Protein AF-0000000081810640 (afdb_homodimer)

pLDDT: mean 72.34, std 24.78, range [26.59, 98.81]

Nearest PDB structures (foldseek):
  4qtu-assembly1_B  TM=5.847E-01  e=2.118E-03  Saccharomyces cerevisiae S288C
  4gek-assembly1_A  TM=4.687E-01  e=3.696E-02  Escherichia coli str. K-12 substr. MG1655
  4hfn-assembly1_A  TM=5.613E-01  e=2.874E-01  Nicotiana tabacum
  3qwb-assembly2_C  TM=5.331E-01  e=1.860E-01  Saccharomyces cerevisiae S288C
  2h6e-assembly1_A  TM=6.119E-01  e=8.268E-01  Saccharolobus solfataricus P2

Radius of gyration: 36.36 Å; Cα contacts (8 Å, |Δi|>4): 1101; chains: 2; bounding box: 82×95×132 Å

InterPro domains:
  IPR006342 Methyltransferase FkbM [PF05050] (129-299)
  IPR029063 S-adenosyl-L-methionine-dependent methyltransferase superfamily [G3DSA:3.40.50.150] (110-306)
  IPR029063 S-adenosyl-L-methionine-dependent methyltransferase superfamily [SSF53335] (109-302)
  IPR053202 EGF Receptor Signaling Regulator [PTHR34009] (65-302)

Sequence (702 aa):
MVLRKLRVRKIRESCREAWRCHDGKGLILRLVAGVCFTALFFFTLLEDSWHPSYSNYLIRSLQGPIPYDDPELVAYIRHKLLIPPSAAPYNLLGKSNTALIKPEASERFYKNITKHLFGDMKGGIFIEAGALDGESMSNTLRLETHQGWSGLLVEADSVSFEKLLAKNRKSWSLNACLSPYPYPSQEMLSSHSHYTGPNVLTAGLKVRAMHSLLAYMKRSAVTGSWYKKVQCLPLTSVLTALNITHVDLWVLDVEGAEMDILRSFDFKKFIVDVIYMEWKARPEHRTVAKEVEDFGYRLIAREFEDLVLVRKGTVYDPGVSYIIPEVNVSLTAEQQETVKIFAEKGMAVQFMVLRKLRVRKIRESCREAWRCHDGKGLILRLVAGVCFTALFFFTLLEDSWHPSYSNYLIRSLQGPIPYDDPELVAYIRHKLLIPPSAAPYNLLGKSNTALIKPEASERFYKNITKHLFGDMKGGIFIEAGALDGESMSNTLRLETHQGWSGLLVEADSVSFEKLLAKNRKSWSLNACLSPYPYPSQEMLSSHSHYTGPNVLTAGLKVRAMHSLLAYMKRSAVTGSWYKKVQCLPLTSVLTALNITHVDLWVLDVEGAEMDILRSFDFKKFIVDVIYMEWKARPEHRTVAKEVEDFGYRLIAREFEDLVLVRKGTVYDPGVSYIIPEVNVSLTAEQQETVKIFAEKGMAVQF

Structure (mmCIF, N/CA/C/O backbone):
data_AF-0000000081810640-model_v1
#
loop_
_entity.id
_entity.type
_entity.pdbx_description
1 polymer 'Uncharacterized protein LOC108668155'
#
loop_
_atom_site.group_PDB
_atom_site.id
_atom_site.type_symbol
_atom_site.label_atom_id
_atom_site.label_alt_id
_atom_site.label_comp_id
_atom_site.label_asym_id
_atom_site.label_entity_id
_atom_site.label_seq_id
_atom_site.pdbx_PDB_ins_code
_atom_site.Cartn_x
_atom_site.Cartn_y
_atom_site.Cartn_z
_atom_site.occupancy
_atom_site.B_iso_or_equiv
_atom_site.auth_seq_id
_atom_site.auth_comp_id
_atom_site.auth_asym_id
_atom_site.auth_atom_id
_atom_site.pdbx_PDB_model_num
ATOM 1 N N . MET A 1 1 ? 16.156 9.055 -83.938 1 32.12 1 MET A N 1
ATOM 2 C CA . MET A 1 1 ? 15.805 10.164 -83.062 1 32.12 1 MET A CA 1
ATOM 3 C C . MET A 1 1 ? 14.352 10.578 -83.312 1 32.12 1 MET A C 1
ATOM 5 O O . MET A 1 1 ? 13.664 10.953 -82.312 1 32.12 1 MET A O 1
ATOM 9 N N . VAL A 1 2 ? 13.898 10.484 -84.562 1 41.94 2 VAL A N 1
ATOM 10 C CA . VAL A 1 2 ? 12.594 10.969 -85 1 41.94 2 VAL A CA 1
ATOM 11 C C . VAL A 1 2 ? 11.508 9.992 -84.562 1 41.94 2 VAL A C 1
ATOM 13 O O . VAL A 1 2 ? 10.406 10.398 -84.188 1 41.94 2 VAL A O 1
ATOM 16 N N . LEU A 1 3 ? 11.82 8.656 -84.625 1 38.62 3 LEU A N 1
ATOM 17 C CA . LEU A 1 3 ? 10.812 7.625 -84.375 1 38.62 3 LEU A CA 1
ATOM 18 C C . LEU A 1 3 ? 10.43 7.566 -82.875 1 38.62 3 LEU A C 1
ATOM 20 O O . LEU A 1 3 ? 9.359 7.059 -82.562 1 38.62 3 LEU A O 1
ATOM 24 N N . ARG A 1 4 ? 11.422 7.859 -82 1 40.94 4 ARG A N 1
ATOM 25 C CA . ARG A 1 4 ? 11.117 7.793 -80.562 1 40.94 4 ARG A CA 1
ATOM 26 C C . ARG A 1 4 ? 10.148 8.898 -80.188 1 40.94 4 ARG A C 1
ATOM 28 O O . ARG A 1 4 ? 9.453 8.773 -79.188 1 40.94 4 ARG A O 1
ATOM 35 N N . LYS A 1 5 ? 10.188 10.016 -80.938 1 42 5 LYS A N 1
ATOM 36 C CA . LYS A 1 5 ? 9.352 11.164 -80.625 1 42 5 LYS A CA 1
ATOM 37 C C . LYS A 1 5 ? 7.891 10.898 -81 1 42 5 LYS A C 1
ATOM 39 O O . LYS A 1 5 ? 6.984 11.406 -80.312 1 42 5 LYS A O 1
ATOM 44 N N . LEU A 1 6 ? 7.754 1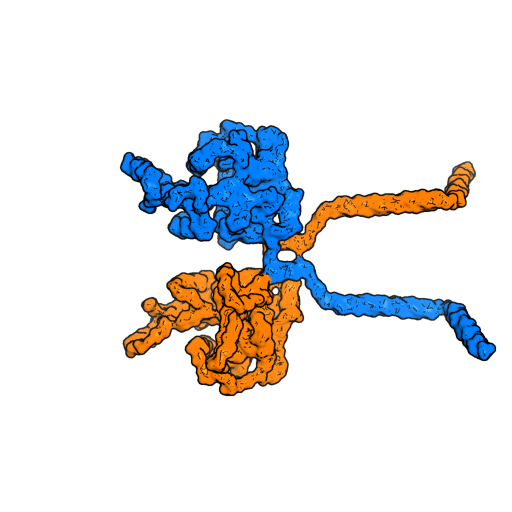0.078 -82 1 43.56 6 LEU A N 1
ATOM 45 C CA . LEU A 1 6 ? 6.379 9.891 -82.438 1 43.56 6 LEU A CA 1
ATOM 46 C C . LEU A 1 6 ? 5.621 8.969 -81.5 1 43.56 6 LEU A C 1
ATOM 48 O O . LEU A 1 6 ? 4.422 9.156 -81.25 1 43.56 6 LEU A O 1
ATOM 52 N N . ARG A 1 7 ? 6.434 7.98 -80.938 1 41.97 7 ARG A N 1
ATOM 53 C CA . ARG A 1 7 ? 5.746 7.039 -80.062 1 41.97 7 ARG A CA 1
ATOM 54 C C . ARG A 1 7 ? 5.355 7.707 -78.75 1 41.97 7 ARG A C 1
ATOM 56 O O . ARG A 1 7 ? 4.328 7.375 -78.125 1 41.97 7 ARG A O 1
ATOM 63 N N . VAL A 1 8 ? 6.238 8.734 -78.312 1 43.38 8 VAL A N 1
ATOM 64 C CA . VAL A 1 8 ? 5.934 9.406 -77.062 1 43.38 8 VAL A CA 1
ATOM 65 C C . VAL A 1 8 ? 4.723 10.32 -77.25 1 43.38 8 VAL A C 1
ATOM 67 O O . VAL A 1 8 ? 3.924 10.492 -76.312 1 43.38 8 VAL A O 1
ATOM 70 N N . ARG A 1 9 ? 4.523 10.797 -78.562 1 45.5 9 ARG A N 1
ATOM 71 C CA . ARG A 1 9 ? 3.379 11.664 -78.812 1 45.5 9 ARG A CA 1
ATOM 72 C C . ARG A 1 9 ? 2.074 10.875 -78.75 1 45.5 9 ARG A C 1
ATOM 74 O O . ARG A 1 9 ? 1.063 11.352 -78.25 1 45.5 9 ARG A O 1
ATOM 81 N N . LYS A 1 10 ? 2.158 9.695 -79.375 1 44.69 10 LYS A N 1
ATOM 82 C CA . LYS A 1 10 ? 0.919 8.922 -79.375 1 44.69 10 LYS A CA 1
ATOM 83 C C . LYS A 1 10 ? 0.524 8.461 -78 1 44.69 10 LYS A C 1
ATOM 85 O O . LYS A 1 10 ? -0.661 8.43 -77.625 1 44.69 10 LYS A O 1
ATOM 90 N N . ILE A 1 11 ? 1.579 8.047 -77.188 1 43.25 11 ILE A N 1
ATOM 91 C CA . ILE A 1 11 ? 1.258 7.641 -75.812 1 43.25 11 ILE A CA 1
ATOM 92 C C . ILE A 1 11 ? 0.733 8.836 -75 1 43.25 11 ILE A C 1
ATOM 94 O O . ILE A 1 11 ? -0.238 8.719 -74.25 1 43.25 11 ILE A O 1
ATOM 98 N N . ARG A 1 12 ? 1.327 10.094 -75.312 1 41.38 12 ARG A N 1
ATOM 99 C CA . ARG A 1 12 ? 0.825 11.289 -74.688 1 41.38 12 ARG A CA 1
ATOM 100 C C . ARG A 1 12 ? -0.59 11.625 -75.125 1 41.38 12 ARG A C 1
ATOM 102 O O . ARG A 1 12 ? -1.417 12.07 -74.312 1 41.38 12 ARG A O 1
ATOM 109 N N . GLU A 1 13 ? -0.813 11.352 -76.438 1 45.94 13 GLU A N 1
ATOM 110 C CA . GLU A 1 13 ? -2.16 11.625 -76.938 1 45.94 13 GLU A CA 1
ATOM 111 C C . GLU A 1 13 ? -3.158 10.594 -76.438 1 45.94 13 GLU A C 1
ATOM 113 O O . GLU A 1 13 ? -4.293 10.938 -76.125 1 45.94 13 GLU A O 1
ATOM 118 N N . SER A 1 14 ? -2.656 9.266 -76.438 1 40.53 14 SER A N 1
ATOM 119 C CA . SER A 1 14 ? -3.578 8.258 -75.938 1 40.53 14 SER A CA 1
ATOM 120 C C . SER A 1 14 ? -3.836 8.461 -74.438 1 40.53 14 SER A C 1
ATOM 122 O O . SER A 1 14 ? -4.945 8.227 -73.938 1 40.53 14 SER A O 1
ATOM 124 N N . CYS A 1 15 ? -2.73 8.852 -73.688 1 37 15 CYS A N 1
ATOM 125 C CA . CYS A 1 15 ? -2.98 9.172 -72.312 1 37 15 CYS A CA 1
ATOM 126 C C . CYS A 1 15 ? -3.883 10.391 -72.188 1 37 15 CYS A C 1
ATOM 128 O O . CYS A 1 15 ? -4.641 10.508 -71.188 1 37 15 CYS A O 1
ATOM 130 N N . ARG A 1 16 ? -3.791 11.359 -73.188 1 37.16 16 ARG A N 1
ATOM 131 C CA . ARG A 1 16 ? -4.695 12.5 -73.188 1 37.16 16 ARG A CA 1
ATOM 132 C C . ARG A 1 16 ? -6.125 12.07 -73.5 1 37.16 16 ARG A C 1
ATOM 134 O O . ARG A 1 16 ? -7.078 12.617 -72.938 1 37.16 16 ARG A O 1
ATOM 141 N N . GLU A 1 17 ? -6.316 11.148 -74.562 1 38.78 17 GLU A N 1
ATOM 142 C CA . GLU A 1 17 ? -7.676 10.727 -74.938 1 38.78 17 GLU A CA 1
ATOM 143 C C . GLU A 1 17 ? -8.258 9.828 -73.812 1 38.78 17 GLU A C 1
ATOM 145 O O . GLU A 1 17 ? -9.461 9.844 -73.562 1 38.78 17 GLU A O 1
ATOM 150 N N . ALA A 1 18 ? -7.406 8.875 -73.312 1 36.56 18 ALA A N 1
ATOM 151 C CA . ALA A 1 18 ? -7.949 8.062 -72.25 1 36.56 18 ALA A CA 1
ATOM 152 C C . ALA A 1 18 ? -8.422 8.938 -71.125 1 36.56 18 ALA A C 1
ATOM 154 O O . ALA A 1 18 ? -9.352 8.562 -70.375 1 36.56 18 ALA A O 1
ATOM 155 N N . TRP A 1 19 ? -7.801 10.094 -70.938 1 34.28 19 TRP A N 1
ATOM 156 C CA . TRP A 1 19 ? -8.32 11.047 -69.938 1 34.28 19 TRP A CA 1
ATOM 157 C C . TRP A 1 19 ? -9.664 11.617 -70.375 1 34.28 19 TRP A C 1
ATOM 159 O O . TRP A 1 19 ? -10.469 12.047 -69.562 1 34.28 19 TRP A O 1
ATOM 169 N N . ARG A 1 20 ? -9.961 11.695 -71.75 1 35.56 20 ARG A N 1
ATOM 170 C CA . ARG A 1 20 ? -11.227 12.266 -72.188 1 35.56 20 ARG A CA 1
ATOM 171 C C . ARG A 1 20 ? -12.391 11.336 -71.875 1 35.56 20 ARG A C 1
ATOM 173 O O . ARG A 1 20 ? -13.539 11.781 -71.812 1 35.56 20 ARG A O 1
ATOM 180 N N . CYS A 1 21 ? -12.273 10.023 -72.312 1 35.28 21 CYS A N 1
ATOM 181 C CA . CYS A 1 21 ? -13.453 9.195 -72.062 1 35.28 21 CYS A CA 1
ATOM 182 C C . CYS A 1 21 ? -13.75 9.055 -70.562 1 35.28 21 CYS A C 1
ATOM 184 O O . CYS A 1 21 ? -13.164 8.203 -69.875 1 35.28 21 CYS A O 1
ATOM 186 N N . HIS A 1 22 ? -13.867 10.055 -69.875 1 39.19 22 HIS A N 1
ATOM 187 C CA . HIS A 1 22 ? -14.281 10.281 -68.438 1 39.19 22 HIS A CA 1
ATOM 188 C C . HIS A 1 22 ? -15.656 9.688 -68.188 1 39.19 22 HIS A C 1
ATOM 190 O O . HIS A 1 22 ? -16.656 10.406 -68.125 1 39.19 22 HIS A O 1
ATOM 196 N N . ASP A 1 23 ? -16.031 8.484 -69 1 43.06 23 ASP A N 1
ATOM 197 C CA . ASP A 1 23 ? -17.391 8.047 -68.625 1 43.06 23 ASP A CA 1
ATOM 198 C C . ASP A 1 23 ? -17.547 7.871 -67.125 1 43.06 23 ASP A C 1
ATOM 200 O O . ASP A 1 23 ? -16.578 7.629 -66.438 1 43.06 23 ASP A O 1
ATOM 204 N N . GLY A 1 24 ? -18.844 8.375 -66.688 1 48.91 24 GLY A N 1
ATOM 205 C CA . GLY A 1 24 ? -19.406 8.359 -65.375 1 48.91 24 GLY A CA 1
ATOM 206 C C . GLY A 1 24 ? -19.109 7.082 -64.625 1 48.91 24 GLY A C 1
ATOM 207 O O . GLY A 1 24 ? -18.891 7.113 -63.406 1 48.91 24 GLY A O 1
ATOM 208 N N . LYS A 1 25 ? -19.078 6.016 -65.438 1 55.91 25 LYS A N 1
ATOM 209 C CA . LYS A 1 25 ? -18.859 4.73 -64.812 1 55.91 25 LYS A CA 1
ATOM 210 C C . LYS A 1 25 ? -17.406 4.582 -64.312 1 55.91 25 LYS A C 1
ATOM 212 O O . LYS A 1 25 ? -17.141 4.039 -63.25 1 55.91 25 LYS A O 1
ATOM 217 N N . GLY A 1 26 ? -16.531 5.113 -65.188 1 53.84 26 GLY A N 1
ATOM 218 C CA . GLY A 1 26 ? -15.125 5.027 -64.812 1 53.84 26 GLY A CA 1
ATOM 219 C C . GLY A 1 26 ? -14.781 5.887 -63.625 1 53.84 26 GLY A C 1
ATOM 220 O O . GLY A 1 26 ? -13.969 5.488 -62.781 1 53.84 26 GLY A O 1
ATOM 221 N N . LEU A 1 27 ? -15.391 7.164 -63.594 1 57.59 27 LEU A N 1
ATOM 222 C CA . LEU A 1 27 ? -15.227 8.023 -62.438 1 57.59 27 LEU A CA 1
ATOM 223 C C . LEU A 1 27 ? -15.828 7.375 -61.188 1 57.59 27 LEU A C 1
ATOM 225 O O . LEU A 1 27 ? -15.227 7.422 -60.094 1 57.59 27 LEU A O 1
ATOM 229 N N . ILE A 1 28 ? -16.953 6.641 -61.406 1 60.53 28 ILE A N 1
ATOM 230 C CA . ILE A 1 28 ? -17.594 5.949 -60.281 1 60.53 28 ILE A CA 1
ATOM 231 C C . ILE A 1 28 ? -16.703 4.785 -59.844 1 60.53 28 ILE A C 1
ATOM 233 O O . ILE A 1 28 ? -16.5 4.578 -58.625 1 60.53 28 ILE A O 1
ATOM 237 N N . LEU A 1 29 ? -16.125 4.133 -60.781 1 61.31 29 LEU A N 1
ATOM 238 C CA . LEU A 1 29 ? -15.281 2.996 -60.438 1 61.31 29 LEU A CA 1
ATOM 239 C C . LEU A 1 29 ? -13.992 3.461 -59.781 1 61.31 29 LEU A C 1
ATOM 241 O O . LEU A 1 29 ? -13.523 2.848 -58.812 1 61.31 29 LEU A O 1
ATOM 245 N N . ARG A 1 30 ? -13.414 4.574 -60.281 1 63.5 30 ARG A N 1
ATOM 246 C CA . ARG A 1 30 ? -12.227 5.129 -59.625 1 63.5 30 ARG A CA 1
ATOM 247 C C . ARG A 1 30 ? -12.555 5.691 -58.25 1 63.5 30 ARG A C 1
ATOM 249 O O . ARG A 1 30 ? -11.766 5.547 -57.312 1 63.5 30 ARG A O 1
ATOM 256 N N . LEU A 1 31 ? -13.773 6.23 -58.125 1 63.41 31 LEU A N 1
ATOM 257 C CA . LEU A 1 31 ? -14.211 6.723 -56.844 1 63.41 31 LEU A CA 1
ATOM 258 C C . LEU A 1 31 ? -14.469 5.57 -55.875 1 63.41 31 LEU A C 1
ATOM 260 O O . LEU A 1 31 ? -14.086 5.641 -54.688 1 63.41 31 LEU A O 1
ATOM 264 N N . VAL A 1 32 ? -15 4.473 -56.438 1 65.81 32 VAL A N 1
ATOM 265 C CA . VAL A 1 32 ? -15.258 3.309 -55.594 1 65.81 32 VAL A CA 1
ATOM 266 C C . VAL A 1 32 ? -13.938 2.629 -55.219 1 65.81 32 VAL A C 1
ATOM 268 O O . VAL A 1 32 ? -13.727 2.244 -54.062 1 65.81 32 VAL A O 1
ATOM 271 N N . ALA A 1 33 ? -13.062 2.541 -56.156 1 65.12 33 ALA A N 1
ATOM 272 C CA . ALA A 1 33 ? -11.75 1.959 -55.875 1 65.12 33 ALA A CA 1
ATOM 273 C C . ALA A 1 33 ? -10.961 2.84 -54.906 1 65.12 33 ALA A C 1
ATOM 275 O O . ALA A 1 33 ? -10.281 2.336 -54 1 65.12 33 ALA A O 1
ATOM 276 N N . GLY A 1 34 ? -11.062 4.156 -55.031 1 62.53 34 GLY A N 1
ATOM 277 C CA . GLY A 1 34 ? -10.445 5.066 -54.094 1 62.53 34 GLY A CA 1
ATOM 278 C C . GLY A 1 34 ? -11.023 4.953 -52.688 1 62.53 34 GLY A C 1
ATOM 279 O O . GLY A 1 34 ? -10.281 4.926 -51.719 1 62.53 34 GLY A O 1
ATOM 280 N N . VAL A 1 35 ? -12.367 4.762 -52.625 1 64.94 35 VAL A N 1
ATOM 281 C CA . VAL A 1 35 ? -13.031 4.582 -51.344 1 64.94 35 VAL A CA 1
ATOM 282 C C . VAL A 1 35 ? -12.633 3.238 -50.75 1 64.94 35 VAL A C 1
ATOM 284 O O . VAL A 1 35 ? -12.352 3.148 -49.531 1 64.94 35 VAL A O 1
ATOM 287 N N . CYS A 1 36 ? -12.523 2.236 -51.594 1 63.41 36 CYS A N 1
ATOM 288 C CA . CYS A 1 36 ? -12.125 0.92 -51.094 1 63.41 36 CYS A CA 1
ATOM 289 C C . CYS A 1 36 ? -10.664 0.916 -50.656 1 63.41 36 CYS A C 1
ATOM 291 O O . CYS A 1 36 ? -10.312 0.335 -49.625 1 63.41 36 CYS A O 1
ATOM 293 N N . PHE A 1 37 ? -9.828 1.534 -51.375 1 61.5 37 PHE A N 1
ATOM 294 C CA . PHE A 1 37 ? -8.422 1.624 -51 1 61.5 37 PHE A CA 1
ATOM 295 C C . PHE A 1 37 ? -8.25 2.465 -49.719 1 61.5 37 PHE A C 1
ATOM 297 O O . PHE A 1 37 ? -7.457 2.121 -48.844 1 61.5 37 PHE A O 1
ATOM 304 N N . THR A 1 38 ? -8.984 3.541 -49.594 1 62.06 38 THR A N 1
ATOM 305 C CA . THR A 1 38 ? -8.938 4.34 -48.375 1 62.06 38 THR A CA 1
ATOM 306 C C . THR A 1 38 ? -9.531 3.566 -47.188 1 62.06 38 THR A C 1
ATOM 308 O O . THR A 1 38 ? -9.016 3.625 -46.094 1 62.06 38 THR A O 1
ATOM 311 N N . ALA A 1 39 ? -10.508 2.766 -47.469 1 61.19 39 ALA A N 1
ATOM 312 C CA . ALA A 1 39 ? -11.078 1.919 -46.438 1 61.19 39 ALA A CA 1
ATOM 313 C C . ALA A 1 39 ? -10.102 0.814 -46.031 1 61.19 39 ALA A C 1
ATOM 315 O O . ALA A 1 39 ? -9.922 0.54 -44.844 1 61.19 39 ALA A O 1
ATOM 316 N N . LEU A 1 40 ? -9.508 0.137 -47 1 58.44 40 LEU A N 1
ATOM 317 C CA . LEU A 1 40 ? -8.5 -0.879 -46.688 1 58.44 40 LEU A CA 1
ATOM 318 C C . LEU A 1 40 ? -7.281 -0.26 -46.031 1 58.44 40 LEU A C 1
ATOM 320 O O . LEU A 1 40 ? -6.711 -0.85 -45.094 1 58.44 40 LEU A O 1
ATOM 324 N N . PHE A 1 41 ? -6.844 0.856 -46.469 1 54.91 41 PHE A N 1
ATOM 325 C CA . PHE A 1 41 ? -5.762 1.589 -45.812 1 54.91 41 PHE A CA 1
ATOM 326 C C . PHE A 1 41 ? -6.156 1.985 -44.406 1 54.91 41 PHE A C 1
ATOM 328 O O . PHE A 1 41 ? -5.363 1.833 -43.469 1 54.91 41 PHE A O 1
ATOM 335 N N . PHE A 1 42 ? -7.375 2.412 -44.156 1 56.28 42 PHE A N 1
ATOM 336 C CA . PHE A 1 42 ? -7.859 2.715 -42.812 1 56.28 42 PHE A CA 1
ATOM 337 C C . PHE A 1 42 ? -8.031 1.438 -42 1 56.28 42 PHE A C 1
ATOM 339 O O . PHE A 1 42 ? -7.77 1.425 -40.781 1 56.28 42 PHE A O 1
ATOM 346 N N . PHE A 1 43 ? -8.391 0.353 -42.656 1 52.81 43 PHE A N 1
ATOM 347 C CA . PHE A 1 43 ? -8.5 -0.93 -41.969 1 52.81 43 PHE A CA 1
ATOM 348 C C . PHE A 1 43 ? -7.125 -1.452 -41.562 1 52.81 43 PHE A C 1
ATOM 350 O O . PHE A 1 43 ? -6.949 -1.979 -40.469 1 52.81 43 PHE A O 1
ATOM 357 N N . THR A 1 44 ? -6.172 -1.498 -42.469 1 52.03 44 THR A N 1
ATOM 358 C CA . THR A 1 44 ? -4.812 -1.896 -42.125 1 52.03 44 THR A CA 1
ATOM 359 C C . THR A 1 44 ? -4.223 -0.959 -41.062 1 52.03 44 THR A C 1
ATOM 361 O O . THR A 1 44 ? -3.494 -1.399 -40.188 1 52.03 44 THR A O 1
ATOM 364 N N . LEU A 1 45 ? -4.422 0.301 -41.25 1 50.97 45 LEU A N 1
ATOM 365 C CA . LEU A 1 45 ? -4.039 1.229 -40.188 1 50.97 45 LEU A CA 1
ATOM 366 C C . LEU A 1 45 ? -4.809 0.938 -38.906 1 50.97 45 LEU A C 1
ATOM 368 O O . LEU A 1 45 ? -4.262 1.061 -37.812 1 50.97 45 LEU A O 1
ATOM 372 N N . LEU A 1 46 ? -6.059 0.488 -39.094 1 47.59 46 LEU A N 1
ATOM 373 C CA . LEU A 1 46 ? -6.828 0.063 -37.938 1 47.59 46 LEU A CA 1
ATOM 374 C C . LEU A 1 46 ? -6.34 -1.287 -37.406 1 47.59 46 LEU A C 1
ATOM 376 O O . LEU A 1 46 ? -6.328 -1.528 -36.188 1 47.59 46 LEU A O 1
ATOM 380 N N . GLU A 1 47 ? -6.105 -2.316 -38.312 1 47.28 47 GLU A N 1
ATOM 381 C CA . GLU A 1 47 ? -5.594 -3.607 -37.875 1 47.28 47 GLU A CA 1
ATOM 382 C C . GLU A 1 47 ? -4.227 -3.463 -37.219 1 47.28 47 GLU A C 1
ATOM 384 O O . GLU A 1 47 ? -3.945 -4.105 -36.219 1 47.28 47 GLU A O 1
ATOM 389 N N . ASP A 1 48 ? -3.27 -2.994 -38 1 45.28 48 ASP A N 1
ATOM 390 C CA . ASP A 1 48 ? -1.976 -2.766 -37.344 1 45.28 48 ASP A CA 1
ATOM 391 C C . ASP A 1 48 ? -2.133 -1.946 -36.062 1 45.28 48 ASP A C 1
ATOM 393 O O . ASP A 1 48 ? -1.312 -2.051 -35.156 1 45.28 48 ASP A O 1
ATOM 397 N N . SER A 1 49 ? -3.127 -1.162 -36.094 1 41.62 49 SER A N 1
ATOM 398 C CA . SER A 1 49 ? -3.484 -0.365 -34.938 1 41.62 49 SER A CA 1
ATOM 399 C C . SER A 1 49 ? -4.184 -1.215 -33.875 1 41.62 49 SER A C 1
ATOM 401 O O . SER A 1 49 ? -4.527 -0.72 -32.812 1 41.62 49 SER A O 1
ATOM 403 N N . TRP A 1 50 ? -4.543 -2.447 -34.312 1 40.97 50 TRP A N 1
ATOM 404 C CA . TRP A 1 50 ? -5.219 -3.248 -33.281 1 40.97 50 TRP A CA 1
ATOM 405 C C . TRP A 1 50 ? -4.242 -3.689 -32.219 1 40.97 50 TRP A C 1
ATOM 407 O O . TRP A 1 50 ? -4.527 -4.617 -31.453 1 40.97 50 TRP A O 1
ATOM 417 N N . HIS A 1 51 ? -3.045 -3.562 -32.375 1 46.72 51 HIS A N 1
ATOM 418 C CA . HIS A 1 51 ? -2.398 -3.762 -31.094 1 46.72 51 HIS A CA 1
ATOM 419 C C . HIS A 1 51 ? -3.062 -2.922 -30.016 1 46.72 51 HIS A C 1
ATOM 421 O O . HIS A 1 51 ? -3.199 -1.705 -30.156 1 46.72 51 HIS A O 1
ATOM 427 N N . PRO A 1 52 ? -4.012 -3.541 -29.312 1 52.34 52 PRO A N 1
ATOM 428 C CA . PRO A 1 52 ? -4.699 -2.736 -28.297 1 52.34 52 PRO A CA 1
ATOM 429 C C . PRO A 1 52 ? -3.793 -1.681 -27.656 1 52.34 52 PRO A C 1
ATOM 431 O O . PRO A 1 52 ? -2.707 -2.006 -27.172 1 52.34 52 PRO A O 1
ATOM 434 N N . SER A 1 53 ? -3.631 -0.629 -28.297 1 72.75 53 SER A N 1
ATOM 435 C CA . SER A 1 53 ? -2.953 0.49 -27.641 1 72.75 53 SER A CA 1
ATOM 436 C C . SER A 1 53 ? -3.43 0.67 -26.203 1 72.75 53 SER A C 1
ATOM 438 O O . SER A 1 53 ? -4.629 0.804 -25.953 1 72.75 53 SER A O 1
ATOM 440 N N . TYR A 1 54 ? -2.615 0.005 -25.375 1 83.12 54 TYR A N 1
ATOM 441 C CA . TYR A 1 54 ? -2.967 0.17 -23.969 1 83.12 54 TYR A CA 1
ATOM 442 C C . TYR A 1 54 ? -2.887 1.635 -23.562 1 83.12 54 TYR A C 1
ATOM 444 O O . TYR A 1 54 ? -2.076 2.395 -24.094 1 83.12 54 TYR A O 1
ATOM 452 N N . SER A 1 55 ? -3.846 2.084 -22.75 1 86.44 55 SER A N 1
ATOM 453 C CA . SER A 1 55 ? -3.959 3.467 -22.297 1 86.44 55 SER A CA 1
ATOM 454 C C . SER A 1 55 ? -2.729 3.889 -21.5 1 86.44 55 SER A C 1
ATOM 456 O O . SER A 1 55 ? -1.995 3.043 -20.984 1 86.44 55 SER A O 1
ATOM 458 N N . ASN A 1 56 ? -2.527 5.156 -21.547 1 88.75 56 ASN A N 1
ATOM 459 C CA . ASN A 1 56 ? -1.484 5.711 -20.688 1 88.75 56 ASN A CA 1
ATOM 460 C C . ASN A 1 56 ? -1.728 5.375 -19.219 1 88.75 56 ASN A C 1
ATOM 462 O O . ASN A 1 56 ? -0.778 5.176 -18.469 1 88.75 56 ASN A O 1
ATOM 466 N N . TYR A 1 57 ? -2.924 5.367 -18.906 1 91.06 57 TYR A N 1
ATOM 467 C CA . TYR A 1 57 ? -3.285 5.004 -17.531 1 91.06 57 TYR A CA 1
ATOM 468 C C . TYR A 1 57 ? -2.758 3.619 -17.188 1 91.06 57 TYR A C 1
ATOM 470 O O . TYR A 1 57 ? -2.135 3.434 -16.141 1 91.06 57 TYR A O 1
ATOM 478 N N . LEU A 1 58 ? -2.965 2.643 -18.016 1 92.44 58 LEU A N 1
ATOM 479 C CA . LEU A 1 58 ? -2.506 1.285 -17.75 1 92.44 58 LEU A CA 1
ATOM 480 C C . LEU A 1 58 ? -0.983 1.226 -17.703 1 92.44 58 LEU A C 1
ATOM 482 O O . LEU A 1 58 ? -0.409 0.699 -16.734 1 92.44 58 LEU A O 1
ATOM 486 N N . ILE A 1 59 ? -0.349 1.76 -18.672 1 92.19 59 ILE A N 1
ATOM 487 C CA . ILE A 1 59 ? 1.102 1.676 -18.812 1 92.19 59 ILE A CA 1
ATOM 488 C C . ILE A 1 59 ? 1.769 2.26 -17.562 1 92.19 59 ILE A C 1
ATOM 490 O O . ILE A 1 59 ? 2.689 1.66 -17.016 1 92.19 59 ILE A O 1
ATOM 494 N N . ARG A 1 60 ? 1.278 3.396 -17.094 1 93 60 ARG A N 1
ATOM 495 C CA . ARG A 1 60 ? 1.86 4.031 -15.914 1 93 60 ARG A CA 1
ATOM 496 C C . ARG A 1 60 ? 1.501 3.266 -14.641 1 93 60 ARG A C 1
ATOM 498 O O . ARG A 1 60 ? 2.307 3.178 -13.719 1 93 60 ARG A O 1
ATOM 505 N N . SER A 1 61 ? 0.328 2.701 -14.633 1 94.94 61 SER A N 1
ATOM 506 C CA . SER A 1 61 ? -0.141 1.994 -13.445 1 94.94 61 SER A CA 1
ATOM 507 C C . SER A 1 61 ? 0.634 0.698 -13.234 1 94.94 61 SER A C 1
ATOM 509 O O . SER A 1 61 ? 0.653 0.155 -12.125 1 94.94 61 SER A O 1
ATOM 511 N N . LEU A 1 62 ? 1.264 0.151 -14.297 1 94.31 62 LEU A N 1
ATOM 512 C CA . LEU A 1 62 ? 2.049 -1.073 -14.18 1 94.31 62 LEU A CA 1
ATOM 513 C C . LEU A 1 62 ? 3.279 -0.849 -13.305 1 94.31 62 LEU A C 1
ATOM 515 O O . LEU A 1 62 ? 3.857 -1.805 -12.781 1 94.31 62 LEU A O 1
ATOM 519 N N . GLN A 1 63 ? 3.59 0.409 -13.141 1 91.44 63 GLN A N 1
ATOM 520 C CA . GLN A 1 63 ? 4.762 0.736 -12.336 1 91.44 63 GLN A CA 1
ATOM 521 C C . GLN A 1 63 ? 4.379 0.927 -10.867 1 91.44 63 GLN A C 1
ATOM 523 O O . GLN A 1 63 ? 5.254 1.029 -10.008 1 91.44 63 GLN A O 1
ATOM 528 N N . GLY A 1 64 ? 3.158 0.941 -10.633 1 93.94 64 GLY A N 1
ATOM 529 C CA . GLY A 1 64 ? 2.678 1.227 -9.289 1 93.94 64 GLY A CA 1
ATOM 530 C C . GLY A 1 64 ? 1.788 2.455 -9.219 1 93.94 64 GLY A C 1
ATOM 531 O O . GLY A 1 64 ? 1.407 3.008 -10.258 1 93.94 64 GLY A O 1
ATOM 532 N N . PRO A 1 65 ? 1.41 2.842 -8.008 1 95.38 65 PRO A N 1
ATOM 533 C CA . PRO A 1 65 ? 0.584 4.039 -7.848 1 95.38 65 PRO A CA 1
ATOM 534 C C . PRO A 1 65 ? 1.307 5.316 -8.266 1 95.38 65 PRO A C 1
ATOM 536 O O . PRO A 1 65 ? 2.533 5.316 -8.406 1 95.38 65 PRO A O 1
ATOM 539 N N . ILE A 1 66 ? 0.513 6.355 -8.516 1 95.44 66 ILE A N 1
ATOM 540 C CA . ILE A 1 66 ? 1.086 7.637 -8.906 1 95.44 66 ILE A CA 1
ATOM 541 C C . ILE A 1 66 ? 2.09 8.102 -7.855 1 95.44 66 ILE A C 1
ATOM 543 O O . ILE A 1 66 ? 1.797 8.078 -6.656 1 95.44 66 ILE A O 1
ATOM 547 N N . PRO A 1 67 ? 3.27 8.438 -8.305 1 94.75 67 PRO A N 1
ATOM 548 C CA . PRO A 1 67 ? 4.262 8.93 -7.344 1 94.75 67 PRO A CA 1
ATOM 549 C C . PRO A 1 67 ? 3.848 10.242 -6.691 1 94.75 67 PRO A C 1
ATOM 551 O O . PRO A 1 67 ? 3.141 11.047 -7.305 1 94.75 67 PRO A O 1
ATOM 554 N N . TYR A 1 68 ? 4.328 10.453 -5.461 1 94.69 68 TYR A N 1
ATOM 555 C CA . TYR A 1 68 ? 3.906 11.617 -4.691 1 94.69 68 TYR A CA 1
ATOM 556 C C . TYR A 1 68 ? 4.363 12.906 -5.363 1 94.69 68 TYR A C 1
ATOM 558 O O . TYR A 1 68 ? 3.77 13.969 -5.156 1 94.69 68 TYR A O 1
ATOM 566 N N . ASP A 1 69 ? 5.438 12.836 -6.156 1 95.19 69 ASP A N 1
ATOM 567 C CA . ASP A 1 69 ? 6.008 14.031 -6.766 1 95.19 69 ASP A CA 1
ATOM 568 C C . ASP A 1 69 ? 5.676 14.094 -8.258 1 95.19 69 ASP A C 1
ATOM 570 O O . ASP A 1 69 ? 6.348 14.797 -9.016 1 95.19 69 ASP A O 1
ATOM 574 N N . ASP A 1 70 ? 4.672 13.258 -8.656 1 96.25 70 ASP A N 1
ATOM 575 C CA . ASP A 1 70 ? 4.215 13.383 -10.039 1 96.25 70 ASP A CA 1
ATOM 576 C C . ASP A 1 70 ? 3.844 14.828 -10.367 1 96.25 70 ASP A C 1
ATOM 578 O O . ASP A 1 70 ? 3.07 15.453 -9.641 1 96.25 70 ASP A O 1
ATOM 582 N N . PRO A 1 71 ? 4.344 15.359 -11.453 1 96 71 PRO A N 1
ATOM 583 C CA . PRO A 1 71 ? 4.156 16.781 -11.742 1 96 71 PRO A CA 1
ATOM 584 C C . PRO A 1 71 ? 2.686 17.156 -11.906 1 96 71 PRO A C 1
ATOM 586 O O . PRO A 1 71 ? 2.275 18.25 -11.477 1 96 71 PRO A O 1
ATOM 589 N N . GLU A 1 72 ? 1.929 16.328 -12.539 1 95.06 72 GLU A N 1
ATOM 590 C CA . GLU A 1 72 ? 0.517 16.641 -12.719 1 95.06 72 GLU A CA 1
ATOM 591 C C . GLU A 1 72 ? -0.234 16.625 -11.391 1 95.06 72 GLU A C 1
ATOM 593 O O . GLU A 1 72 ? -1.112 17.453 -11.156 1 95.06 72 GLU A O 1
ATOM 598 N N . LEU A 1 73 ? 0.083 15.688 -10.539 1 96.81 73 LEU A N 1
ATOM 599 C CA . LEU A 1 73 ? -0.522 15.617 -9.211 1 96.81 73 LEU A CA 1
ATOM 600 C C . LEU A 1 73 ? -0.18 16.859 -8.391 1 96.81 73 LEU A C 1
ATOM 602 O O . LEU A 1 73 ? -1.065 17.469 -7.797 1 96.81 73 LEU A O 1
ATOM 606 N N . VAL A 1 74 ? 1.075 17.203 -8.406 1 97.5 74 VAL A N 1
ATOM 607 C CA . VAL A 1 74 ? 1.555 18.344 -7.641 1 97.5 74 VAL A CA 1
ATOM 608 C C . VAL A 1 74 ? 0.868 19.625 -8.133 1 97.5 74 VAL A C 1
ATOM 610 O O . VAL A 1 74 ? 0.415 20.438 -7.324 1 97.5 74 VAL A O 1
ATOM 613 N N . ALA A 1 75 ? 0.729 19.781 -9.422 1 95.56 75 ALA A N 1
ATOM 614 C CA . ALA A 1 75 ? 0.064 20.953 -10 1 95.56 75 ALA A CA 1
ATOM 615 C C . ALA A 1 75 ? -1.413 20.984 -9.617 1 95.56 75 ALA A C 1
ATOM 617 O O . ALA A 1 75 ? -1.956 22.047 -9.305 1 95.56 75 ALA A O 1
ATOM 618 N N . TYR A 1 76 ? -2.018 19.875 -9.703 1 95.81 76 TYR A N 1
ATOM 619 C CA . TYR A 1 76 ? -3.422 19.75 -9.328 1 95.81 76 TYR A CA 1
ATOM 620 C C . TYR A 1 76 ? -3.643 20.203 -7.887 1 95.81 76 TYR A C 1
ATOM 622 O O . TYR A 1 76 ? -4.555 20.969 -7.605 1 95.81 76 TYR A O 1
ATOM 630 N N . ILE A 1 77 ? -2.793 19.75 -6.961 1 97.56 77 ILE A N 1
ATOM 631 C CA . ILE A 1 77 ? -2.898 20.094 -5.551 1 97.56 77 ILE A CA 1
ATOM 632 C C . ILE A 1 77 ? -2.664 21.594 -5.367 1 97.56 77 ILE A C 1
ATOM 634 O O . ILE A 1 77 ? -3.449 22.281 -4.703 1 97.56 77 ILE A O 1
ATOM 638 N N . ARG A 1 78 ? -1.652 22.078 -5.965 1 97 78 ARG A N 1
ATOM 639 C CA . ARG A 1 78 ? -1.231 23.469 -5.793 1 97 78 ARG A CA 1
ATOM 640 C C . ARG A 1 78 ? -2.299 24.438 -6.305 1 97 78 ARG A C 1
ATOM 642 O O . ARG A 1 78 ? -2.619 25.422 -5.641 1 97 78 ARG A O 1
ATOM 649 N N . HIS A 1 79 ? -2.902 24.125 -7.434 1 94.06 79 HIS A N 1
ATOM 650 C CA . HIS A 1 79 ? -3.703 25.141 -8.125 1 94.06 79 HIS A CA 1
ATOM 651 C C . HIS A 1 79 ? -5.195 24.891 -7.914 1 94.06 79 HIS A C 1
ATOM 653 O O . HIS A 1 79 ? -5.996 25.828 -7.973 1 94.06 79 HIS A O 1
ATOM 659 N N . LYS A 1 80 ? -5.559 23.672 -7.645 1 94.06 80 LYS A N 1
ATOM 660 C CA . LYS A 1 80 ? -6.984 23.375 -7.57 1 94.06 80 LYS A CA 1
ATOM 661 C C . LYS A 1 80 ? -7.426 23.156 -6.125 1 94.06 80 LYS A C 1
ATOM 663 O O . LYS A 1 80 ? -8.539 23.531 -5.75 1 94.06 80 LYS A O 1
ATOM 668 N N . LEU A 1 81 ? -6.566 22.578 -5.305 1 97.19 81 LEU A N 1
ATOM 669 C CA . LEU A 1 81 ? -7.047 22.125 -4.008 1 97.19 81 LEU A CA 1
ATOM 670 C C . LEU A 1 81 ? -6.621 23.078 -2.896 1 97.19 81 LEU A C 1
ATOM 672 O O . LEU A 1 81 ? -7.391 23.344 -1.972 1 97.19 81 LEU A O 1
ATOM 676 N N . LEU A 1 82 ? -5.418 23.578 -2.979 1 98.25 82 LEU A N 1
ATOM 677 C CA . LEU A 1 82 ? -4.895 24.422 -1.913 1 98.25 82 LEU A CA 1
ATOM 678 C C . LEU A 1 82 ? -5.5 25.828 -1.98 1 98.25 82 LEU A C 1
ATOM 680 O O . LEU A 1 82 ? -5.59 26.406 -3.059 1 98.25 82 LEU A O 1
ATOM 684 N N . ILE A 1 83 ? -5.922 26.312 -0.827 1 98.06 83 ILE A N 1
ATOM 685 C CA . ILE A 1 83 ? -6.414 27.672 -0.688 1 98.06 83 ILE A CA 1
ATOM 686 C C . ILE A 1 83 ? -5.359 28.531 0.007 1 98.06 83 ILE A C 1
ATOM 688 O O . ILE A 1 83 ? -4.898 28.203 1.102 1 98.06 83 ILE A O 1
ATOM 692 N N . PRO A 1 84 ? -4.988 29.594 -0.593 1 97.94 84 PRO A N 1
ATOM 693 C CA . PRO A 1 84 ? -3.924 30.422 -0.024 1 97.94 84 PRO A CA 1
ATOM 694 C C . PRO A 1 84 ? -4.348 31.125 1.265 1 97.94 84 PRO A C 1
ATOM 696 O O . PRO A 1 84 ? -5.543 31.234 1.548 1 97.94 84 PRO A O 1
ATOM 699 N N . PRO A 1 85 ? -3.338 31.516 2.064 1 98.38 85 PRO A N 1
ATOM 700 C CA . PRO A 1 85 ? -3.639 32.312 3.26 1 98.38 85 PRO A CA 1
ATOM 701 C C . PRO A 1 85 ? -4.52 33.531 2.959 1 98.38 85 PRO A C 1
ATOM 703 O O . PRO A 1 85 ? -4.359 34.156 1.918 1 98.38 85 PRO A O 1
ATOM 706 N N . SER A 1 86 ? -5.41 33.812 3.922 1 97.69 86 SER A N 1
ATOM 707 C CA . SER A 1 86 ? -6.328 34.938 3.73 1 97.69 86 SER A CA 1
ATOM 708 C C . SER A 1 86 ? -5.617 36.281 3.922 1 97.69 86 SER A C 1
ATOM 710 O O . SER A 1 86 ? -4.785 36.406 4.82 1 97.69 86 SER A O 1
ATOM 712 N N . ALA A 1 87 ? -6 37.219 3.092 1 96.75 87 ALA A N 1
ATOM 713 C CA . ALA A 1 87 ? -5.496 38.562 3.248 1 96.75 87 ALA A CA 1
ATOM 714 C C . ALA A 1 87 ? -6.398 39.406 4.164 1 96.75 87 ALA A C 1
ATOM 716 O O . ALA A 1 87 ? -6.016 40.469 4.625 1 96.75 87 ALA A O 1
ATOM 717 N N . ALA A 1 88 ? -7.559 38.906 4.453 1 97.19 88 ALA A N 1
ATOM 718 C CA . ALA A 1 88 ? -8.516 39.594 5.312 1 97.19 88 ALA A CA 1
ATOM 719 C C . ALA A 1 88 ? -8.117 39.469 6.781 1 97.19 88 ALA A C 1
ATOM 721 O O . ALA A 1 88 ? -7.328 38.594 7.152 1 97.19 88 ALA A O 1
ATOM 722 N N . PRO A 1 89 ? -8.641 40.438 7.609 1 96.62 89 PRO A N 1
ATOM 723 C CA . PRO A 1 89 ? -8.359 40.312 9.039 1 96.62 89 PRO A CA 1
ATOM 724 C C . PRO A 1 89 ? -8.938 39.031 9.641 1 96.62 89 PRO A C 1
ATOM 726 O O . PRO A 1 89 ? -9.961 38.531 9.164 1 96.62 89 PRO A O 1
ATOM 729 N N . TYR A 1 90 ? -8.234 38.562 10.617 1 96.38 90 TYR A N 1
ATOM 730 C CA . TYR A 1 90 ? -8.734 37.406 11.328 1 96.38 90 TYR A CA 1
ATOM 731 C C . TYR A 1 90 ? -10.195 37.594 11.719 1 96.38 90 TYR A C 1
ATOM 733 O O . TYR A 1 90 ? -10.602 38.656 12.125 1 96.38 90 TYR A O 1
ATOM 741 N N . ASN A 1 91 ? -10.977 36.531 11.555 1 95.5 91 ASN A N 1
ATOM 742 C CA . ASN A 1 91 ? -12.359 36.5 12.016 1 95.5 91 ASN A CA 1
ATOM 743 C C . ASN A 1 91 ? -12.539 35.469 13.125 1 95.5 91 ASN A C 1
ATOM 745 O O . ASN A 1 91 ? -13.258 34.469 12.945 1 95.5 91 ASN A O 1
ATOM 749 N N . LEU A 1 92 ? -11.914 35.781 14.258 1 93.81 92 LEU A N 1
ATOM 750 C CA . LEU A 1 92 ? -11.898 34.844 15.375 1 93.81 92 LEU A CA 1
ATOM 751 C C . LEU A 1 92 ? -12.922 35.219 16.438 1 93.81 92 LEU A C 1
ATOM 753 O O . LEU A 1 92 ? -13.18 36.406 16.641 1 93.81 92 LEU A O 1
ATOM 757 N N . LEU A 1 93 ? -13.508 34.312 17.062 1 84 93 LEU A N 1
ATOM 758 C CA . LEU A 1 93 ? -14.445 34.562 18.156 1 84 93 LEU A CA 1
ATOM 759 C C . LEU A 1 93 ? -13.711 34.969 19.422 1 84 93 LEU A C 1
ATOM 761 O O . LEU A 1 93 ? -14.242 35.75 20.234 1 84 93 LEU A O 1
ATOM 765 N N . GLY A 1 94 ? -12.531 34.531 19.547 1 74.56 94 GLY A N 1
ATOM 766 C CA . GLY A 1 94 ? -11.75 34.875 20.734 1 74.56 94 GLY A CA 1
ATOM 767 C C . GLY A 1 94 ? -12.359 34.344 22.016 1 74.56 94 GLY A C 1
ATOM 768 O O . GLY A 1 94 ? -12.703 33.156 22.109 1 74.56 94 GLY A O 1
ATOM 769 N N . LYS A 1 95 ? -12.484 35.219 23 1 68.38 95 LYS A N 1
ATOM 770 C CA . LYS A 1 95 ? -12.992 34.875 24.328 1 68.38 95 LYS A CA 1
ATOM 771 C C . LYS A 1 95 ? -14.461 34.438 24.25 1 68.38 95 LYS A C 1
ATOM 773 O O . LYS A 1 95 ? -14.969 33.812 25.172 1 68.38 95 LYS A O 1
ATOM 778 N N . SER A 1 96 ? -15.062 34.781 23.188 1 63.81 96 SER A N 1
ATOM 779 C CA . SER A 1 96 ? -16.469 34.406 23.031 1 63.81 96 SER A CA 1
ATOM 780 C C . SER A 1 96 ? -16.625 32.969 22.547 1 63.81 96 SER A C 1
ATOM 782 O O . SER A 1 96 ? -17.734 32.438 22.516 1 63.81 96 SER A O 1
ATOM 784 N N . ASN A 1 97 ? -15.484 32.438 22.25 1 64.94 97 ASN A N 1
ATOM 785 C CA . ASN A 1 97 ? -15.531 31.031 21.828 1 64.94 97 ASN A CA 1
ATOM 786 C C . ASN A 1 97 ? -15.727 30.094 23 1 64.94 97 ASN A C 1
ATOM 788 O O . ASN A 1 97 ? -14.828 29.938 23.844 1 64.94 97 ASN A O 1
ATOM 792 N N . THR A 1 98 ? -16.875 29.641 23.156 1 54.34 98 THR A N 1
ATOM 793 C CA . THR A 1 98 ? -17.234 28.812 24.297 1 54.34 98 THR A CA 1
ATOM 794 C C . THR A 1 98 ? -16.281 27.625 24.453 1 54.34 98 THR A C 1
ATOM 796 O O . THR A 1 98 ? -16.047 27.156 25.562 1 54.34 98 THR A O 1
ATOM 799 N N . ALA A 1 99 ? -15.766 27.141 23.328 1 53.69 99 ALA A N 1
ATOM 800 C CA . ALA A 1 99 ? -14.812 26.031 23.391 1 53.69 99 ALA A CA 1
ATOM 801 C C . ALA A 1 99 ? -13.531 26.453 24.094 1 53.69 99 ALA A C 1
ATOM 803 O O . ALA A 1 99 ? -12.805 25.609 24.625 1 53.69 99 ALA A O 1
ATOM 804 N N . LEU A 1 100 ? -13.266 27.688 24.094 1 56.12 100 LEU A N 1
ATOM 805 C CA . LEU A 1 100 ? -12.039 28.219 24.688 1 56.12 100 LEU A CA 1
ATOM 806 C C . LEU A 1 100 ? -12.242 28.531 26.172 1 56.12 100 LEU A C 1
ATOM 808 O O . LEU A 1 100 ? -11.273 28.766 26.906 1 56.12 100 LEU A O 1
ATOM 812 N N . ILE A 1 101 ? -13.5 28.578 26.625 1 52.59 101 ILE A N 1
ATOM 813 C CA . ILE A 1 101 ? -13.789 28.922 28 1 52.59 101 ILE A CA 1
ATOM 814 C C . ILE A 1 101 ? -13.32 27.812 28.938 1 52.59 101 ILE A C 1
ATOM 816 O O . ILE A 1 101 ? -12.781 28.078 30.016 1 52.59 101 ILE A O 1
ATOM 820 N N . LYS A 1 102 ? -13.477 26.531 28.562 1 57.41 102 LYS A N 1
ATOM 821 C CA . LYS A 1 102 ? -12.969 25.391 29.312 1 57.41 102 LYS A CA 1
ATOM 822 C C . LYS A 1 102 ? -12.086 24.5 28.438 1 57.41 102 LYS A C 1
ATOM 824 O O . LYS A 1 102 ? -12.586 23.578 27.797 1 57.41 102 LYS A O 1
ATOM 829 N N . PRO A 1 103 ? -10.781 24.953 28.547 1 65.81 103 PRO A N 1
ATOM 830 C CA . PRO A 1 103 ? -9.914 24.125 27.703 1 65.81 103 PRO A CA 1
ATOM 831 C C . PRO A 1 103 ? -9.852 22.672 28.141 1 65.81 103 PRO A C 1
ATOM 833 O O . PRO A 1 103 ? -9.898 22.391 29.344 1 65.81 103 PRO A O 1
ATOM 836 N N . GLU A 1 104 ? -9.859 21.875 27.141 1 69.75 104 GLU A N 1
ATOM 837 C CA . GLU A 1 104 ? -9.719 20.453 27.406 1 69.75 104 GLU A CA 1
ATOM 838 C C . GLU A 1 104 ? -8.305 20.109 27.875 1 69.75 104 GLU A C 1
ATOM 840 O O . GLU A 1 104 ? -7.371 20.891 27.656 1 69.75 104 GLU A O 1
ATOM 845 N N . ALA A 1 105 ? -8.234 19.094 28.609 1 69.75 105 ALA A N 1
ATOM 846 C CA . ALA A 1 105 ? -6.953 18.641 29.141 1 69.75 105 ALA A CA 1
ATOM 847 C C . ALA A 1 105 ? -5.91 18.5 28.047 1 69.75 105 ALA A C 1
ATOM 849 O O . ALA A 1 105 ? -4.746 18.859 28.234 1 69.75 105 ALA A O 1
ATOM 850 N N . SER A 1 106 ? -6.316 18.031 26.906 1 77.94 106 SER A N 1
ATOM 851 C CA . SER A 1 106 ? -5.41 17.844 25.781 1 77.94 106 SER A CA 1
ATOM 852 C C . SER A 1 106 ? -4.859 19.188 25.297 1 77.94 106 SER A C 1
ATOM 854 O O . SER A 1 106 ? -3.67 19.297 24.984 1 77.94 106 SER A O 1
ATOM 856 N N . GLU A 1 107 ? -5.703 20.172 25.266 1 80.06 107 GLU A N 1
ATOM 857 C CA . GLU A 1 107 ? -5.289 21.5 24.797 1 80.06 107 GLU A CA 1
ATOM 858 C C . GLU A 1 107 ? -4.262 22.109 25.75 1 80.06 107 GLU A C 1
ATOM 860 O O . GLU A 1 107 ? -3.277 22.703 25.297 1 80.06 107 GLU A O 1
ATOM 865 N N . ARG A 1 108 ? -4.582 21.969 27 1 79.12 108 ARG A N 1
ATOM 866 C CA . ARG A 1 108 ? -3.656 22.5 28 1 79.12 108 ARG A CA 1
ATOM 867 C C . ARG A 1 108 ? -2.301 21.797 27.922 1 79.12 108 ARG A C 1
ATOM 869 O O . ARG A 1 108 ? -1.257 22.453 28 1 79.12 108 ARG A O 1
ATOM 876 N N . PHE A 1 109 ? -2.346 20.562 27.719 1 82.31 109 PHE A N 1
ATOM 877 C CA . PHE A 1 109 ? -1.136 19.75 27.609 1 82.31 109 PHE A CA 1
ATOM 878 C C . PHE A 1 109 ? -0.271 20.234 26.453 1 82.31 109 PHE A C 1
ATOM 880 O O . PHE A 1 109 ? 0.896 20.578 26.641 1 82.31 109 PHE A O 1
ATOM 887 N N . TYR A 1 110 ? -0.817 20.344 25.312 1 88.62 110 TYR A N 1
ATOM 888 C CA . TYR A 1 110 ? -0.046 20.719 24.125 1 88.62 110 TYR A CA 1
ATOM 889 C C . TYR A 1 110 ? 0.399 22.172 24.203 1 88.62 110 TYR A C 1
ATOM 891 O O . TYR A 1 110 ? 1.479 22.516 23.719 1 88.62 110 TYR A O 1
ATOM 899 N N . LYS A 1 111 ? -0.461 23 24.797 1 85.31 111 LYS A N 1
ATOM 900 C CA . LYS A 1 111 ? -0.074 24.391 24.969 1 85.31 111 LYS A CA 1
ATOM 901 C C . LYS A 1 111 ? 1.195 24.5 25.812 1 85.31 111 LYS A C 1
ATOM 903 O O . LYS A 1 111 ? 2.119 25.234 25.453 1 85.31 111 LYS A O 1
ATOM 908 N N . ASN A 1 112 ? 1.223 23.781 26.844 1 81.19 112 ASN A N 1
ATOM 909 C CA . ASN A 1 112 ? 2.377 23.812 27.734 1 81.19 112 ASN A CA 1
ATOM 910 C C . ASN A 1 112 ? 3.623 23.25 27.047 1 81.19 112 ASN A C 1
ATOM 912 O O . ASN A 1 112 ? 4.711 23.812 27.172 1 81.19 112 ASN A O 1
ATOM 916 N N . ILE A 1 113 ? 3.463 22.203 26.375 1 86.44 113 ILE A N 1
ATOM 917 C CA . ILE A 1 113 ? 4.582 21.562 25.703 1 86.44 113 ILE A CA 1
ATOM 918 C C . ILE A 1 113 ? 5.121 22.484 24.609 1 86.44 113 ILE A C 1
ATOM 920 O O . ILE A 1 113 ? 6.336 22.625 24.438 1 86.44 113 ILE A O 1
ATOM 924 N N . THR A 1 114 ? 4.191 23.109 23.922 1 91.12 114 THR A N 1
ATOM 925 C CA . THR A 1 114 ? 4.582 24.016 22.859 1 91.12 114 THR A CA 1
ATOM 926 C C . THR A 1 114 ? 5.422 25.172 23.406 1 91.12 114 THR A C 1
ATOM 928 O O . THR A 1 114 ? 6.449 25.516 22.828 1 91.12 114 THR A O 1
ATOM 931 N N . LYS A 1 115 ? 4.965 25.688 24.516 1 85.69 115 LYS A N 1
ATOM 932 C CA . LYS A 1 115 ? 5.711 26.766 25.172 1 85.69 115 LYS A CA 1
ATOM 933 C C . LYS A 1 115 ? 7.105 26.297 25.578 1 85.69 115 LYS A C 1
ATOM 935 O O . LYS A 1 115 ? 8.086 27.016 25.406 1 85.69 115 LYS A O 1
ATOM 940 N N . HIS A 1 116 ? 7.152 25.172 26.062 1 81.69 116 HIS A N 1
ATOM 941 C CA . HIS A 1 116 ? 8.414 24.625 26.531 1 81.69 116 HIS A CA 1
ATOM 942 C C . HIS A 1 116 ? 9.375 24.359 25.375 1 81.69 116 HIS A C 1
ATOM 944 O O . HIS A 1 116 ? 10.562 24.688 25.469 1 81.69 116 HIS A O 1
ATOM 950 N N . LEU A 1 117 ? 8.875 23.844 24.312 1 87.56 117 LEU A N 1
ATOM 951 C CA . LEU A 1 117 ? 9.727 23.391 23.219 1 87.56 117 LEU A CA 1
ATOM 952 C C . LEU A 1 117 ? 10.148 24.562 22.344 1 87.56 117 LEU A C 1
ATOM 954 O O . LEU A 1 117 ? 11.312 24.672 21.938 1 87.56 117 LEU A O 1
ATOM 958 N N . PHE A 1 118 ? 9.156 25.484 22.109 1 91.5 118 PHE A N 1
ATOM 959 C CA . PHE A 1 118 ? 9.43 26.484 21.078 1 91.5 118 PHE A CA 1
ATOM 960 C C . PHE A 1 118 ? 9.641 27.859 21.719 1 91.5 118 PHE A C 1
ATOM 962 O O . PHE A 1 118 ? 10.203 28.75 21.094 1 91.5 118 PHE A O 1
ATOM 969 N N . GLY A 1 119 ? 9.188 28.047 22.906 1 89.19 119 GLY A N 1
ATOM 970 C CA . GLY A 1 119 ? 9.312 29.359 23.531 1 89.19 119 GLY A CA 1
ATOM 971 C C . GLY A 1 119 ? 8.742 30.484 22.703 1 89.19 119 GLY A C 1
ATOM 972 O O . GLY A 1 119 ? 7.594 30.422 22.25 1 89.19 119 GLY A O 1
ATOM 973 N N . ASP A 1 120 ? 9.664 31.406 22.359 1 91.25 120 ASP A N 1
ATOM 974 C CA . ASP A 1 120 ? 9.219 32.594 21.625 1 91.25 120 ASP A CA 1
ATOM 975 C C . ASP A 1 120 ? 9.68 32.562 20.172 1 91.25 120 ASP A C 1
ATOM 977 O O . ASP A 1 120 ? 9.734 33.594 19.5 1 91.25 120 ASP A O 1
ATOM 981 N N . MET A 1 121 ? 10.008 31.344 19.75 1 94.31 121 MET A N 1
ATOM 982 C CA . MET A 1 121 ? 10.438 31.203 18.375 1 94.31 121 MET A CA 1
ATOM 983 C C . MET A 1 121 ? 9.398 31.797 17.422 1 94.31 121 MET A C 1
ATOM 985 O O . MET A 1 121 ? 8.203 31.562 17.578 1 94.31 121 MET A O 1
ATOM 989 N N . LYS A 1 122 ? 9.867 32.625 16.438 1 96.62 122 LYS A N 1
ATOM 990 C CA . LYS A 1 122 ? 8.984 33.25 15.469 1 96.62 122 LYS A CA 1
ATOM 991 C C . LYS A 1 122 ? 9.164 32.656 14.078 1 96.62 122 LYS A C 1
ATOM 993 O O . LYS A 1 122 ? 10.211 32.094 13.773 1 96.62 122 LYS A O 1
ATOM 998 N N . GLY A 1 123 ? 8.141 32.719 13.297 1 97.19 123 GLY A N 1
ATOM 999 C CA . GLY A 1 123 ? 8.227 32.406 11.883 1 97.19 123 GLY A CA 1
ATOM 1000 C C . GLY A 1 123 ? 8.383 30.922 11.602 1 97.19 123 GLY A C 1
ATOM 1001 O O . GLY A 1 123 ? 9.078 30.531 10.664 1 97.19 123 GLY A O 1
ATOM 1002 N N . GLY A 1 124 ? 7.922 30.078 12.469 1 97.94 124 GLY A N 1
ATOM 1003 C CA . GLY A 1 124 ? 7.98 28.656 12.242 1 97.94 124 GLY A CA 1
ATOM 1004 C C . GLY A 1 124 ? 6.93 28.156 11.266 1 97.94 124 GLY A C 1
ATOM 1005 O O . GLY A 1 124 ? 6.039 28.906 10.867 1 97.94 124 GLY A O 1
ATOM 1006 N N . ILE A 1 125 ? 7.102 26.922 10.797 1 98.62 125 ILE A N 1
ATOM 1007 C CA . ILE A 1 125 ? 6.168 26.281 9.875 1 98.62 125 ILE A CA 1
ATOM 1008 C C . ILE A 1 125 ? 5.445 25.141 10.594 1 98.62 125 ILE A C 1
ATOM 1010 O O . ILE A 1 125 ? 6.078 24.297 11.211 1 98.62 125 ILE A O 1
ATOM 1014 N N . PHE A 1 126 ? 4.082 25.188 10.547 1 98.75 126 PHE A N 1
ATOM 1015 C CA . PHE A 1 126 ? 3.326 24.109 11.172 1 98.75 126 PHE A CA 1
ATOM 1016 C C . PHE A 1 126 ? 2.416 23.438 10.156 1 98.75 126 PHE A C 1
ATOM 1018 O O . PHE A 1 126 ? 2.154 23.984 9.078 1 98.75 126 PHE A O 1
ATOM 1025 N N . ILE A 1 127 ? 2.035 22.188 10.438 1 98.75 127 ILE A N 1
ATOM 1026 C CA . ILE A 1 127 ? 0.926 21.469 9.82 1 98.75 127 ILE A CA 1
ATOM 1027 C C . ILE A 1 127 ? -0.091 21.078 10.891 1 98.75 127 ILE A C 1
ATOM 1029 O O . ILE A 1 127 ? 0.27 20.484 11.906 1 98.75 127 ILE A O 1
ATOM 1033 N N . GLU A 1 128 ? -1.264 21.469 10.703 1 98.12 128 GLU A N 1
ATOM 1034 C CA . GLU A 1 128 ? -2.342 21 11.562 1 98.12 128 GLU A CA 1
ATOM 1035 C C . GLU A 1 128 ? -3.354 20.172 10.781 1 98.12 128 GLU A C 1
ATOM 1037 O O . GLU A 1 128 ? -4.176 20.719 10.039 1 98.12 128 GLU A O 1
ATOM 1042 N N . ALA A 1 129 ? -3.219 18.844 10.891 1 97 129 ALA A N 1
ATOM 1043 C CA . ALA A 1 129 ? -4.191 17.922 10.305 1 97 129 ALA A CA 1
ATOM 1044 C C . ALA A 1 129 ? -5.301 17.594 11.305 1 97 129 ALA A C 1
ATOM 1046 O O . ALA A 1 129 ? -5.047 17 12.352 1 97 129 ALA A O 1
ATOM 1047 N N . GLY A 1 130 ? -6.457 17.844 10.961 1 93.38 130 GLY A N 1
ATOM 1048 C CA . GLY A 1 130 ? -7.574 17.922 11.891 1 93.38 130 GLY A CA 1
ATOM 1049 C C . GLY A 1 130 ? -7.789 19.328 12.445 1 93.38 130 GLY A C 1
ATOM 1050 O O . GLY A 1 130 ? -7.863 19.516 13.664 1 93.38 130 GLY A O 1
ATOM 1051 N N . ALA A 1 131 ? -7.98 20.25 11.547 1 95.25 131 ALA A N 1
ATOM 1052 C CA . ALA A 1 131 ? -8.016 21.656 11.906 1 95.25 131 ALA A CA 1
ATOM 1053 C C . ALA A 1 131 ? -9.422 22.094 12.305 1 95.25 131 ALA A C 1
ATOM 1055 O O . ALA A 1 131 ? -9.633 23.219 12.75 1 95.25 131 ALA A O 1
ATOM 1056 N N . LEU A 1 132 ? -10.367 21.281 12.117 1 90.88 132 LEU A N 1
ATOM 1057 C CA . LEU A 1 132 ? -11.758 21.562 12.461 1 90.88 132 LEU A CA 1
ATOM 1058 C C . LEU A 1 132 ? -12.195 22.906 11.898 1 90.88 132 LEU A C 1
ATOM 1060 O O . LEU A 1 132 ? -12.141 23.125 10.688 1 90.88 132 LEU A O 1
ATOM 1064 N N . ASP A 1 133 ? -12.68 23.812 12.805 1 91.12 133 ASP A N 1
ATOM 1065 C CA . ASP A 1 133 ? -13.18 25.094 12.336 1 91.12 133 ASP A CA 1
ATOM 1066 C C . ASP A 1 133 ? -12.062 26.141 12.289 1 91.12 133 ASP A C 1
ATOM 1068 O O . ASP A 1 133 ? -12.312 27.312 12.047 1 91.12 133 ASP A O 1
ATOM 1072 N N . GLY A 1 134 ? -10.836 25.734 12.547 1 94.62 134 GLY A N 1
ATOM 1073 C CA . GLY A 1 134 ? -9.688 26.625 12.445 1 94.62 134 GLY A CA 1
ATOM 1074 C C . GLY A 1 134 ? -9.43 27.406 13.719 1 94.62 134 GLY A C 1
ATOM 1075 O O . GLY A 1 134 ? -8.422 28.109 13.82 1 94.62 134 GLY A O 1
ATOM 1076 N N . GLU A 1 135 ? -10.281 27.281 14.727 1 92.19 135 GLU A N 1
ATOM 1077 C CA . GLU A 1 135 ? -10.141 28.047 15.953 1 92.19 135 GLU A CA 1
ATOM 1078 C C . GLU A 1 135 ? -10.312 27.172 17.188 1 92.19 135 GLU A C 1
ATOM 1080 O O . GLU A 1 135 ? -9.453 27.156 18.062 1 92.19 135 GLU A O 1
ATOM 1085 N N . SER A 1 136 ? -11.391 26.453 17.203 1 85.25 136 SER A N 1
ATOM 1086 C CA . SER A 1 136 ? -11.672 25.609 18.375 1 85.25 136 SER A CA 1
ATOM 1087 C C . SER A 1 136 ? -10.625 24.516 18.531 1 85.25 136 SER A C 1
ATOM 1089 O O . SER A 1 136 ? -10.336 23.781 17.578 1 85.25 136 SER A O 1
ATOM 1091 N N . MET A 1 137 ? -9.953 24.5 19.656 1 86 137 MET A N 1
ATOM 1092 C CA . MET A 1 137 ? -9.016 23.438 20.031 1 86 137 MET A CA 1
ATOM 1093 C C . MET A 1 137 ? -7.805 23.422 19.109 1 86 137 MET A C 1
ATOM 1095 O O . MET A 1 137 ? -7.109 22.422 18.984 1 86 137 MET A O 1
ATOM 1099 N N . SER A 1 138 ? -7.602 24.469 18.453 1 92.75 138 SER A N 1
ATOM 1100 C CA . SER A 1 138 ? -6.441 24.547 17.562 1 92.75 138 SER A CA 1
ATOM 1101 C C . SER A 1 138 ? -5.141 24.594 18.359 1 92.75 138 SER A C 1
ATOM 1103 O O . SER A 1 138 ? -5.016 25.391 19.297 1 92.75 138 SER A O 1
ATOM 1105 N N . ASN A 1 139 ? -4.195 23.844 17.906 1 93.12 139 ASN A N 1
ATOM 1106 C CA . ASN A 1 139 ? -2.893 23.828 18.562 1 93.12 139 ASN A CA 1
ATOM 1107 C C . ASN A 1 139 ? -1.905 24.75 17.875 1 93.12 139 ASN A C 1
ATOM 1109 O O . ASN A 1 139 ? -0.782 24.938 18.344 1 93.12 139 ASN A O 1
ATOM 1113 N N . THR A 1 140 ? -2.334 25.422 16.828 1 96.81 140 THR A N 1
ATOM 1114 C CA . THR A 1 140 ? -1.376 26.203 16.062 1 96.81 140 THR A CA 1
ATOM 1115 C C . THR A 1 140 ? -1.828 27.656 15.953 1 96.81 140 THR A C 1
ATOM 1117 O O . THR A 1 140 ? -1.054 28.531 15.547 1 96.81 140 THR A O 1
ATOM 1120 N N . LEU A 1 141 ? -3.094 27.953 16.359 1 96.12 141 LEU A N 1
ATOM 1121 C CA . LEU A 1 141 ? -3.637 29.297 16.188 1 96.12 141 LEU A CA 1
ATOM 1122 C C . LEU A 1 141 ? -2.785 30.328 16.938 1 96.12 141 LEU A C 1
ATOM 1124 O O . LEU A 1 141 ? -2.459 31.375 16.375 1 96.12 141 LEU A O 1
ATOM 1128 N N . ARG A 1 142 ? -2.434 30.062 18.141 1 93.69 142 ARG A N 1
ATOM 1129 C CA . ARG A 1 142 ? -1.64 31 18.938 1 93.69 142 ARG A CA 1
ATOM 1130 C C . ARG A 1 142 ? -0.282 31.25 18.297 1 93.69 142 ARG A C 1
ATOM 1132 O O . ARG A 1 142 ? 0.214 32.375 18.297 1 93.69 142 ARG A O 1
ATOM 1139 N N . LEU A 1 143 ? 0.342 30.203 17.781 1 97.25 143 LEU A N 1
ATOM 1140 C CA . LEU A 1 143 ? 1.621 30.328 17.094 1 97.25 143 LEU A CA 1
ATOM 1141 C C . LEU A 1 143 ? 1.496 31.25 15.891 1 97.25 143 LEU A C 1
ATOM 1143 O O . LEU A 1 143 ? 2.383 32.062 15.625 1 97.25 143 LEU A O 1
ATOM 1147 N N . GLU A 1 144 ? 0.398 31.094 15.227 1 97.88 144 GLU A N 1
ATOM 1148 C CA . GLU A 1 144 ? 0.137 31.906 14.039 1 97.88 144 GLU A CA 1
ATOM 1149 C C . GLU A 1 144 ? -0.101 33.375 14.414 1 97.88 144 GLU A C 1
ATOM 1151 O O . GLU A 1 144 ? 0.537 34.25 13.859 1 97.88 144 GLU A O 1
ATOM 1156 N N . THR A 1 145 ? -0.935 33.625 15.414 1 96.19 145 THR A N 1
ATOM 1157 C CA . THR A 1 145 ? -1.397 34.969 15.727 1 96.19 145 THR A CA 1
ATOM 1158 C C . THR A 1 145 ? -0.345 35.75 16.531 1 96.19 145 THR A C 1
ATOM 1160 O O . THR A 1 145 ? -0.19 36.938 16.375 1 96.19 145 THR A O 1
ATOM 1163 N N . HIS A 1 146 ? 0.421 35.062 17.375 1 95.25 146 HIS A N 1
ATOM 1164 C CA . HIS A 1 146 ? 1.292 35.781 18.312 1 95.25 146 HIS A CA 1
ATOM 1165 C C . HIS A 1 146 ? 2.756 35.656 17.906 1 95.25 146 HIS A C 1
ATOM 1167 O O . HIS A 1 146 ? 3.58 36.469 18.266 1 95.25 146 HIS A O 1
ATOM 1173 N N . GLN A 1 147 ? 3.053 34.656 17.188 1 97.12 147 GLN A N 1
ATOM 1174 C CA . GLN A 1 147 ? 4.469 34.406 16.922 1 97.12 147 GLN A CA 1
ATOM 1175 C C . GLN A 1 147 ? 4.762 34.438 15.43 1 97.12 147 GLN A C 1
ATOM 1177 O O . GLN A 1 147 ? 5.887 34.156 15.008 1 97.12 147 GLN A O 1
ATOM 1182 N N . GLY A 1 148 ? 3.721 34.656 14.562 1 97.62 148 GLY A N 1
ATOM 1183 C CA . GLY A 1 148 ? 3.914 34.812 13.133 1 97.62 148 GLY A CA 1
ATOM 1184 C C . GLY A 1 148 ? 4.211 33.531 12.398 1 97.62 148 GLY A C 1
ATOM 1185 O O . GLY A 1 148 ? 4.859 33.531 11.352 1 97.62 148 GLY A O 1
ATOM 1186 N N . TRP A 1 149 ? 3.904 32.375 12.992 1 98.25 149 TRP A N 1
ATOM 1187 C CA . TRP A 1 149 ? 4.039 31.109 12.289 1 98.25 149 TRP A CA 1
ATOM 1188 C C . TRP A 1 149 ? 3.055 31.031 11.125 1 98.25 149 TRP A C 1
ATOM 1190 O O . TRP A 1 149 ? 2.1 31.812 11.055 1 98.25 149 TRP A O 1
ATOM 1200 N N . SER A 1 150 ? 3.344 30.25 10.18 1 97.5 150 SER A N 1
ATOM 1201 C CA . SER A 1 150 ? 2.443 29.922 9.078 1 97.5 150 SER A CA 1
ATOM 1202 C C . SER A 1 150 ? 2.572 28.453 8.688 1 97.5 150 SER A C 1
ATOM 1204 O O . SER A 1 150 ? 3.42 27.734 9.227 1 97.5 150 SER A O 1
ATOM 1206 N N . GLY A 1 151 ? 1.684 28.031 7.801 1 97.81 151 GLY A N 1
ATOM 1207 C CA . GLY A 1 151 ? 1.794 26.641 7.398 1 97.81 151 GLY A CA 1
ATOM 1208 C C . GLY A 1 151 ? 0.561 26.125 6.676 1 97.81 151 GLY A C 1
ATOM 1209 O O . GLY A 1 151 ? 0.099 26.75 5.715 1 97.81 151 GLY A O 1
ATOM 1210 N N . LEU A 1 152 ? 0.132 24.938 7.133 1 98.81 152 LEU A N 1
ATOM 1211 C CA . LEU A 1 152 ? -0.927 24.234 6.422 1 98.81 152 LEU A CA 1
ATOM 1212 C C . LEU A 1 152 ? -1.988 23.719 7.395 1 98.81 152 LEU A C 1
ATOM 1214 O O . LEU A 1 152 ? -1.663 23.094 8.406 1 98.81 152 LEU A O 1
ATOM 1218 N N . LEU A 1 153 ? -3.219 24.094 7.125 1 98.75 153 LEU A N 1
ATOM 1219 C CA . LEU A 1 153 ? -4.387 23.578 7.832 1 98.75 153 LEU A CA 1
ATOM 1220 C C . LEU A 1 153 ? -5.137 22.562 6.973 1 98.75 153 LEU A C 1
ATOM 1222 O O . LEU A 1 153 ? -5.586 22.891 5.871 1 98.75 153 LEU A O 1
ATOM 1226 N N . VAL A 1 154 ? -5.258 21.328 7.473 1 98.06 154 VAL A N 1
ATOM 1227 C CA . VAL A 1 154 ? -5.926 20.25 6.738 1 98.06 154 VAL A CA 1
ATOM 1228 C C . VAL A 1 154 ? -7.188 19.828 7.48 1 98.06 154 VAL A C 1
ATOM 1230 O O . VAL A 1 154 ? -7.133 19.5 8.672 1 98.06 154 VAL A O 1
ATOM 1233 N N . GLU A 1 155 ? -8.258 19.828 6.809 1 95.25 155 GLU A N 1
ATOM 1234 C CA . GLU A 1 155 ? -9.531 19.406 7.387 1 95.25 155 GLU A CA 1
ATOM 1235 C C . GLU A 1 155 ? -10.375 18.641 6.371 1 95.25 155 GLU A C 1
ATOM 1237 O O . GLU A 1 155 ? -10.641 19.141 5.277 1 95.25 155 GLU A O 1
ATOM 1242 N N . ALA A 1 156 ? -10.781 17.438 6.754 1 91.94 156 ALA A N 1
ATOM 1243 C CA . ALA A 1 156 ? -11.461 16.531 5.836 1 91.94 156 ALA A CA 1
ATOM 1244 C C . ALA A 1 156 ? -12.938 16.891 5.703 1 91.94 156 ALA A C 1
ATOM 1246 O O . ALA A 1 156 ? -13.508 16.797 4.617 1 91.94 156 ALA A O 1
ATOM 1247 N N . ASP A 1 157 ? -13.578 17.281 6.777 1 86.44 157 ASP A N 1
ATOM 1248 C CA . ASP A 1 157 ? -15.016 17.562 6.773 1 86.44 157 ASP A CA 1
ATOM 1249 C C . ASP A 1 157 ? -15.305 18.891 6.105 1 86.44 157 ASP A C 1
ATOM 1251 O O . ASP A 1 157 ? -14.82 19.938 6.547 1 86.44 157 ASP A O 1
ATOM 1255 N N . SER A 1 158 ? -16.156 18.891 5.129 1 88.19 158 SER A N 1
ATOM 1256 C CA . SER A 1 158 ? -16.406 20.078 4.324 1 88.19 158 SER A CA 1
ATOM 1257 C C . SER A 1 158 ? -17.109 21.156 5.145 1 88.19 158 SER A C 1
ATOM 1259 O O . SER A 1 158 ? -16.875 22.344 4.934 1 88.19 158 SER A O 1
ATOM 1261 N N . VAL A 1 159 ? -17.922 20.75 6.043 1 83.69 159 VAL A N 1
ATOM 1262 C CA . VAL A 1 159 ? -18.656 21.703 6.867 1 83.69 159 VAL A CA 1
ATOM 1263 C C . VAL A 1 159 ? -17.688 22.422 7.801 1 83.69 159 VAL A C 1
ATOM 1265 O O . VAL A 1 159 ? -17.688 23.656 7.879 1 83.69 159 VAL A O 1
ATOM 1268 N N . SER A 1 160 ? -16.906 21.656 8.453 1 89.62 160 SER A N 1
ATOM 1269 C CA . SER A 1 160 ? -15.883 22.234 9.312 1 89.62 160 SER A CA 1
ATOM 1270 C C . SER A 1 160 ? -14.914 23.094 8.508 1 89.62 160 SER A C 1
ATOM 1272 O O . SER A 1 160 ? -14.5 24.172 8.961 1 89.62 160 SER A O 1
ATOM 1274 N N . PHE A 1 161 ? -14.633 22.656 7.398 1 93.75 161 PHE A N 1
ATOM 1275 C CA . PHE A 1 161 ? -13.672 23.359 6.551 1 93.75 161 PHE A CA 1
ATOM 1276 C C . PHE A 1 161 ? -14.211 24.734 6.152 1 93.75 161 PHE A C 1
ATOM 1278 O O . PHE A 1 161 ? -13.461 25.719 6.117 1 93.75 161 PHE A O 1
ATOM 1285 N N . GLU A 1 162 ? -15.453 24.797 5.82 1 93.38 162 GLU A N 1
ATOM 1286 C CA . GLU A 1 162 ? -16.062 26.078 5.488 1 93.38 162 GLU A CA 1
ATOM 1287 C C . GLU A 1 162 ? -15.953 27.062 6.656 1 93.38 162 GLU A C 1
ATOM 1289 O O . GLU A 1 162 ? -15.688 28.25 6.457 1 93.38 162 GLU A O 1
ATOM 1294 N N . LYS A 1 163 ? -16.203 26.547 7.828 1 93.81 163 LYS A N 1
ATOM 1295 C CA . LYS A 1 163 ? -16.047 27.359 9.023 1 93.81 163 LYS A CA 1
ATOM 1296 C C . LYS A 1 163 ? -14.594 27.812 9.195 1 93.81 163 LYS A C 1
ATOM 1298 O O . LYS A 1 163 ? -14.336 28.938 9.609 1 93.81 163 LYS A O 1
ATOM 1303 N N . LEU A 1 164 ? -13.695 26.953 8.891 1 96.94 164 LEU A N 1
ATOM 1304 C CA . LEU A 1 164 ? -12.273 27.25 8.953 1 96.94 164 LEU A CA 1
ATOM 1305 C C . LEU A 1 164 ? -11.914 28.406 8.031 1 96.94 164 LEU A C 1
ATOM 1307 O O . LEU A 1 164 ? -11.219 29.344 8.438 1 96.94 164 LEU A O 1
ATOM 1311 N N . LEU A 1 165 ? -12.398 28.359 6.844 1 97.75 165 LEU A N 1
ATOM 1312 C CA . LEU A 1 165 ? -12.109 29.422 5.875 1 97.75 165 LEU A CA 1
ATOM 1313 C C . LEU A 1 165 ? -12.633 30.766 6.363 1 97.75 165 LEU A C 1
ATOM 1315 O O . LEU A 1 165 ? -12 31.797 6.137 1 97.75 165 LEU A O 1
ATOM 1319 N N . ALA A 1 166 ? -13.719 30.688 7.043 1 96.75 166 ALA A N 1
ATOM 1320 C CA . ALA A 1 166 ? -14.367 31.906 7.52 1 96.75 166 ALA A CA 1
ATOM 1321 C C . ALA A 1 166 ? -13.523 32.594 8.602 1 96.75 166 ALA A C 1
ATOM 1323 O O . ALA A 1 166 ? -13.75 33.75 8.93 1 96.75 166 ALA A O 1
ATOM 1324 N N . LYS A 1 167 ? -12.594 31.906 9.148 1 97.38 167 LYS A N 1
ATOM 1325 C CA . LYS A 1 167 ? -11.766 32.469 10.219 1 97.38 167 LYS A CA 1
ATOM 1326 C C . LYS A 1 167 ? -10.641 33.344 9.656 1 97.38 167 LYS A C 1
ATOM 1328 O O . LYS A 1 167 ? -9.992 34.062 10.398 1 97.38 167 LYS A O 1
ATOM 1333 N N . ASN A 1 168 ? -10.359 33.281 8.352 1 97.88 168 ASN A N 1
ATOM 1334 C CA . ASN A 1 168 ? -9.359 34.062 7.652 1 97.88 168 ASN A CA 1
ATOM 1335 C C . ASN A 1 168 ? -7.965 33.844 8.227 1 97.88 168 ASN A C 1
ATOM 1337 O O . ASN A 1 168 ? -7.242 34.812 8.523 1 97.88 168 ASN A O 1
ATOM 1341 N N . ARG A 1 169 ? -7.668 32.562 8.422 1 98.25 169 ARG A N 1
ATOM 1342 C CA . ARG A 1 169 ? -6.332 32.188 8.891 1 98.25 169 ARG A CA 1
ATOM 1343 C C . ARG A 1 169 ? -5.27 32.594 7.875 1 98.25 169 ARG A C 1
ATOM 1345 O O . ARG A 1 169 ? -5.57 32.812 6.695 1 98.25 169 ARG A O 1
ATOM 1352 N N . LYS A 1 170 ? -4.023 32.812 8.328 1 98.38 170 LYS A N 1
ATOM 1353 C CA . LYS A 1 170 ? -2.924 33.25 7.48 1 98.38 170 LYS A CA 1
ATOM 1354 C C . LYS A 1 170 ? -2.053 32.094 7.031 1 98.38 170 LYS A C 1
ATOM 1356 O O . LYS A 1 170 ? -0.849 32.25 6.824 1 98.38 170 LYS A O 1
ATOM 1361 N N . SER A 1 171 ? -2.635 30.969 6.945 1 98.56 171 SER A N 1
ATOM 1362 C CA . SER A 1 171 ? -1.993 29.719 6.531 1 98.56 171 SER A CA 1
ATOM 1363 C C . SER A 1 171 ? -2.736 29.078 5.367 1 98.56 171 SER A C 1
ATOM 1365 O O . SER A 1 171 ? -3.895 29.406 5.105 1 98.56 171 SER A O 1
ATOM 1367 N N . TRP A 1 172 ? -2.057 28.234 4.629 1 98.75 172 TRP A N 1
ATOM 1368 C CA . TRP A 1 172 ? -2.711 27.469 3.576 1 98.75 172 TRP A CA 1
ATOM 1369 C C . TRP A 1 172 ? -3.773 26.531 4.16 1 98.75 172 TRP A C 1
ATOM 1371 O O . TRP A 1 172 ? -3.635 26.047 5.285 1 98.75 172 TRP A O 1
ATOM 1381 N N . SER A 1 173 ? -4.816 26.344 3.396 1 98.75 173 SER A N 1
ATOM 1382 C CA . SER A 1 173 ? -5.895 25.453 3.818 1 98.75 173 SER A CA 1
ATOM 1383 C C . SER A 1 173 ? -6.188 24.391 2.756 1 98.75 173 SER A C 1
ATOM 1385 O O . SER A 1 173 ? -6.125 24.688 1.558 1 98.75 173 SER A O 1
ATOM 1387 N N . LEU A 1 174 ? -6.477 23.203 3.195 1 98.5 174 LEU A N 1
ATOM 1388 C CA . LEU A 1 174 ? -6.758 22.078 2.314 1 98.5 174 LEU A CA 1
ATOM 1389 C C . LEU A 1 174 ? -7.949 21.281 2.822 1 98.5 174 LEU A C 1
ATOM 1391 O O . LEU A 1 174 ? -7.938 20.781 3.955 1 98.5 174 LEU A O 1
ATOM 1395 N N . ASN A 1 175 ? -9 21.141 2.01 1 96.75 175 ASN A N 1
ATOM 1396 C CA . ASN A 1 175 ? -10.133 20.297 2.33 1 96.75 175 ASN A CA 1
ATOM 1397 C C . ASN A 1 175 ? -9.914 18.859 1.841 1 96.75 175 ASN A C 1
ATOM 1399 O O . ASN A 1 175 ? -10.43 18.469 0.791 1 96.75 175 ASN A O 1
ATOM 1403 N N . ALA A 1 176 ? -9.242 18.078 2.635 1 95.75 176 ALA A N 1
ATOM 1404 C CA . ALA A 1 176 ? -8.891 16.688 2.332 1 95.75 176 ALA A CA 1
ATOM 1405 C C . ALA A 1 176 ? -8.492 15.938 3.598 1 95.75 176 ALA A C 1
ATOM 1407 O O . ALA A 1 176 ? -8.352 16.547 4.664 1 95.75 176 ALA A O 1
ATOM 1408 N N . CYS A 1 177 ? -8.461 14.68 3.51 1 93.75 177 CYS A N 1
ATOM 1409 C CA . CYS A 1 177 ? -7.773 13.906 4.531 1 93.75 177 CYS A CA 1
ATOM 1410 C C . CYS A 1 177 ? -6.348 13.586 4.098 1 93.75 177 CYS A C 1
ATOM 1412 O O . CYS A 1 177 ? -6.02 13.664 2.914 1 93.75 177 CYS A O 1
ATOM 1414 N N . LEU A 1 178 ? -5.531 13.367 5.059 1 96.19 178 LEU A N 1
ATOM 1415 C CA . LEU A 1 178 ? -4.215 12.828 4.734 1 96.19 178 LEU A CA 1
ATOM 1416 C C . LEU A 1 178 ? -4.297 11.336 4.426 1 96.19 178 LEU A C 1
ATOM 1418 O O . LEU A 1 178 ? -4.902 10.578 5.184 1 96.19 178 LEU A O 1
ATOM 1422 N N . SER A 1 179 ? -3.713 11 3.297 1 94.75 179 SER A N 1
ATOM 1423 C CA . SER A 1 179 ? -3.746 9.602 2.877 1 94.75 179 SER A CA 1
ATOM 1424 C C . SER A 1 179 ? -2.91 8.727 3.803 1 94.75 179 SER A C 1
ATOM 1426 O O . SER A 1 179 ? -1.787 9.086 4.16 1 94.75 179 SER A O 1
ATOM 1428 N N . PRO A 1 180 ? -3.471 7.617 4.25 1 91.69 180 PRO A N 1
ATOM 1429 C CA . PRO A 1 180 ? -2.664 6.668 5.02 1 91.69 180 PRO A CA 1
ATOM 1430 C C . PRO A 1 180 ? -1.695 5.875 4.145 1 91.69 180 PRO A C 1
ATOM 1432 O O . PRO A 1 180 ? -0.971 5.012 4.648 1 91.69 180 PRO A O 1
ATOM 1435 N N . TYR A 1 181 ? -1.634 6.148 2.893 1 91.38 181 TYR A N 1
ATOM 1436 C CA . TYR A 1 181 ? -0.759 5.527 1.904 1 91.38 181 TYR A CA 1
ATOM 1437 C C . TYR A 1 181 ? 0.164 6.559 1.268 1 91.38 181 TYR A C 1
ATOM 1439 O O . TYR A 1 181 ? -0.067 7.762 1.387 1 91.38 181 TYR A O 1
ATOM 1447 N N . PRO A 1 182 ? 1.227 6.086 0.649 1 93.81 182 PRO A N 1
ATOM 1448 C CA . PRO A 1 182 ? 2.123 7.035 -0.018 1 93.81 182 PRO A CA 1
ATOM 1449 C C . PRO A 1 182 ? 1.572 7.527 -1.354 1 93.81 182 PRO A C 1
ATOM 1451 O O . PRO A 1 182 ? 2.318 8.07 -2.17 1 93.81 182 PRO A O 1
ATOM 1454 N N . TYR A 1 183 ? 0.271 7.305 -1.563 1 95.38 183 TYR A N 1
ATOM 1455 C CA . TYR A 1 183 ? -0.438 7.727 -2.768 1 95.38 183 TYR A CA 1
ATOM 1456 C C . TYR A 1 183 ? -1.849 8.195 -2.434 1 95.38 183 TYR A C 1
ATOM 1458 O O . TYR A 1 183 ? -2.354 7.938 -1.339 1 95.38 183 TYR A O 1
ATOM 1466 N N . PRO A 1 184 ? -2.506 8.969 -3.377 1 96.19 184 PRO A N 1
ATOM 1467 C CA . PRO A 1 184 ? -3.871 9.43 -3.119 1 96.19 184 PRO A CA 1
ATOM 1468 C C . PRO A 1 184 ? -4.871 8.281 -3 1 96.19 184 PRO A C 1
ATOM 1470 O O . PRO A 1 184 ? -4.656 7.211 -3.57 1 96.19 184 PRO A O 1
ATOM 1473 N N . SER A 1 185 ? -5.844 8.539 -2.24 1 92.31 185 SER A N 1
ATOM 1474 C CA . SER A 1 185 ? -6.922 7.57 -2.053 1 92.31 185 SER A CA 1
ATOM 1475 C C . SER A 1 185 ? -8.242 8.273 -1.748 1 92.31 185 SER A C 1
ATOM 1477 O O . SER A 1 185 ? -8.273 9.484 -1.539 1 92.31 185 SER A O 1
ATOM 1479 N N . GLN A 1 186 ? -9.32 7.555 -1.865 1 87 186 GLN A N 1
ATOM 1480 C CA . GLN A 1 186 ? -10.633 7.98 -1.378 1 87 186 GLN A CA 1
ATOM 1481 C C . GLN A 1 186 ? -11.07 7.137 -0.185 1 87 186 GLN A C 1
ATOM 1483 O O . GLN A 1 186 ? -11.07 5.906 -0.254 1 87 186 GLN A O 1
ATOM 1488 N N . GLU A 1 187 ? -11.305 7.852 0.855 1 81.62 187 GLU A N 1
ATOM 1489 C CA . GLU A 1 187 ? -11.68 7.16 2.086 1 81.62 187 GLU A CA 1
ATOM 1490 C C . GLU A 1 187 ? -13.078 7.559 2.539 1 81.62 187 GLU A C 1
ATOM 1492 O O . GLU A 1 187 ? -13.578 8.625 2.18 1 81.62 187 GLU A O 1
ATOM 1497 N N . MET A 1 188 ? -13.688 6.598 3.27 1 76.31 188 MET A N 1
ATOM 1498 C CA . MET A 1 188 ? -15.008 6.875 3.832 1 76.31 188 MET A CA 1
ATOM 1499 C C . MET A 1 188 ? -14.883 7.5 5.219 1 76.31 188 MET A C 1
ATOM 1501 O O . MET A 1 188 ? -14.211 6.953 6.094 1 76.31 188 MET A O 1
ATOM 1505 N N . LEU A 1 189 ? -15.438 8.602 5.395 1 72.94 189 LEU A N 1
ATOM 1506 C CA . LEU A 1 189 ? -15.484 9.305 6.672 1 72.94 189 LEU A CA 1
ATOM 1507 C C . LEU A 1 189 ? -16.859 9.164 7.316 1 72.94 189 LEU A C 1
ATOM 1509 O O . LEU A 1 189 ? -17.875 9.367 6.66 1 72.94 189 LEU A O 1
ATOM 1513 N N . SER A 1 190 ? -16.922 8.461 8.516 1 63.03 190 SER A N 1
ATOM 1514 C CA . SER A 1 190 ? -18.188 8.344 9.234 1 63.03 190 SER A CA 1
ATOM 1515 C C . SER A 1 190 ? -18.578 9.672 9.875 1 63.03 190 SER A C 1
ATOM 1517 O O . SER A 1 190 ? -17.734 10.367 10.438 1 63.03 190 SER A O 1
ATOM 1519 N N . SER A 1 191 ? -19.734 10.164 9.445 1 51.12 191 SER A N 1
ATOM 1520 C CA . SER A 1 191 ? -20.281 11.352 10.094 1 51.12 191 SER A CA 1
ATOM 1521 C C . SER A 1 191 ? -21.312 10.977 11.156 1 51.12 191 SER A C 1
ATOM 1523 O O . SER A 1 191 ? -22.203 10.164 10.898 1 51.12 191 SER A O 1
ATOM 1525 N N . HIS A 1 192 ? -21.078 10.625 12.344 1 42.59 192 HIS A N 1
ATOM 1526 C CA . HIS A 1 192 ? -22.141 10.398 13.32 1 42.59 192 HIS A CA 1
ATOM 1527 C C . HIS A 1 192 ? -23.094 11.578 13.367 1 42.59 192 HIS A C 1
ATOM 1529 O O . HIS A 1 192 ? -22.672 12.734 13.336 1 42.59 192 HIS A O 1
ATOM 1535 N N . SER A 1 193 ? -24.406 11.266 12.984 1 37.22 193 SER A N 1
ATOM 1536 C CA . SER A 1 193 ? -25.484 12.219 13.258 1 37.22 193 SER A CA 1
ATOM 1537 C C . SER A 1 193 ? -25.406 12.75 14.68 1 37.22 193 SER A C 1
ATOM 1539 O O . SER A 1 193 ? -25.094 12 15.617 1 37.22 193 SER A O 1
ATOM 1541 N N . HIS A 1 194 ? -25.234 14 14.906 1 34.94 194 HIS A N 1
ATOM 1542 C CA . HIS A 1 194 ? -25.562 14.633 16.172 1 34.94 194 HIS A CA 1
ATOM 1543 C C . HIS A 1 194 ? -26.906 14.141 16.703 1 34.94 194 HIS A C 1
ATOM 1545 O O . HIS A 1 194 ? -27.891 14.102 15.953 1 34.94 194 HIS A O 1
ATOM 1551 N N . TYR A 1 195 ? -27.062 13.297 17.547 1 32.31 195 TYR A N 1
ATOM 1552 C CA . TYR A 1 195 ? -28.312 13.164 18.297 1 32.31 195 TYR A CA 1
ATOM 1553 C C . TYR A 1 195 ? -28.875 14.539 18.656 1 32.31 195 TYR A C 1
ATOM 1555 O O . TYR A 1 195 ? -28.141 15.391 19.172 1 32.31 195 TYR A O 1
ATOM 1563 N N . THR A 1 196 ? -30 15.07 18.016 1 33 196 THR A N 1
ATOM 1564 C CA . THR A 1 196 ? -30.891 16.172 18.344 1 33 196 THR A CA 1
ATOM 1565 C C . THR A 1 196 ? -31.484 15.984 19.75 1 33 196 THR A C 1
ATOM 1567 O O . THR A 1 196 ? -32.5 16.578 20.078 1 33 196 THR A O 1
ATOM 1570 N N . GLY A 1 197 ? -31.219 15.078 20.672 1 34.06 197 GLY A N 1
ATOM 1571 C CA . GLY A 1 197 ? -32.062 15.336 21.828 1 34.06 197 GLY A CA 1
ATOM 1572 C C . GLY A 1 197 ? -31.812 16.703 22.453 1 34.06 197 GLY A C 1
ATOM 1573 O O . GLY A 1 197 ? -30.812 17.359 22.141 1 34.06 197 GLY A O 1
ATOM 1574 N N . PRO A 1 198 ? -32.938 17.312 23.234 1 32.28 198 PRO A N 1
ATOM 1575 C CA . PRO A 1 198 ? -32.938 18.641 23.844 1 32.28 198 PRO A CA 1
ATOM 1576 C C . PRO A 1 198 ? -31.562 19.047 24.375 1 32.28 198 PRO A C 1
ATOM 1578 O O . PRO A 1 198 ? -31.188 20.219 24.328 1 32.28 198 PRO A O 1
ATOM 1581 N N . ASN A 1 199 ? -31.25 18.406 25.516 1 28.7 199 ASN A N 1
ATOM 1582 C CA . ASN A 1 199 ? -30.078 18.812 26.281 1 28.7 199 ASN A CA 1
ATOM 1583 C C . ASN A 1 199 ? -28.797 18.641 25.484 1 28.7 199 ASN A C 1
ATOM 1585 O O . ASN A 1 199 ? -27.703 18.531 26.062 1 28.7 199 ASN A O 1
ATOM 1589 N N . VAL A 1 200 ? -28.891 18.125 24.406 1 31.62 200 VAL A N 1
ATOM 1590 C CA . VAL A 1 200 ? -27.625 18.125 23.672 1 31.62 200 VAL A CA 1
ATOM 1591 C C . VAL A 1 200 ? -27.141 19.562 23.484 1 31.62 200 VAL A C 1
ATOM 1593 O O . VAL A 1 200 ? -27.703 20.328 22.703 1 31.62 200 VAL A O 1
ATOM 1596 N N . LEU A 1 201 ? -27.156 20.453 24.672 1 27.28 201 LEU A N 1
ATOM 1597 C CA . LEU A 1 201 ? -26.438 21.719 24.703 1 27.28 201 LEU A CA 1
ATOM 1598 C C . LEU A 1 201 ? -25.359 21.766 23.625 1 27.28 201 LEU A C 1
ATOM 1600 O O . LEU A 1 201 ? -24.891 20.719 23.156 1 27.28 201 LEU A O 1
ATOM 1604 N N . THR A 1 202 ? -25 23.203 23.281 1 27.73 202 THR A N 1
ATOM 1605 C CA . THR A 1 202 ? -23.906 23.875 22.578 1 27.73 202 THR A CA 1
ATOM 1606 C C . THR A 1 202 ? -22.594 23.141 22.797 1 27.73 202 THR A C 1
ATOM 1608 O O . THR A 1 202 ? -21.516 23.703 22.562 1 27.73 202 THR A O 1
ATOM 1611 N N . ALA A 1 203 ? -22.625 22.406 23.828 1 29 203 ALA A N 1
ATOM 1612 C CA . ALA A 1 203 ? -21.297 21.891 24.156 1 29 203 ALA A CA 1
ATOM 1613 C C . ALA A 1 203 ? -20.516 21.547 22.891 1 29 203 ALA A C 1
ATOM 1615 O O . ALA A 1 203 ? -21.094 21.156 21.891 1 29 203 ALA A O 1
ATOM 1616 N N . GLY A 1 204 ? -19.312 22.125 22.828 1 28.64 204 GLY A N 1
ATOM 1617 C CA . GLY A 1 204 ? -18.359 22.062 21.734 1 28.64 204 GLY A CA 1
ATOM 1618 C C . GLY A 1 204 ? -18.438 20.766 20.938 1 28.64 204 GLY A C 1
ATOM 1619 O O . GLY A 1 204 ? -18.656 19.703 21.516 1 28.64 204 GLY A O 1
ATOM 1620 N N . LEU A 1 205 ? -19.266 20.766 19.953 1 29.55 205 LEU A N 1
ATOM 1621 C CA . LEU A 1 205 ? -19.266 19.969 18.719 1 29.55 205 LEU A CA 1
ATOM 1622 C C . LEU A 1 205 ? -17.938 19.219 18.562 1 29.55 205 LEU A C 1
ATOM 1624 O O . LEU A 1 205 ? -17 19.75 17.969 1 29.55 205 LEU A O 1
ATOM 1628 N N . LYS A 1 206 ? -17.359 19.016 19.656 1 32 206 LYS A N 1
ATOM 1629 C CA . LYS A 1 206 ? -16.266 18.094 19.406 1 32 206 LYS A CA 1
ATOM 1630 C C . LYS A 1 206 ? -16.719 16.906 18.562 1 32 206 LYS A C 1
ATOM 1632 O O . LYS A 1 206 ? -17.172 15.891 19.094 1 32 206 LYS A O 1
ATOM 1637 N N . VAL A 1 207 ? -17.797 17 17.938 1 31.16 207 VAL A N 1
ATOM 1638 C CA . VAL A 1 207 ? -18 15.984 16.906 1 31.16 207 VAL A CA 1
ATOM 1639 C C . VAL A 1 207 ? -16.656 15.578 16.312 1 31.16 207 VAL A C 1
ATOM 1641 O O . VAL A 1 207 ? -16.141 16.25 15.406 1 31.16 207 VAL A O 1
ATOM 1644 N N . ARG A 1 208 ? -15.727 15.617 17.281 1 34.41 208 ARG A N 1
ATOM 1645 C CA . ARG A 1 208 ? -14.664 14.914 16.578 1 34.41 208 ARG A CA 1
ATOM 1646 C C . ARG A 1 208 ? -15.242 13.812 15.68 1 34.41 208 ARG A C 1
ATOM 1648 O O . ARG A 1 208 ? -15.969 12.945 16.156 1 34.41 208 ARG A O 1
ATOM 1655 N N . ALA A 1 209 ? -15.922 14.125 14.68 1 33.47 209 ALA A N 1
ATOM 1656 C CA . ALA A 1 209 ? -16.203 13.188 13.602 1 33.47 209 ALA A CA 1
ATOM 1657 C C . ALA A 1 209 ? -15.383 11.914 13.75 1 33.47 209 ALA A C 1
ATOM 1659 O O . ALA A 1 209 ? -14.148 11.953 13.703 1 33.47 209 ALA A O 1
ATOM 1660 N N . MET A 1 210 ? -15.711 11.164 14.797 1 34.25 210 MET A N 1
ATOM 1661 C CA . MET A 1 210 ? -15.141 9.836 14.617 1 34.25 210 MET A CA 1
ATOM 1662 C C . MET A 1 210 ? -14.969 9.516 13.141 1 34.25 210 MET A C 1
ATOM 1664 O O . MET A 1 210 ? -15.859 8.945 12.508 1 34.25 210 MET A O 1
ATOM 1668 N N . HIS A 1 211 ? -14.602 10.508 12.453 1 37.91 211 HIS A N 1
ATOM 1669 C CA . HIS A 1 211 ? -14.094 10.305 11.102 1 37.91 211 HIS A CA 1
ATOM 1670 C C . HIS A 1 211 ? -12.984 9.258 11.078 1 37.91 211 HIS A C 1
ATOM 1672 O O . HIS A 1 211 ? -11.805 9.594 11.094 1 37.91 211 HIS A O 1
ATOM 1678 N N . SER A 1 212 ? -13.312 8.391 11.961 1 40.16 212 SER A N 1
ATOM 1679 C CA . SER A 1 212 ? -12.273 7.359 11.938 1 40.16 212 SER A CA 1
ATOM 1680 C C . SER A 1 212 ? -12.094 6.785 10.531 1 40.16 212 SER A C 1
ATOM 1682 O O . SER A 1 212 ? -13.062 6.375 9.898 1 40.16 212 SER A O 1
ATOM 1684 N N . LEU A 1 213 ? -11.227 7.242 9.953 1 42.16 213 LEU A N 1
ATOM 1685 C CA . LEU A 1 213 ? -10.82 6.527 8.75 1 42.16 213 LEU A CA 1
ATOM 1686 C C . LEU A 1 213 ? -10.75 5.027 9.008 1 42.16 213 LEU A C 1
ATOM 1688 O O . LEU A 1 213 ? -11.086 4.227 8.125 1 42.16 213 LEU A O 1
ATOM 1692 N N . LEU A 1 214 ? -10.414 4.66 10.25 1 40.84 214 LEU A N 1
ATOM 1693 C CA . LEU A 1 214 ? -10.203 3.25 10.555 1 40.84 214 LEU A CA 1
ATOM 1694 C C . LEU A 1 214 ? -11.539 2.518 10.664 1 40.84 214 LEU A C 1
ATOM 1696 O O . LEU A 1 214 ? -11.641 1.346 10.297 1 40.84 214 LEU A O 1
ATOM 1700 N N . ALA A 1 215 ? -12.453 3.207 11.352 1 40.62 215 ALA A N 1
ATOM 1701 C CA . ALA A 1 215 ? -13.695 2.447 11.461 1 40.62 215 ALA A CA 1
ATOM 1702 C C . ALA A 1 215 ? -14.164 1.969 10.094 1 40.62 215 ALA A C 1
ATOM 1704 O O . ALA A 1 215 ? -14.969 1.036 10 1 40.62 215 ALA A O 1
ATOM 1705 N N . TYR A 1 216 ? -13.812 2.658 9.078 1 37.28 216 TYR A N 1
ATOM 1706 C CA . TYR A 1 216 ? -14.164 2.252 7.727 1 37.28 216 TYR A CA 1
ATOM 1707 C C . TYR A 1 216 ? -13.664 0.841 7.43 1 37.28 216 TYR A C 1
ATOM 1709 O O . TYR A 1 216 ? -14.359 0.056 6.777 1 37.28 216 TYR A O 1
ATOM 1717 N N . MET A 1 217 ? -12.375 0.614 7.863 1 36.84 217 MET A N 1
ATOM 1718 C CA . MET A 1 217 ? -11.891 -0.704 7.469 1 36.84 217 MET A CA 1
ATOM 1719 C C . MET A 1 217 ? -12.695 -1.809 8.141 1 36.84 217 MET A C 1
ATOM 1721 O O . MET A 1 217 ? -12.812 -2.912 7.609 1 36.84 217 MET A O 1
ATOM 1725 N N . LYS A 1 218 ? -12.945 -1.631 9.422 1 35.88 218 LYS A N 1
ATOM 1726 C CA . LYS A 1 218 ? -13.828 -2.637 10.008 1 35.88 218 LYS A CA 1
ATOM 1727 C C . LYS A 1 218 ? -15.289 -2.256 9.82 1 35.88 218 LYS A C 1
ATOM 1729 O O . LYS A 1 218 ? -15.797 -1.355 10.492 1 35.88 218 LYS A O 1
ATOM 1734 N N . ARG A 1 219 ? -15.836 -2.324 8.664 1 35.5 219 ARG A N 1
ATOM 1735 C CA . ARG A 1 219 ? -17.234 -2.188 8.289 1 35.5 219 ARG A CA 1
ATOM 1736 C C . ARG A 1 219 ? -18.156 -2.693 9.398 1 35.5 219 ARG A C 1
ATOM 1738 O O . ARG A 1 219 ? -18.531 -3.867 9.414 1 35.5 219 ARG A O 1
ATOM 1745 N N . SER A 1 220 ? -18 -2.656 10.672 1 33.81 220 SER A N 1
ATOM 1746 C CA . SER A 1 220 ? -19.219 -3.057 11.352 1 33.81 220 SER A CA 1
ATOM 1747 C C . SER A 1 220 ? -20.375 -2.119 11.016 1 33.81 220 SER A C 1
ATOM 1749 O O . SER A 1 220 ? -20.156 -0.938 10.734 1 33.81 220 SER A O 1
ATOM 1751 N N . ALA A 1 221 ? -21.688 -2.607 10.773 1 34.75 221 ALA A N 1
ATOM 1752 C CA . ALA A 1 221 ? -23.094 -2.322 10.562 1 34.75 221 ALA A CA 1
ATOM 1753 C C . ALA A 1 221 ? -23.594 -1.245 11.523 1 34.75 221 ALA A C 1
ATOM 1755 O O . ALA A 1 221 ? -24.109 -1.556 12.594 1 34.75 221 ALA A O 1
ATOM 1756 N N . VAL A 1 222 ? -22.922 -0.293 12.031 1 33.44 222 VAL A N 1
ATOM 1757 C CA . VAL A 1 222 ? -23.797 0.506 12.867 1 33.44 222 VAL A CA 1
ATOM 1758 C C . VAL A 1 222 ? -24.875 1.177 12.008 1 33.44 222 VAL A C 1
ATOM 1760 O O . VAL A 1 222 ? -24.547 1.83 11.008 1 33.44 222 VAL A O 1
ATOM 1763 N N . THR A 1 223 ? -26.031 1.024 12.102 1 36.09 223 THR A N 1
ATOM 1764 C CA . THR A 1 223 ? -27.359 1.518 11.734 1 36.09 223 THR A CA 1
ATOM 1765 C C . THR A 1 223 ? -27.453 3.025 11.953 1 36.09 223 THR A C 1
ATOM 1767 O O . THR A 1 223 ? -27.266 3.51 13.07 1 36.09 223 THR A O 1
ATOM 1770 N N . GLY A 1 224 ? -27.047 3.912 11.016 1 40.22 224 GLY A N 1
ATOM 1771 C CA . GLY A 1 224 ? -27.406 5.312 10.859 1 40.22 224 GLY A CA 1
ATOM 1772 C C . GLY A 1 224 ? -26.219 6.199 10.523 1 40.22 224 GLY A C 1
ATOM 1773 O O . GLY A 1 224 ? -26.312 7.426 10.625 1 40.22 224 GLY A O 1
ATOM 1774 N N . SER A 1 225 ? -25.062 5.68 10.578 1 47.22 225 SER A N 1
ATOM 1775 C CA . SER A 1 225 ? -23.922 6.535 10.242 1 47.22 225 SER A CA 1
ATOM 1776 C C . SER A 1 225 ? -23.828 6.742 8.734 1 47.22 225 SER A C 1
ATOM 1778 O O . SER A 1 225 ? -24.141 5.836 7.953 1 47.22 225 SER A O 1
ATOM 1780 N N . TRP A 1 226 ? -24.078 8.086 8.398 1 57.38 226 TRP A N 1
ATOM 1781 C CA . TRP A 1 226 ? -23.828 8.445 7.004 1 57.38 226 TRP A CA 1
ATOM 1782 C C . TRP A 1 226 ? -22.344 8.547 6.719 1 57.38 226 TRP A C 1
ATOM 1784 O O . TRP A 1 226 ? -21.562 8.977 7.578 1 57.38 226 TRP A O 1
ATOM 1794 N N . TYR A 1 227 ? -21.891 7.848 5.715 1 64.88 227 TYR A N 1
ATOM 1795 C CA . TYR A 1 227 ? -20.5 7.879 5.281 1 64.88 227 TYR A CA 1
ATOM 1796 C C . TYR A 1 227 ? -20.328 8.766 4.059 1 64.88 227 TYR A C 1
ATOM 1798 O O . TYR A 1 227 ? -21.219 8.836 3.203 1 64.88 227 TYR A O 1
ATOM 1806 N N . LYS A 1 228 ? -19.344 9.703 4.258 1 74.88 228 LYS A N 1
ATOM 1807 C CA . LYS A 1 228 ? -18.984 10.531 3.115 1 74.88 228 LYS A CA 1
ATOM 1808 C C . LYS A 1 228 ? -17.594 10.164 2.582 1 74.88 228 LYS A C 1
ATOM 1810 O O . LYS A 1 228 ? -16.672 9.93 3.357 1 74.88 228 LYS A O 1
ATOM 1815 N N . LYS A 1 229 ? -17.578 10.055 1.237 1 81.12 229 LYS A N 1
ATOM 1816 C CA . LYS A 1 229 ? -16.297 9.82 0.595 1 81.12 229 LYS A CA 1
ATOM 1817 C C . LYS A 1 229 ? -15.453 11.094 0.555 1 81.12 229 LYS A C 1
ATOM 1819 O O . LYS A 1 229 ? -15.953 12.156 0.183 1 81.12 229 LYS A O 1
ATOM 1824 N N . VAL A 1 230 ? -14.227 11 1.024 1 87.19 230 VAL A N 1
ATOM 1825 C CA . VAL A 1 230 ? -13.344 12.164 1.073 1 87.19 230 VAL A CA 1
ATOM 1826 C C . VAL A 1 230 ? -12.047 11.859 0.331 1 87.19 230 VAL A C 1
ATOM 1828 O O . VAL A 1 230 ? -11.523 10.742 0.416 1 87.19 230 VAL A O 1
ATOM 1831 N N . GLN A 1 231 ? -11.625 12.859 -0.431 1 92.88 231 GLN A N 1
ATOM 1832 C CA . GLN A 1 231 ? -10.336 12.75 -1.102 1 92.88 231 GLN A CA 1
ATOM 1833 C C . GLN A 1 231 ? -9.188 12.836 -0.101 1 92.88 231 GLN A C 1
ATOM 1835 O O . GLN A 1 231 ? -9.141 13.766 0.715 1 92.88 231 GLN A O 1
ATOM 1840 N N . CYS A 1 232 ? -8.328 11.867 -0.157 1 95.19 232 CYS A N 1
ATOM 1841 C CA . CYS A 1 232 ? -7.152 11.867 0.707 1 95.19 232 CYS A CA 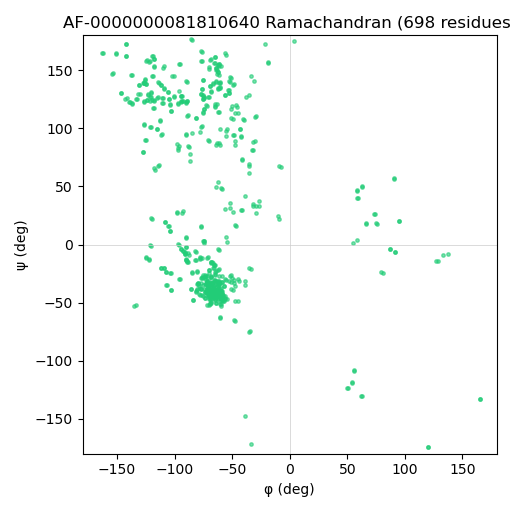1
ATOM 1842 C C . CYS A 1 232 ? -5.871 12.008 -0.11 1 95.19 232 CYS A C 1
ATOM 1844 O O . CYS A 1 232 ? -5.75 11.43 -1.188 1 95.19 232 CYS A O 1
ATOM 1846 N N . LEU A 1 233 ? -4.957 12.781 0.396 1 97.62 233 LEU A N 1
ATOM 1847 C CA . LEU A 1 233 ? -3.701 13.062 -0.29 1 97.62 233 LEU A CA 1
ATOM 1848 C C . LEU A 1 233 ? -2.51 12.758 0.614 1 97.62 233 LEU A C 1
ATOM 1850 O O . LEU A 1 233 ? -2.553 13.039 1.815 1 97.62 233 LEU A O 1
ATOM 1854 N N . PRO A 1 234 ? -1.436 12.148 0.001 1 97.44 234 PRO A N 1
ATOM 1855 C CA . PRO A 1 234 ? -0.217 12.047 0.807 1 97.44 234 PRO A CA 1
ATOM 1856 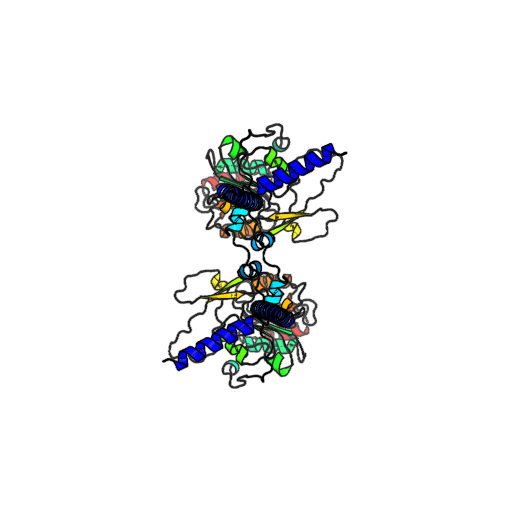C C . PRO A 1 234 ? 0.332 13.406 1.224 1 97.44 234 PRO A C 1
ATOM 1858 O O . PRO A 1 234 ? 0.406 14.32 0.403 1 97.44 234 PRO A O 1
ATOM 1861 N N . LEU A 1 235 ? 0.694 13.508 2.451 1 98.31 235 LEU A N 1
ATOM 1862 C CA . LEU A 1 235 ? 1.255 14.773 2.916 1 98.31 235 LEU A CA 1
ATOM 1863 C C . LEU A 1 235 ? 2.5 15.141 2.117 1 98.31 235 LEU A C 1
ATOM 1865 O O . LEU A 1 235 ? 2.748 16.312 1.856 1 98.31 235 LEU A O 1
ATOM 1869 N N . THR A 1 236 ? 3.248 14.172 1.67 1 98.19 236 THR A N 1
ATOM 1870 C CA . THR A 1 236 ? 4.449 14.406 0.875 1 98.19 236 THR A CA 1
ATOM 1871 C C . THR A 1 236 ? 4.109 15.148 -0.413 1 98.19 236 THR A C 1
ATOM 1873 O O . THR A 1 236 ? 4.844 16.047 -0.83 1 98.19 236 THR A O 1
ATOM 1876 N N . SER A 1 237 ? 3.021 14.789 -1.012 1 98.44 237 SER A N 1
ATOM 1877 C CA . SER A 1 237 ? 2.596 15.484 -2.225 1 98.44 237 SER A CA 1
ATOM 1878 C C . SER A 1 237 ? 2.215 16.938 -1.934 1 98.44 237 SER A C 1
ATOM 1880 O O . SER A 1 237 ? 2.549 17.828 -2.703 1 98.44 237 SER A O 1
ATOM 1882 N N . VAL A 1 238 ? 1.519 17.156 -0.852 1 98.69 238 VAL A N 1
ATOM 1883 C CA . VAL A 1 238 ? 1.05 18.484 -0.479 1 98.69 238 VAL A CA 1
ATOM 1884 C C . VAL A 1 238 ? 2.242 19.375 -0.163 1 98.69 238 VAL A C 1
ATOM 1886 O O . VAL A 1 238 ? 2.303 20.531 -0.619 1 98.69 238 VAL A O 1
ATOM 1889 N N . LEU A 1 239 ? 3.188 18.828 0.594 1 98.75 239 LEU A N 1
ATOM 1890 C CA . LEU A 1 239 ? 4.379 19.594 0.933 1 98.75 239 LEU A CA 1
ATOM 1891 C C . LEU A 1 239 ? 5.184 19.938 -0.319 1 98.75 239 LEU A C 1
ATOM 1893 O O . LEU A 1 239 ? 5.734 21.031 -0.433 1 98.75 239 LEU A O 1
ATOM 1897 N N . THR A 1 240 ? 5.242 18.969 -1.212 1 98.5 240 THR A N 1
ATOM 1898 C CA . THR A 1 240 ? 5.906 19.234 -2.486 1 98.5 240 THR A CA 1
ATOM 1899 C C . THR A 1 240 ? 5.215 20.359 -3.236 1 98.5 240 THR A C 1
ATOM 1901 O O . THR A 1 240 ? 5.875 21.25 -3.773 1 98.5 240 THR A O 1
ATOM 1904 N N . ALA A 1 241 ? 3.938 20.375 -3.27 1 98.19 241 ALA A N 1
ATOM 1905 C CA . ALA A 1 241 ? 3.158 21.406 -3.943 1 98.19 241 ALA A CA 1
ATOM 1906 C C . ALA A 1 241 ? 3.41 22.781 -3.318 1 98.19 241 ALA A C 1
ATOM 1908 O O . ALA A 1 241 ? 3.367 23.797 -4.008 1 98.19 241 ALA A O 1
ATOM 1909 N N . LEU A 1 242 ? 3.682 22.781 -2.049 1 98.5 242 LEU A N 1
ATOM 1910 C CA . LEU A 1 242 ? 3.895 24.016 -1.312 1 98.5 242 LEU A CA 1
ATOM 1911 C C . LEU A 1 242 ? 5.375 24.375 -1.277 1 98.5 242 LEU A C 1
ATOM 1913 O O . LEU A 1 242 ? 5.746 25.422 -0.745 1 98.5 242 LEU A O 1
ATOM 1917 N N . ASN A 1 243 ? 6.242 23.516 -1.787 1 97.62 243 ASN A N 1
ATOM 1918 C CA . ASN A 1 243 ? 7.691 23.688 -1.744 1 97.62 243 ASN A CA 1
ATOM 1919 C C . ASN A 1 243 ? 8.203 23.797 -0.311 1 97.62 243 ASN A C 1
ATOM 1921 O O . ASN A 1 243 ? 9 24.688 -0.005 1 97.62 243 ASN A O 1
ATOM 1925 N N . ILE A 1 244 ? 7.637 23 0.562 1 97.88 244 ILE A N 1
ATOM 1926 C CA . ILE A 1 244 ? 8.062 22.938 1.955 1 97.88 244 ILE A CA 1
ATOM 1927 C C . ILE A 1 244 ? 8.852 21.641 2.191 1 97.88 244 ILE A C 1
ATOM 1929 O O . ILE A 1 244 ? 8.391 20.562 1.829 1 97.88 244 ILE A O 1
ATOM 1933 N N . THR A 1 245 ? 10.016 21.734 2.816 1 97.56 245 THR A N 1
ATOM 1934 C CA . THR A 1 245 ? 10.82 20.547 3.082 1 97.56 245 THR A CA 1
ATOM 1935 C C . THR A 1 245 ? 11.086 20.406 4.578 1 97.56 245 THR A C 1
ATOM 1937 O O . THR A 1 245 ? 11.547 19.344 5.027 1 97.56 245 THR A O 1
ATOM 1940 N N . HIS A 1 246 ? 10.812 21.453 5.332 1 97.75 246 HIS A N 1
ATOM 1941 C CA . HIS A 1 246 ? 11.023 21.438 6.777 1 97.75 246 HIS A CA 1
ATOM 1942 C C . HIS A 1 246 ? 9.789 21.922 7.52 1 97.75 246 HIS A C 1
ATOM 1944 O O . HIS A 1 246 ? 9.25 22.984 7.199 1 97.75 246 HIS A O 1
ATOM 1950 N N . VAL A 1 247 ? 9.367 21.219 8.43 1 98.44 247 VAL A N 1
ATOM 1951 C CA . VAL A 1 247 ? 8.219 21.531 9.281 1 98.44 247 VAL A CA 1
ATOM 1952 C C . VAL A 1 247 ? 8.648 21.531 10.742 1 98.44 247 VAL A C 1
ATOM 1954 O O . VAL A 1 247 ? 9.266 20.578 11.219 1 98.44 247 VAL A O 1
ATOM 1957 N N . ASP A 1 248 ? 8.32 22.594 11.414 1 97.69 248 ASP A N 1
ATOM 1958 C CA . ASP A 1 248 ? 8.68 22.688 12.828 1 97.69 248 ASP A CA 1
ATOM 1959 C C . ASP A 1 248 ? 7.727 21.859 13.688 1 97.69 248 ASP A C 1
ATOM 1961 O O . ASP A 1 248 ? 8.156 21.156 14.602 1 97.69 248 ASP A O 1
ATOM 1965 N N . LEU A 1 249 ? 6.461 21.938 13.406 1 98.12 249 LEU A N 1
ATOM 1966 C CA . LEU A 1 249 ? 5.445 21.266 14.219 1 98.12 249 LEU A CA 1
ATOM 1967 C C . LEU A 1 249 ? 4.367 20.641 13.336 1 98.12 249 LEU A C 1
ATOM 1969 O O . LEU A 1 249 ? 3.762 21.328 12.508 1 98.12 249 LEU A O 1
ATOM 1973 N N . TRP A 1 250 ? 4.195 19.359 13.477 1 98.44 250 TRP A N 1
ATOM 1974 C CA . TRP A 1 250 ? 3.109 18.625 12.828 1 98.44 250 TRP A CA 1
ATOM 1975 C C . TRP A 1 250 ? 2.113 18.109 13.859 1 98.44 250 TRP A C 1
ATOM 1977 O O . TRP A 1 250 ? 2.42 17.172 14.617 1 98.44 250 TRP A O 1
ATOM 1987 N N . VAL A 1 251 ? 0.946 18.75 13.883 1 97.12 251 VAL A N 1
ATOM 1988 C CA . VAL A 1 251 ? -0.154 18.266 14.703 1 97.12 251 VAL A CA 1
ATOM 1989 C C . VAL A 1 251 ? -0.995 17.281 13.914 1 97.12 251 VAL A C 1
ATOM 1991 O O . VAL A 1 251 ? -1.642 17.641 12.93 1 97.12 251 VAL A O 1
ATOM 1994 N N . LEU A 1 252 ? -0.934 16.031 14.305 1 94.75 252 LEU A N 1
ATOM 1995 C CA . LEU A 1 252 ? -1.633 14.945 13.625 1 94.75 252 LEU A CA 1
ATOM 1996 C C . LEU A 1 252 ? -2.76 14.391 14.492 1 94.75 252 LEU A C 1
ATOM 1998 O O . LEU A 1 252 ? -2.529 13.523 15.336 1 94.75 252 LEU A O 1
ATOM 2002 N N . ASP A 1 253 ? -3.938 14.891 14.273 1 89.06 253 ASP A N 1
ATOM 2003 C CA . ASP A 1 253 ? -5.145 14.477 14.977 1 89.06 253 ASP A CA 1
ATOM 2004 C C . ASP A 1 253 ? -6.254 14.109 13.992 1 89.06 253 ASP A C 1
ATOM 2006 O O . ASP A 1 253 ? -7.156 14.914 13.742 1 89.06 253 ASP A O 1
ATOM 2010 N N . VAL A 1 254 ? -6.199 12.844 13.391 1 86 254 VAL A N 1
ATOM 2011 C CA . VAL A 1 254 ? -7.102 12.469 12.312 1 86 254 VAL A CA 1
ATOM 2012 C C . VAL A 1 254 ? -7.926 11.25 12.727 1 86 254 VAL A C 1
ATOM 2014 O O . VAL A 1 254 ? -8.508 10.562 11.875 1 86 254 VAL A O 1
ATOM 2017 N N . GLU A 1 255 ? -8.133 10.922 13.898 1 76.56 255 GLU A N 1
ATOM 2018 C CA . GLU A 1 255 ? -9.062 9.953 14.484 1 76.56 255 GLU A CA 1
ATOM 2019 C C . GLU A 1 255 ? -8.758 8.539 14.008 1 76.56 255 GLU A C 1
ATOM 2021 O O . GLU A 1 255 ? -9.648 7.836 13.523 1 76.56 255 GLU A O 1
ATOM 2026 N N . GLY A 1 256 ? -7.551 8.055 14.047 1 75.31 256 GLY A N 1
ATOM 2027 C CA . GLY A 1 256 ? -7.305 6.625 13.914 1 75.31 256 GLY A CA 1
ATOM 2028 C C . GLY A 1 256 ? -6.27 6.297 12.852 1 75.31 256 GLY A C 1
ATOM 2029 O O . GLY A 1 256 ? -5.719 5.195 12.836 1 75.31 256 GLY A O 1
ATOM 2030 N N . ALA A 1 257 ? -5.898 7.199 11.969 1 83.56 257 ALA A N 1
ATOM 2031 C CA . ALA A 1 257 ? -5 6.879 10.859 1 83.56 257 ALA A CA 1
ATOM 2032 C C . ALA A 1 257 ? -3.594 7.406 11.125 1 83.56 257 ALA A C 1
ATOM 2034 O O . ALA A 1 257 ? -2.742 7.398 10.234 1 83.56 257 ALA A O 1
ATOM 2035 N N . GLU A 1 258 ? -3.35 7.809 12.305 1 88.5 258 GLU A N 1
ATOM 2036 C CA . GLU A 1 258 ? -2.113 8.523 12.609 1 88.5 258 GLU A CA 1
ATOM 2037 C C . GLU A 1 258 ? -0.888 7.684 12.273 1 88.5 258 GLU A C 1
ATOM 2039 O O . GLU A 1 258 ? -0.005 8.125 11.531 1 88.5 258 GLU A O 1
ATOM 2044 N N . MET A 1 259 ? -0.924 6.406 12.719 1 85.94 259 MET A N 1
ATOM 2045 C CA . MET A 1 259 ? 0.261 5.574 12.539 1 85.94 259 MET A CA 1
ATOM 2046 C C . MET A 1 259 ? 0.454 5.203 11.078 1 85.94 259 MET A C 1
ATOM 2048 O O . MET A 1 259 ? 1.583 5.168 10.586 1 85.94 259 MET A O 1
ATOM 2052 N N . ASP A 1 260 ? -0.609 4.961 10.398 1 86.94 260 ASP A N 1
ATOM 2053 C CA . ASP A 1 260 ? -0.516 4.645 8.977 1 86.94 260 ASP A CA 1
ATOM 2054 C C . ASP A 1 260 ? 0.022 5.836 8.188 1 86.94 260 ASP A C 1
ATOM 2056 O O . ASP A 1 260 ? 0.812 5.664 7.254 1 86.94 260 ASP A O 1
ATOM 2060 N N . ILE A 1 261 ? -0.423 6.996 8.594 1 92.88 261 ILE A N 1
ATOM 2061 C CA . ILE A 1 261 ? 0.036 8.211 7.934 1 92.88 261 ILE A CA 1
ATOM 2062 C C . ILE A 1 261 ? 1.527 8.414 8.195 1 92.88 261 ILE A C 1
ATOM 2064 O O . ILE A 1 261 ? 2.291 8.719 7.277 1 92.88 261 ILE A O 1
ATOM 2068 N N . LEU A 1 262 ? 1.974 8.188 9.367 1 93.06 262 LEU A N 1
ATOM 2069 C CA . LEU A 1 262 ? 3.385 8.328 9.711 1 93.06 262 LEU A CA 1
ATOM 2070 C C . LEU A 1 262 ? 4.23 7.305 8.969 1 93.06 262 LEU A C 1
ATOM 2072 O O . LEU A 1 262 ? 5.312 7.625 8.477 1 93.06 262 LEU A O 1
ATOM 2076 N N . ARG A 1 263 ? 3.695 6.113 8.891 1 89.25 263 ARG A N 1
ATOM 2077 C CA . ARG A 1 263 ? 4.418 5.039 8.211 1 89.25 263 ARG A CA 1
ATOM 2078 C C . ARG A 1 263 ? 4.586 5.344 6.727 1 89.25 263 ARG A C 1
ATOM 2080 O O . ARG A 1 263 ? 5.574 4.93 6.113 1 89.25 263 ARG A O 1
ATOM 2087 N N . SER A 1 264 ? 3.646 6.031 6.203 1 90.56 264 SER A N 1
ATOM 2088 C CA . SER A 1 264 ? 3.646 6.285 4.766 1 90.56 264 SER A CA 1
ATOM 2089 C C . SER A 1 264 ? 4.398 7.566 4.43 1 90.56 264 SER A C 1
ATOM 2091 O O . SER A 1 264 ? 4.613 7.879 3.258 1 90.56 264 SER A O 1
ATOM 2093 N N . PHE A 1 265 ? 4.883 8.258 5.422 1 95.5 265 PHE A N 1
ATOM 2094 C CA . PHE A 1 265 ? 5.551 9.539 5.234 1 95.5 265 PHE A CA 1
ATOM 2095 C C . PHE A 1 265 ? 7.043 9.352 5.012 1 95.5 265 PHE A C 1
ATOM 2097 O O . PHE A 1 265 ? 7.664 8.477 5.621 1 95.5 265 PHE A O 1
ATOM 2104 N N . ASP A 1 266 ? 7.633 10.148 4.082 1 93.88 266 ASP A N 1
ATOM 2105 C CA . ASP A 1 266 ? 9.062 10.086 3.801 1 93.88 266 ASP A CA 1
ATOM 2106 C C . ASP A 1 266 ? 9.836 11.055 4.699 1 93.88 266 ASP A C 1
ATOM 2108 O O . ASP A 1 266 ? 10.094 12.195 4.32 1 93.88 266 ASP A O 1
ATOM 2112 N N . PHE A 1 267 ? 10.344 10.586 5.805 1 94.69 267 PHE A N 1
ATOM 2113 C CA . PHE A 1 267 ? 11.031 11.406 6.793 1 94.69 267 PHE A CA 1
ATOM 2114 C C . PHE A 1 267 ? 12.453 11.727 6.344 1 94.69 267 PHE A C 1
ATOM 2116 O O . PHE A 1 267 ? 13.125 12.57 6.938 1 94.69 267 PHE A O 1
ATOM 2123 N N . LYS A 1 268 ? 12.93 11.062 5.324 1 90.69 268 LYS A N 1
ATOM 2124 C CA . LYS A 1 268 ? 14.266 11.344 4.812 1 90.69 268 LYS A CA 1
ATOM 2125 C C . LYS A 1 268 ? 14.273 12.586 3.93 1 90.69 268 LYS A C 1
ATOM 2127 O O . LYS A 1 268 ? 15.211 13.383 3.973 1 90.69 268 LYS A O 1
ATOM 2132 N N . LYS A 1 269 ? 13.211 12.773 3.26 1 93.81 269 LYS A N 1
ATOM 2133 C CA . LYS A 1 269 ? 13.148 13.883 2.316 1 93.81 269 LYS A CA 1
ATOM 2134 C C . LYS A 1 269 ? 12.484 15.109 2.951 1 93.81 269 LYS A C 1
ATOM 2136 O O . LYS A 1 269 ? 12.789 16.234 2.58 1 93.81 269 LYS A O 1
ATOM 2141 N N . PHE A 1 270 ? 11.609 14.836 3.848 1 97 270 PHE A N 1
ATOM 2142 C CA . PHE A 1 270 ? 10.906 15.906 4.547 1 97 270 PHE A CA 1
ATOM 2143 C C . PHE A 1 270 ? 11.203 15.867 6.039 1 97 270 PHE A C 1
ATOM 2145 O O . PHE A 1 270 ? 10.906 14.875 6.711 1 97 270 PHE A O 1
ATOM 2152 N N . ILE A 1 271 ? 11.68 16.953 6.496 1 96.62 271 ILE A N 1
ATOM 2153 C CA . ILE A 1 271 ? 12.102 17.016 7.891 1 96.62 271 ILE A CA 1
ATOM 2154 C C . ILE A 1 271 ? 10.969 17.562 8.75 1 96.62 271 ILE A C 1
ATOM 2156 O O . ILE A 1 271 ? 10.383 18.594 8.43 1 96.62 271 ILE A O 1
ATOM 2160 N N . VAL A 1 272 ? 10.617 16.875 9.781 1 97.69 272 VAL A N 1
ATOM 2161 C CA . VAL A 1 272 ? 9.656 17.312 10.789 1 97.69 272 VAL A CA 1
ATOM 2162 C C . VAL A 1 272 ? 10.297 17.266 12.172 1 97.69 272 VAL A C 1
ATOM 2164 O O . VAL A 1 272 ? 10.75 16.203 12.617 1 97.69 272 VAL A O 1
ATOM 2167 N N . ASP A 1 273 ? 10.289 18.344 12.844 1 96.5 273 ASP A N 1
ATOM 2168 C CA . ASP A 1 273 ? 11.016 18.391 14.109 1 96.5 273 ASP A CA 1
ATOM 2169 C C . ASP A 1 273 ? 10.18 17.828 15.25 1 96.5 273 ASP A C 1
ATOM 2171 O O . ASP A 1 273 ? 10.68 17.062 16.078 1 96.5 273 ASP A O 1
ATOM 2175 N N . VAL A 1 274 ? 8.93 18.25 15.367 1 95.38 274 VAL A N 1
ATOM 2176 C CA . VAL A 1 274 ? 8.055 17.859 16.469 1 95.38 274 VAL A CA 1
ATOM 2177 C C . VAL A 1 274 ? 6.715 17.391 15.914 1 95.38 274 VAL A C 1
ATOM 2179 O O . VAL A 1 274 ? 6.16 18 15 1 95.38 274 VAL A O 1
ATOM 2182 N N . ILE A 1 275 ? 6.191 16.297 16.469 1 96.5 275 ILE A N 1
ATOM 2183 C CA . ILE A 1 275 ? 4.895 15.75 16.078 1 96.5 275 ILE A CA 1
ATOM 2184 C C . ILE A 1 275 ? 4.012 15.586 17.312 1 96.5 275 ILE A C 1
ATOM 2186 O O . ILE A 1 275 ? 4.43 14.977 18.297 1 96.5 275 ILE A O 1
ATOM 2190 N N . TYR A 1 276 ? 2.816 16.234 17.281 1 94.19 276 TYR A N 1
ATOM 2191 C CA . TYR A 1 276 ? 1.739 15.922 18.219 1 94.19 276 TYR A CA 1
ATOM 2192 C C . TYR A 1 276 ? 0.771 14.906 17.625 1 94.19 276 TYR A C 1
ATOM 2194 O O . TYR A 1 276 ? 0.271 15.094 16.516 1 94.19 276 TYR A O 1
ATOM 2202 N N . MET A 1 277 ? 0.556 13.797 18.266 1 90.62 277 MET A N 1
ATOM 2203 C CA . MET A 1 277 ? -0.386 12.82 17.719 1 90.62 277 MET A CA 1
ATOM 2204 C C . MET A 1 277 ? -1.271 12.242 18.828 1 90.62 277 MET A C 1
ATOM 2206 O O . MET A 1 277 ? -0.833 12.102 19.969 1 90.62 277 MET A O 1
ATOM 2210 N N . GLU A 1 278 ? -2.506 11.953 18.469 1 81.25 278 GLU A N 1
ATOM 2211 C CA . GLU A 1 278 ? -3.432 11.25 19.344 1 81.25 278 GLU A CA 1
ATOM 2212 C C . GLU A 1 278 ? -3.465 9.758 19.031 1 81.25 278 GLU A C 1
ATOM 2214 O O . GLU A 1 278 ? -3.693 9.359 17.891 1 81.25 278 GLU A O 1
ATOM 2219 N N . TRP A 1 279 ? -3.158 8.938 20 1 75.88 279 TRP A N 1
ATOM 2220 C CA . TRP A 1 279 ? -3.102 7.492 19.797 1 75.88 279 TRP A CA 1
ATOM 2221 C C . TRP A 1 279 ? -4.066 6.777 20.734 1 75.88 279 TRP A C 1
ATOM 2223 O O . TRP A 1 279 ? -3.801 6.652 21.938 1 75.88 279 TRP A O 1
ATOM 2233 N N . LYS A 1 280 ? -5.207 6.391 20.188 1 61.34 280 LYS A N 1
ATOM 2234 C CA . LYS A 1 280 ? -6.273 5.809 21 1 61.34 280 LYS A CA 1
ATOM 2235 C C . LYS A 1 280 ? -6.004 4.336 21.281 1 61.34 280 LYS A C 1
ATOM 2237 O O . LYS A 1 280 ? -6.625 3.748 22.172 1 61.34 280 LYS A O 1
ATOM 2242 N N . ALA A 1 281 ? -5.254 3.588 20.547 1 56.06 281 ALA A N 1
ATOM 2243 C CA . ALA A 1 281 ? -5.09 2.16 20.797 1 56.06 281 ALA A CA 1
ATOM 2244 C C . ALA A 1 281 ? -4.281 1.925 22.078 1 56.06 281 ALA A C 1
ATOM 2246 O O . ALA A 1 281 ? -3.205 2.498 22.25 1 56.06 281 ALA A O 1
ATOM 2247 N N . ARG A 1 282 ? -5.008 1.843 23.281 1 48.09 282 ARG A N 1
ATOM 2248 C CA . ARG A 1 282 ? -4.535 1.763 24.656 1 48.09 282 ARG A CA 1
ATOM 2249 C C . ARG A 1 282 ? -3.439 0.709 24.797 1 48.09 282 ARG A C 1
ATOM 2251 O O . ARG A 1 282 ? -2.436 0.938 25.469 1 48.09 282 ARG A O 1
ATOM 2258 N N . PRO A 1 283 ? -3.83 -0.541 24.594 1 47.56 283 PRO A N 1
ATOM 2259 C CA . PRO A 1 283 ? -3.031 -1.533 25.312 1 47.56 283 PRO A CA 1
ATOM 2260 C C . PRO A 1 283 ? -1.553 -1.491 24.938 1 47.56 283 PRO A C 1
ATOM 2262 O O . PRO A 1 283 ? -0.694 -1.865 25.75 1 47.56 283 PRO A O 1
ATOM 2265 N N . GLU A 1 284 ? -1.052 -1.091 23.828 1 50.72 284 GLU A N 1
ATOM 2266 C CA . GLU A 1 284 ? 0.319 -1.497 23.547 1 50.72 284 GLU A CA 1
ATOM 2267 C C . GLU A 1 284 ? 1.244 -0.287 23.438 1 50.72 284 GLU A C 1
ATOM 2269 O O . GLU A 1 284 ? 1.703 0.062 22.344 1 50.72 284 GLU A O 1
ATOM 2274 N N . HIS A 1 285 ? 1.403 0.448 24.578 1 52.22 285 HIS A N 1
ATOM 2275 C CA . HIS A 1 285 ? 2.322 1.575 24.672 1 52.22 285 HIS A CA 1
ATOM 2276 C C . HIS A 1 285 ? 3.691 1.226 24.109 1 52.22 285 HIS A C 1
ATOM 2278 O O . HIS A 1 285 ? 4.27 2.01 23.344 1 52.22 285 HIS A O 1
ATOM 2284 N N . ARG A 1 286 ? 4.141 0.101 24.562 1 55.34 286 ARG A N 1
ATOM 2285 C CA . ARG A 1 286 ? 5.488 -0.302 24.172 1 55.34 286 ARG A CA 1
ATOM 2286 C C . ARG A 1 286 ? 5.598 -0.465 22.656 1 55.34 286 ARG A C 1
ATOM 2288 O O . ARG A 1 286 ? 6.621 -0.129 22.062 1 55.34 286 ARG A O 1
ATOM 2295 N N . THR A 1 287 ? 4.445 -0.645 22.156 1 64.12 287 THR A N 1
ATOM 2296 C CA . THR A 1 287 ? 4.48 -0.954 20.734 1 64.12 287 THR A CA 1
ATOM 2297 C C . THR A 1 287 ? 4.539 0.325 19.906 1 64.12 287 THR A C 1
ATOM 2299 O O . THR A 1 287 ? 5.289 0.407 18.938 1 64.12 287 THR A O 1
ATOM 2302 N N . VAL A 1 288 ? 4.02 1.459 20.562 1 73.19 288 VAL A N 1
ATOM 2303 C CA . VAL A 1 288 ? 4.004 2.682 19.766 1 73.19 288 VAL A CA 1
ATOM 2304 C C . VAL A 1 288 ? 5.355 3.383 19.875 1 73.19 288 VAL A C 1
ATOM 2306 O O . VAL A 1 288 ? 5.855 3.926 18.875 1 73.19 288 VAL A O 1
ATOM 2309 N N . ALA A 1 289 ? 5.949 3.367 21.047 1 73.75 289 ALA A N 1
ATOM 2310 C CA . ALA A 1 289 ? 7.254 3.992 21.266 1 73.75 289 ALA A CA 1
ATOM 2311 C C . ALA A 1 289 ? 8.312 3.367 20.359 1 73.75 289 ALA A C 1
ATOM 2313 O O . ALA A 1 289 ? 9.109 4.078 19.75 1 73.75 289 ALA A O 1
ATOM 2314 N N . LYS A 1 290 ? 8.258 2.117 20.328 1 74.56 290 LYS A N 1
ATOM 2315 C CA . LYS A 1 290 ? 9.227 1.423 19.484 1 74.56 290 LYS A CA 1
ATOM 2316 C C . LYS A 1 290 ? 8.992 1.739 18.016 1 74.56 290 LYS A C 1
ATOM 2318 O O . LYS A 1 290 ? 9.945 1.963 17.266 1 74.56 290 LYS A O 1
ATOM 2323 N N . GLU A 1 291 ? 7.871 1.823 17.703 1 79.5 291 GLU A N 1
ATOM 2324 C CA . GLU A 1 291 ? 7.531 2.068 16.312 1 79.5 291 GLU A CA 1
ATOM 2325 C C . GLU A 1 291 ? 7.977 3.459 15.867 1 79.5 291 GLU A C 1
ATOM 2327 O O . GLU A 1 291 ? 8.492 3.631 14.758 1 79.5 291 GLU A O 1
ATOM 2332 N N . VAL A 1 292 ? 7.785 4.383 16.734 1 85.94 292 VAL A N 1
ATOM 2333 C CA . VAL A 1 292 ? 8.117 5.746 16.344 1 85.94 292 VAL A CA 1
ATOM 2334 C C . VAL A 1 292 ? 9.633 5.93 16.312 1 85.94 292 VAL A C 1
ATOM 2336 O O . VAL A 1 292 ? 10.148 6.785 15.594 1 85.94 292 VAL A O 1
ATOM 2339 N N . GLU A 1 293 ? 10.336 5.141 17.094 1 83.38 293 GLU A N 1
ATOM 2340 C CA . GLU A 1 293 ? 11.797 5.176 17.062 1 83.38 293 GLU A CA 1
ATOM 2341 C C . GLU A 1 293 ? 12.328 4.754 15.695 1 83.38 293 GLU A C 1
ATOM 2343 O O . GLU A 1 293 ? 13.352 5.273 15.234 1 83.38 293 GLU A O 1
ATOM 2348 N N . ASP A 1 294 ? 11.594 3.918 15.164 1 82.38 294 ASP A N 1
ATOM 2349 C CA . ASP A 1 294 ? 12 3.42 13.852 1 82.38 294 ASP A CA 1
ATOM 2350 C C . ASP A 1 294 ? 11.938 4.527 12.805 1 82.38 294 ASP A C 1
ATOM 2352 O O . ASP A 1 294 ? 12.625 4.465 11.781 1 82.38 294 ASP A O 1
ATOM 2356 N N . PHE A 1 295 ? 11.18 5.535 13.141 1 85.75 295 PHE A N 1
ATOM 2357 C CA . PHE A 1 295 ? 11.062 6.672 12.234 1 85.75 295 PHE A CA 1
ATOM 2358 C C . PHE A 1 295 ? 12.117 7.723 12.547 1 85.75 295 PHE A C 1
ATOM 2360 O O . PHE A 1 295 ? 12.234 8.727 11.836 1 85.75 295 PHE A O 1
ATOM 2367 N N . GLY A 1 296 ? 12.844 7.52 13.617 1 89.69 296 GLY A N 1
ATOM 2368 C CA . GLY A 1 296 ? 13.836 8.5 14.016 1 89.69 296 GLY A CA 1
ATOM 2369 C C . GLY A 1 296 ? 13.32 9.492 15.039 1 89.69 296 GLY A C 1
ATOM 2370 O O . GLY A 1 296 ? 13.859 10.594 15.172 1 89.69 296 GLY A O 1
ATOM 2371 N N . TYR A 1 297 ? 12.258 9.047 15.688 1 92.25 297 TYR A N 1
ATOM 2372 C CA . TYR A 1 297 ? 11.656 9.953 16.656 1 92.25 297 TYR A CA 1
ATOM 2373 C C . TYR A 1 297 ? 11.719 9.367 18.062 1 92.25 297 TYR A C 1
ATOM 2375 O O . TYR A 1 297 ? 11.93 8.164 18.234 1 92.25 297 TYR A O 1
ATOM 2383 N N . ARG A 1 298 ? 11.609 10.227 19 1 85.81 298 ARG A N 1
ATOM 2384 C CA . ARG A 1 298 ? 11.531 9.859 20.422 1 85.81 298 ARG A CA 1
ATOM 2385 C C . ARG A 1 298 ? 10.234 10.359 21.047 1 85.81 298 ARG A C 1
ATOM 2387 O O . ARG A 1 298 ? 9.828 11.5 20.797 1 85.81 298 ARG A O 1
ATOM 2394 N N . LEU A 1 299 ? 9.625 9.438 21.703 1 85.81 299 LEU A N 1
ATOM 2395 C CA . LEU A 1 299 ? 8.484 9.844 22.516 1 85.81 299 LEU A CA 1
ATOM 2396 C C . LEU A 1 299 ? 8.945 10.562 23.781 1 85.81 299 LEU A C 1
ATOM 2398 O O . LEU A 1 299 ? 9.531 9.938 24.672 1 85.81 299 LEU A O 1
ATOM 2402 N N . ILE A 1 300 ? 8.594 11.867 23.953 1 82.69 300 ILE A N 1
ATOM 2403 C CA . ILE A 1 300 ? 9.203 12.594 25.062 1 82.69 300 ILE A CA 1
ATOM 2404 C C . ILE A 1 300 ? 8.141 12.922 26.109 1 82.69 300 ILE A C 1
ATOM 2406 O O . ILE A 1 300 ? 8.469 13.234 27.25 1 82.69 300 ILE A O 1
ATOM 2410 N N . ALA A 1 301 ? 6.855 12.891 25.672 1 80.31 301 ALA A N 1
ATOM 2411 C CA . ALA A 1 301 ? 5.766 13.18 26.609 1 80.31 301 ALA A CA 1
ATOM 2412 C C . ALA A 1 301 ? 4.473 12.5 26.172 1 80.31 301 ALA A C 1
ATOM 2414 O O . ALA A 1 301 ? 4.254 12.273 24.984 1 80.31 301 ALA A O 1
ATOM 2415 N N . ARG A 1 302 ? 3.732 12.141 27.172 1 81.19 302 ARG A N 1
ATOM 2416 C CA . ARG A 1 302 ? 2.439 11.508 26.922 1 81.19 302 ARG A CA 1
ATOM 2417 C C . ARG A 1 302 ? 1.429 11.891 28 1 81.19 302 ARG A C 1
ATOM 2419 O O . ARG A 1 302 ? 1.771 11.961 29.172 1 81.19 302 ARG A O 1
ATOM 2426 N N . GLU A 1 303 ? 0.295 12.305 27.578 1 78 303 GLU A N 1
ATOM 2427 C CA . GLU A 1 303 ? -0.878 12.445 28.438 1 78 303 GLU A CA 1
ATOM 2428 C C . GLU A 1 303 ? -2.076 11.695 27.859 1 78 303 GLU A C 1
ATOM 2430 O O . GLU A 1 303 ? -2.684 12.141 26.891 1 78 303 GLU A O 1
ATOM 2435 N N . PHE A 1 304 ? -2.34 10.555 28.438 1 76.69 304 PHE A N 1
ATOM 2436 C CA . PHE A 1 304 ? -3.379 9.664 27.938 1 76.69 304 PHE A CA 1
ATOM 2437 C C . PHE A 1 304 ? -3.139 9.32 26.484 1 76.69 304 PHE A C 1
ATOM 2439 O O . PHE A 1 304 ? -2.141 8.68 26.141 1 76.69 304 PHE A O 1
ATOM 2446 N N . GLU A 1 305 ? -3.975 9.867 25.656 1 78.56 305 GLU A N 1
ATOM 2447 C CA . GLU A 1 305 ? -3.885 9.508 24.25 1 78.56 305 GLU A CA 1
ATOM 2448 C C . GLU A 1 305 ? -3.025 10.508 23.484 1 78.56 305 GLU A C 1
ATOM 2450 O O . GLU A 1 305 ? -2.699 10.281 22.312 1 78.56 305 GLU A O 1
ATOM 2455 N N . ASP A 1 306 ? -2.607 11.508 24.188 1 84.12 306 ASP A N 1
ATOM 2456 C CA . ASP A 1 306 ? -1.854 12.578 23.531 1 84.12 306 ASP A CA 1
ATOM 2457 C C . ASP A 1 306 ? -0.351 12.32 23.625 1 84.12 306 ASP A C 1
ATOM 2459 O O . ASP A 1 306 ? 0.196 12.203 24.734 1 84.12 306 ASP A O 1
ATOM 2463 N N . LEU A 1 307 ? 0.335 12.273 22.469 1 87.5 307 LEU A N 1
ATOM 2464 C CA . LEU A 1 307 ? 1.76 11.961 22.422 1 87.5 307 LEU A CA 1
ATOM 2465 C C . LEU A 1 307 ? 2.543 13.125 21.812 1 87.5 307 LEU A C 1
ATOM 2467 O O . LEU A 1 307 ? 2.059 13.805 20.906 1 87.5 307 LEU A O 1
ATOM 2471 N N . VAL A 1 308 ? 3.73 13.289 22.344 1 89.06 308 VAL A N 1
ATOM 2472 C CA . VAL A 1 308 ? 4.672 14.258 21.797 1 89.06 308 VAL A CA 1
ATOM 2473 C C . VAL A 1 308 ? 5.93 13.539 21.312 1 89.06 308 VAL A C 1
ATOM 2475 O O . VAL A 1 308 ? 6.645 12.914 22.094 1 89.06 308 VAL A O 1
ATOM 2478 N N . LEU A 1 309 ? 6.145 13.648 20.031 1 92.19 309 LEU A N 1
ATOM 2479 C CA . LEU A 1 309 ? 7.312 13.039 19.406 1 92.19 309 LEU A CA 1
ATOM 2480 C C . LEU A 1 309 ? 8.289 14.102 18.906 1 92.19 309 LEU A C 1
ATOM 2482 O O . LEU A 1 309 ? 7.875 15.109 18.328 1 92.19 309 LEU A O 1
ATOM 2486 N N . VAL A 1 310 ? 9.539 13.836 19.156 1 91.94 310 VAL A N 1
ATOM 2487 C CA . VAL A 1 310 ? 10.562 14.766 18.688 1 91.94 310 VAL A CA 1
ATOM 2488 C C . VAL A 1 310 ? 11.609 14.023 17.875 1 91.94 310 VAL A C 1
ATOM 2490 O O . VAL A 1 310 ? 11.969 12.891 18.188 1 91.94 310 VAL A O 1
ATOM 2493 N N . ARG A 1 311 ? 12.023 14.656 16.797 1 94.44 311 ARG A N 1
ATOM 2494 C CA . ARG A 1 311 ? 13.062 14.055 15.961 1 94.44 311 ARG A CA 1
ATOM 2495 C C . ARG A 1 311 ? 14.367 13.898 16.734 1 94.44 311 ARG A C 1
ATOM 2497 O O . ARG A 1 311 ? 14.828 14.852 17.375 1 94.44 311 ARG A O 1
ATOM 2504 N N . LYS A 1 312 ? 14.969 12.75 16.625 1 89.69 312 LYS A N 1
ATOM 2505 C CA . LYS A 1 312 ? 16.188 12.469 17.375 1 89.69 312 LYS A CA 1
ATOM 2506 C C . LYS A 1 312 ? 17.344 13.344 16.891 1 89.69 312 LYS A C 1
ATOM 2508 O O . LYS A 1 312 ? 17.484 13.594 15.688 1 89.69 312 LYS A O 1
ATOM 2513 N N . GLY A 1 313 ? 18.094 13.82 17.828 1 85.31 313 GLY A N 1
ATOM 2514 C CA . GLY A 1 313 ? 19.297 14.562 17.5 1 85.31 313 GLY A CA 1
ATOM 2515 C C . GLY A 1 313 ? 19.062 16.062 17.375 1 85.31 313 GLY A C 1
ATOM 2516 O O . GLY A 1 313 ? 20 16.828 17.203 1 85.31 313 GLY A O 1
ATOM 2517 N N . THR A 1 314 ? 17.812 16.469 17.453 1 86.62 314 THR A N 1
ATOM 2518 C CA . THR A 1 314 ? 17.531 17.891 17.391 1 86.62 314 THR A CA 1
ATOM 2519 C C . THR A 1 314 ? 17.641 18.531 18.781 1 86.62 314 THR A C 1
ATOM 2521 O O . THR A 1 314 ? 17.859 17.828 19.766 1 86.62 314 THR A O 1
ATOM 2524 N N . VAL A 1 315 ? 17.469 19.797 18.797 1 78.69 315 VAL A N 1
ATOM 2525 C CA . VAL A 1 315 ? 17.531 20.547 20.062 1 78.69 315 VAL A CA 1
ATOM 2526 C C . VAL A 1 315 ? 16.344 20.172 20.938 1 78.69 315 VAL A C 1
ATOM 2528 O O . VAL A 1 315 ? 16.375 20.391 22.156 1 78.69 315 VAL A O 1
ATOM 2531 N N . TYR A 1 316 ? 15.414 19.578 20.375 1 79.06 316 TYR A N 1
ATOM 2532 C CA . TYR A 1 316 ? 14.203 19.234 21.109 1 79.06 316 TYR A CA 1
ATOM 2533 C C . TYR A 1 316 ? 14.336 17.875 21.766 1 79.06 316 TYR A C 1
ATOM 2535 O O . TYR A 1 316 ? 13.508 17.5 22.609 1 79.06 316 TYR A O 1
ATOM 2543 N N . ASP A 1 317 ? 15.359 17.141 21.297 1 72.56 317 ASP A N 1
ATOM 2544 C CA . ASP A 1 317 ? 15.586 15.773 21.766 1 72.56 317 ASP A CA 1
ATOM 2545 C C . ASP A 1 317 ? 16.328 15.766 23.109 1 72.56 317 ASP A C 1
ATOM 2547 O O . ASP A 1 317 ? 17.5 16.109 23.172 1 72.56 317 ASP A O 1
ATOM 2551 N N . PRO A 1 318 ? 15.562 15.398 24.078 1 65.38 318 PRO A N 1
ATOM 2552 C CA . PRO A 1 318 ? 16.234 15.391 25.391 1 65.38 318 PRO A CA 1
ATOM 2553 C C . PRO A 1 318 ? 17.188 14.203 25.547 1 65.38 318 PRO A C 1
ATOM 2555 O O . PRO A 1 318 ? 17.938 14.133 26.516 1 65.38 318 PRO A O 1
ATOM 2558 N N . GLY A 1 319 ? 17.281 13.359 24.438 1 60.69 319 GLY A N 1
ATOM 2559 C CA . GLY A 1 319 ? 18.156 12.203 24.484 1 60.69 319 GLY A CA 1
ATOM 2560 C C . GLY A 1 319 ? 17.562 11.016 25.203 1 60.69 319 GLY A C 1
ATOM 2561 O O . GLY A 1 319 ? 18 9.883 25.016 1 60.69 319 GLY A O 1
ATOM 2562 N N . VAL A 1 320 ? 16.562 11.266 26.156 1 53.59 320 VAL A N 1
ATOM 2563 C CA . VAL A 1 320 ? 15.906 10.188 26.875 1 53.59 320 VAL A CA 1
ATOM 2564 C C . VAL A 1 320 ? 14.406 10.219 26.609 1 53.59 320 VAL A C 1
ATOM 2566 O O . VAL A 1 320 ? 13.828 11.289 26.406 1 53.59 320 VAL A O 1
ATOM 2569 N N . SER A 1 321 ? 13.828 9.008 26.141 1 51.97 321 SER A N 1
ATOM 2570 C CA . SER A 1 321 ? 12.375 8.93 25.969 1 51.97 321 SER A CA 1
ATOM 2571 C C . SER A 1 321 ? 11.648 9.133 27.297 1 51.97 321 SER A C 1
ATOM 2573 O O . SER A 1 321 ? 12.078 8.609 28.328 1 51.97 321 SER A O 1
ATOM 2575 N N . TYR A 1 322 ? 10.891 10.211 27.453 1 46.12 322 TYR A N 1
ATOM 2576 C CA . TYR A 1 322 ? 10.188 10.492 28.703 1 46.12 322 TYR A CA 1
ATOM 2577 C C . TYR A 1 322 ? 8.727 10.047 28.609 1 46.12 322 TYR A C 1
ATOM 2579 O O . TYR A 1 322 ? 8.07 10.25 27.578 1 46.12 322 TYR A O 1
ATOM 2587 N N . ILE A 1 323 ? 8.375 8.828 28.891 1 44.56 323 ILE A N 1
ATOM 2588 C CA . ILE A 1 323 ? 6.949 8.555 29 1 44.56 323 ILE A CA 1
ATOM 2589 C C . ILE A 1 323 ? 6.348 9.398 30.125 1 44.56 323 ILE A C 1
ATOM 2591 O O . ILE A 1 323 ? 6.77 9.312 31.281 1 44.56 323 ILE A O 1
ATOM 2595 N N . ILE A 1 324 ? 5.906 10.656 29.844 1 42.56 324 ILE A N 1
ATOM 2596 C CA . ILE A 1 324 ? 5.16 11.367 30.875 1 42.56 324 ILE A CA 1
ATOM 2597 C C . ILE A 1 324 ? 4.031 10.477 31.391 1 42.56 324 ILE A C 1
ATOM 2599 O O . ILE A 1 324 ? 3.238 9.953 30.609 1 42.56 324 ILE A O 1
ATOM 2603 N N . PRO A 1 325 ? 4.18 9.984 32.625 1 36.44 325 PRO A N 1
ATOM 2604 C CA . PRO A 1 325 ? 3.158 9.156 33.25 1 36.44 325 PRO A CA 1
ATOM 2605 C C . PRO A 1 325 ? 1.74 9.539 32.844 1 36.44 325 PRO A C 1
ATOM 2607 O O . PRO A 1 325 ? 1.508 10.664 32.406 1 36.44 325 PRO A O 1
ATOM 2610 N N . GLU A 1 326 ? 0.941 8.508 32.75 1 34.38 326 GLU A N 1
ATOM 2611 C CA . GLU A 1 326 ? -0.512 8.648 32.781 1 34.38 326 GLU A CA 1
ATOM 2612 C C . GLU A 1 326 ? -0.934 9.836 33.625 1 34.38 326 GLU A C 1
ATOM 2614 O O . GLU A 1 326 ? -0.391 10.047 34.719 1 34.38 326 GLU A O 1
ATOM 2619 N N . VAL A 1 327 ? -1.421 10.898 33.188 1 32.94 327 VAL A N 1
ATOM 2620 C CA . VAL A 1 327 ? -2.07 11.852 34.062 1 32.94 327 VAL A CA 1
ATOM 2621 C C . VAL A 1 327 ? -2.891 11.109 35.125 1 32.94 327 VAL A C 1
ATOM 2623 O O . VAL A 1 327 ? -3.98 10.609 34.844 1 32.94 327 VAL A O 1
ATOM 2626 N N . ASN A 1 328 ? -2.635 10.078 35.812 1 32.12 328 ASN A N 1
ATOM 2627 C CA . ASN A 1 328 ? -3.6 9.938 36.906 1 32.12 328 ASN A CA 1
ATOM 2628 C C . ASN A 1 328 ? -3.945 11.289 37.531 1 32.12 328 ASN A C 1
ATOM 2630 O O . ASN A 1 328 ? -3.248 12.281 37.281 1 32.12 328 ASN A O 1
ATOM 2634 N N . VAL A 1 329 ? -4.285 11.281 39.094 1 31.58 329 VAL A N 1
ATOM 2635 C CA . VAL A 1 329 ? -4.453 11.461 40.531 1 31.58 329 VAL A CA 1
ATOM 2636 C C . VAL A 1 329 ? -3.283 12.266 41.094 1 31.58 329 VAL A C 1
ATOM 2638 O O . VAL A 1 329 ? -2.223 12.352 40.469 1 31.58 329 VAL A O 1
ATOM 2641 N N . SER A 1 330 ? -3.242 12.734 42.406 1 32.72 330 SER A N 1
ATOM 2642 C CA . SER A 1 330 ? -2.377 13.383 43.375 1 32.72 330 SER A CA 1
ATOM 2643 C C . SER A 1 330 ? -0.956 12.836 43.312 1 32.72 330 SER A C 1
ATOM 2645 O O . SER A 1 330 ? -0.69 11.719 43.781 1 32.72 330 SER A O 1
ATOM 2647 N N . LEU A 1 331 ? -0.117 13.094 42.344 1 36.78 331 LEU A N 1
ATOM 2648 C CA . LEU A 1 331 ? 1.286 12.75 42.562 1 36.78 331 LEU A CA 1
ATOM 2649 C C . LEU A 1 331 ? 1.751 13.188 43.938 1 36.78 331 LEU A C 1
ATOM 2651 O O . LEU A 1 331 ? 1.43 14.289 44.406 1 36.78 331 LEU A O 1
ATOM 2655 N N . THR A 1 332 ? 2.08 12.211 44.844 1 39.72 332 THR A N 1
ATOM 2656 C CA . THR A 1 332 ? 2.645 12.617 46.125 1 39.72 332 THR A CA 1
ATOM 2657 C C . THR A 1 332 ? 3.885 13.484 45.906 1 39.72 332 THR A C 1
ATOM 2659 O O . THR A 1 332 ? 4.43 13.547 44.812 1 39.72 332 THR A O 1
ATOM 2662 N N . ALA A 1 333 ? 4.355 14.242 46.906 1 41.19 333 ALA A N 1
ATOM 2663 C CA . ALA A 1 333 ? 5.539 15.102 46.906 1 41.19 333 ALA A CA 1
ATOM 2664 C C . ALA A 1 333 ? 6.75 14.367 46.344 1 41.19 333 ALA A C 1
ATOM 2666 O O . ALA A 1 333 ? 7.516 14.93 45.562 1 41.19 333 ALA A O 1
ATOM 2667 N N . GLU A 1 334 ? 6.781 13.07 46.594 1 37.31 334 GLU A N 1
ATOM 2668 C CA . GLU A 1 334 ? 7.949 12.281 46.219 1 37.31 334 GLU A CA 1
ATOM 2669 C C . GLU A 1 334 ? 7.957 11.984 44.75 1 37.31 334 GLU A C 1
ATOM 2671 O O . GLU A 1 334 ? 9.008 12.047 44.094 1 37.31 334 GLU A O 1
ATOM 2676 N N . GLN A 1 335 ? 6.766 11.75 44.25 1 39.56 335 GLN A N 1
ATOM 2677 C CA . GLN A 1 335 ? 6.762 11.398 42.844 1 39.56 335 GLN A CA 1
ATOM 2678 C C . GLN A 1 335 ? 6.961 12.641 41.969 1 39.56 335 GLN A C 1
ATOM 2680 O O . GLN A 1 335 ? 7.617 12.578 40.906 1 39.56 335 GLN A O 1
ATOM 2685 N N . GLN A 1 336 ? 6.527 13.773 42.469 1 40.12 336 GLN A N 1
ATOM 2686 C CA . GLN A 1 336 ? 6.836 15.062 41.844 1 40.12 336 GLN A CA 1
ATOM 2687 C C . GLN A 1 336 ? 8.336 15.336 41.875 1 40.12 336 GLN A C 1
ATOM 2689 O O . GLN A 1 336 ? 8.891 15.852 40.906 1 40.12 336 GLN A O 1
ATOM 2694 N N . GLU A 1 337 ? 8.945 15.086 42.969 1 40.06 337 GLU A N 1
ATOM 2695 C CA . GLU A 1 337 ? 10.383 15.25 43.125 1 40.06 337 GLU A CA 1
ATOM 2696 C C . GLU A 1 337 ? 11.141 14.289 42.188 1 40.06 337 GLU A C 1
ATOM 2698 O O . GLU A 1 337 ? 12.141 14.664 41.594 1 40.06 337 GLU A O 1
ATOM 2703 N N . THR A 1 338 ? 10.68 13.141 41.969 1 36.44 338 THR A N 1
ATOM 2704 C CA . THR A 1 338 ? 11.398 12.211 41.125 1 36.44 338 THR A CA 1
ATOM 2705 C C . THR A 1 338 ? 11.328 12.656 39.656 1 36.44 338 THR A C 1
ATOM 2707 O O . THR A 1 338 ? 12.328 12.594 38.938 1 36.44 338 THR A O 1
ATOM 2710 N N . VAL A 1 339 ? 10.289 13.188 39.281 1 39.62 339 VAL A N 1
ATOM 2711 C CA . VAL A 1 339 ? 10.195 13.719 37.938 1 39.62 339 VAL A CA 1
ATOM 2712 C C . VAL A 1 339 ? 11.109 14.93 37.781 1 39.62 339 VAL A C 1
ATOM 2714 O O . VAL A 1 339 ? 11.758 15.102 36.75 1 39.62 339 VAL A O 1
ATOM 2717 N N . LYS A 1 340 ? 11.148 15.789 38.812 1 38.44 340 LYS A N 1
ATOM 2718 C CA . LYS A 1 340 ? 12.094 16.906 38.812 1 38.44 340 LYS A CA 1
ATOM 2719 C C . LYS A 1 340 ? 13.539 16.391 38.75 1 38.44 340 LYS A C 1
ATOM 2721 O O . LYS A 1 340 ? 14.359 16.938 38 1 38.44 340 LYS A O 1
ATOM 2726 N N . ILE A 1 341 ? 13.898 15.422 39.594 1 35.25 341 ILE A N 1
ATOM 2727 C CA . ILE A 1 341 ? 15.258 14.891 39.656 1 35.25 341 ILE A CA 1
ATOM 2728 C C . ILE A 1 341 ? 15.609 14.227 38.344 1 35.25 341 ILE A C 1
ATOM 2730 O O . ILE A 1 341 ? 16.719 14.398 37.812 1 35.25 341 ILE A O 1
ATOM 2734 N N . PHE A 1 342 ? 14.672 13.484 37.812 1 32.41 342 PHE A N 1
ATOM 2735 C CA . PHE A 1 342 ? 15.039 12.836 36.562 1 32.41 342 PHE A CA 1
ATOM 2736 C C . PHE A 1 342 ? 15.117 13.852 35.438 1 32.41 342 PHE A C 1
ATOM 2738 O O . PHE A 1 342 ? 15.969 13.742 34.562 1 32.41 342 PHE A O 1
ATOM 2745 N N . ALA A 1 343 ? 14.359 14.883 35.438 1 34.5 343 ALA A N 1
ATOM 2746 C CA . ALA A 1 343 ? 14.555 16.016 34.531 1 34.5 343 ALA A CA 1
ATOM 2747 C C . ALA A 1 343 ? 15.938 16.641 34.719 1 34.5 343 ALA A C 1
ATOM 2749 O O . ALA A 1 343 ? 16.609 16.984 33.75 1 34.5 343 ALA A O 1
ATOM 2750 N N . GLU A 1 344 ? 16.25 16.828 35.875 1 37.38 344 GLU A N 1
ATOM 2751 C CA . GLU A 1 344 ? 17.578 17.391 36.156 1 37.38 344 GLU A CA 1
ATOM 2752 C C . GLU A 1 344 ? 18.672 16.406 35.781 1 37.38 344 GLU A C 1
ATOM 2754 O O . GLU A 1 344 ? 19.766 16.812 35.375 1 37.38 344 GLU A O 1
ATOM 2759 N N . LYS A 1 345 ? 18.406 15.062 36.188 1 36.03 345 LYS A N 1
ATOM 2760 C CA . LYS A 1 345 ? 19.5 14.102 36 1 36.03 345 LYS A CA 1
ATOM 2761 C C . LYS A 1 345 ? 19.359 13.383 34.656 1 36.03 345 LYS A C 1
ATOM 2763 O O . LYS A 1 345 ? 20.109 12.438 34.406 1 36.03 345 LYS A O 1
ATOM 2768 N N . GLY A 1 346 ? 18.812 13.828 33.688 1 32.25 346 GLY A N 1
ATOM 2769 C CA . GLY A 1 346 ? 18.766 13.312 32.344 1 32.25 346 GLY A CA 1
ATOM 2770 C C . GLY A 1 346 ? 18.188 11.906 32.25 1 32.25 346 GLY A C 1
ATOM 2771 O O . GLY A 1 346 ? 18.453 11.18 31.297 1 32.25 346 GLY A O 1
ATOM 2772 N N . MET A 1 347 ? 17.703 11.281 33.344 1 29.23 347 MET A N 1
ATOM 2773 C CA . MET A 1 347 ? 17.484 9.836 33.375 1 29.23 347 MET A CA 1
ATOM 2774 C C . MET A 1 347 ? 16.031 9.508 33.062 1 29.23 347 MET A C 1
ATOM 2776 O O . MET A 1 347 ? 15.117 10.273 33.406 1 29.23 347 MET A O 1
ATOM 2780 N N . ALA A 1 348 ? 15.711 8.508 32.125 1 31.78 348 ALA A N 1
ATOM 2781 C CA . ALA A 1 348 ? 14.484 7.895 31.594 1 31.78 348 ALA A CA 1
ATOM 2782 C C . ALA A 1 348 ? 13.688 7.227 32.719 1 31.78 348 ALA A C 1
ATOM 2784 O O . ALA A 1 348 ? 14.258 6.539 33.562 1 31.78 348 ALA A O 1
ATOM 2785 N N . VAL A 1 349 ? 12.641 7.816 33.281 1 26.59 349 VAL A N 1
ATOM 2786 C CA . VAL A 1 349 ? 11.891 7.164 34.344 1 26.59 349 VAL A CA 1
ATOM 2787 C C . VAL A 1 349 ? 10.844 6.227 33.75 1 26.59 349 VAL A C 1
ATOM 2789 O O . VAL A 1 349 ? 10.078 6.625 32.875 1 26.59 349 VAL A O 1
ATOM 2792 N N . GLN A 1 350 ? 11.047 4.965 33.594 1 28.44 350 GLN A N 1
ATOM 2793 C CA . GLN A 1 350 ? 10.18 3.83 33.281 1 28.44 350 GLN A CA 1
ATOM 2794 C C . GLN A 1 350 ? 9.133 3.613 34.375 1 28.44 350 GLN A C 1
ATOM 2796 O O . GLN A 1 350 ? 9.469 3.486 35.562 1 28.44 350 GLN A O 1
ATOM 2801 N N . PHE A 1 351 ? 7.902 4.293 34.344 1 27.09 351 PHE A N 1
ATOM 2802 C CA . PHE A 1 351 ? 6.945 3.797 35.344 1 27.09 351 PHE A CA 1
ATOM 2803 C C . PHE A 1 351 ? 6.102 2.668 34.75 1 27.09 351 PHE A C 1
ATOM 2805 O O . PHE A 1 351 ? 5.852 2.635 33.531 1 27.09 351 PHE A O 1
ATOM 2812 N N . MET B 1 1 ? -46.562 49.031 -53.062 1 32.06 1 MET B N 1
ATOM 2813 C CA . MET B 1 1 ? -46.062 47.719 -53.375 1 32.06 1 MET B CA 1
ATOM 2814 C C . MET B 1 1 ? -44.844 47.781 -54.281 1 32.06 1 MET B C 1
ATOM 2816 O O . MET B 1 1 ? -43.906 47 -54.156 1 32.06 1 MET B O 1
ATOM 2820 N N . VAL B 1 2 ? -44.875 48.844 -55.188 1 41.97 2 VAL B N 1
ATOM 2821 C CA . VAL B 1 2 ? -43.875 49 -56.25 1 41.97 2 VAL B CA 1
ATOM 2822 C C . VAL B 1 2 ? -42.594 49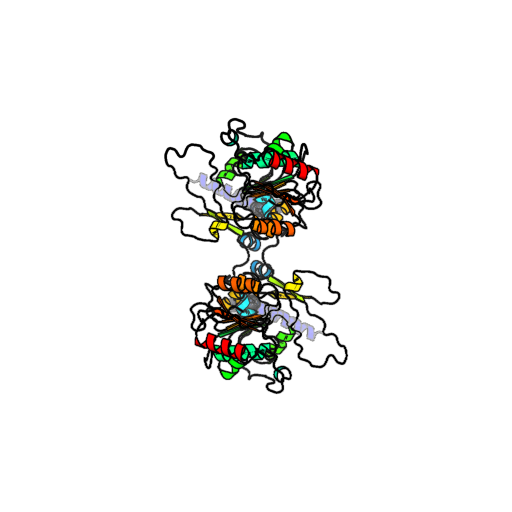.594 -55.688 1 41.97 2 VAL B C 1
ATOM 2824 O O . VAL B 1 2 ? -41.5 49.219 -56.125 1 41.97 2 VAL B O 1
ATOM 2827 N N . LEU B 1 3 ? -42.719 50.5 -54.719 1 40.47 3 LEU B N 1
ATOM 2828 C CA . LEU B 1 3 ? -41.562 51.25 -54.219 1 40.47 3 LEU B CA 1
ATOM 2829 C C . LEU B 1 3 ? -40.688 50.344 -53.375 1 40.47 3 LEU B C 1
ATOM 2831 O O . LEU B 1 3 ? -39.5 50.625 -53.219 1 40.47 3 LEU B O 1
ATOM 2835 N N . ARG B 1 4 ? -41.312 49.406 -52.656 1 35.41 4 ARG B N 1
ATOM 2836 C CA . ARG B 1 4 ? -40.531 48.562 -51.781 1 35.41 4 ARG B CA 1
ATOM 2837 C C . ARG B 1 4 ? -39.656 47.594 -52.594 1 35.41 4 ARG B C 1
ATOM 2839 O O . ARG B 1 4 ? -38.625 47.094 -52.125 1 35.41 4 ARG B O 1
ATOM 2846 N N . LYS B 1 5 ? -40.156 47.344 -53.844 1 43.25 5 LYS B N 1
ATOM 2847 C CA . LYS B 1 5 ? -39.406 46.406 -54.688 1 43.25 5 LYS B CA 1
ATOM 2848 C C . LYS B 1 5 ? -38.156 47.062 -55.25 1 43.25 5 LYS B C 1
ATOM 2850 O O . LYS B 1 5 ? -37.156 46.375 -55.469 1 43.25 5 LYS B O 1
ATOM 2855 N N . LEU B 1 6 ? -38.312 48.375 -55.375 1 43.09 6 LEU B N 1
ATOM 2856 C CA . LEU B 1 6 ? -37.156 49.062 -55.969 1 43.09 6 LEU B CA 1
ATOM 2857 C C . LEU B 1 6 ? -36.031 49.188 -54.969 1 43.09 6 LEU B C 1
ATOM 2859 O O . LEU B 1 6 ? -34.844 49.156 -55.344 1 43.09 6 LEU B O 1
ATOM 2863 N N . ARG B 1 7 ? -36.5 49.375 -53.688 1 41.53 7 ARG B N 1
ATOM 2864 C CA . ARG B 1 7 ? -35.438 49.562 -52.688 1 41.53 7 ARG B CA 1
ATOM 2865 C C . ARG B 1 7 ? -34.719 48.25 -52.438 1 41.53 7 ARG B C 1
ATOM 2867 O O . ARG B 1 7 ? -33.5 48.25 -52.188 1 41.53 7 ARG B O 1
ATOM 2874 N N . VAL B 1 8 ? -35.531 47.125 -52.562 1 41.66 8 VAL B N 1
ATOM 2875 C CA . VAL B 1 8 ? -34.906 45.844 -52.312 1 41.66 8 VAL B CA 1
ATOM 2876 C C . VAL B 1 8 ? -33.969 45.5 -53.5 1 41.66 8 VAL B C 1
ATOM 2878 O O . VAL B 1 8 ? -32.906 44.906 -53.312 1 41.66 8 VAL B O 1
ATOM 2881 N N . ARG B 1 9 ? -34.312 46.062 -54.719 1 43.69 9 ARG B N 1
ATOM 2882 C CA . ARG B 1 9 ? -33.438 45.812 -55.875 1 43.69 9 ARG B CA 1
ATOM 2883 C C . ARG B 1 9 ? -32.156 46.594 -55.75 1 43.69 9 ARG B C 1
ATOM 2885 O O . ARG B 1 9 ? -31.078 46.125 -56.125 1 43.69 9 ARG B O 1
ATOM 2892 N N . LYS B 1 10 ? -32.344 47.844 -55.25 1 45.38 10 LYS B N 1
ATOM 2893 C CA . LYS B 1 10 ? -31.109 48.625 -55.125 1 45.38 10 LYS B CA 1
ATOM 2894 C C . LYS B 1 10 ? -30.188 48.062 -54.062 1 45.38 10 LYS B C 1
ATOM 2896 O O . LYS B 1 10 ? -28.969 48.062 -54.219 1 45.38 10 LYS B O 1
ATOM 2901 N N . ILE B 1 11 ? -30.844 47.594 -52.906 1 41.53 11 ILE B N 1
ATOM 2902 C CA . ILE B 1 11 ? -30 47 -51.875 1 41.53 11 ILE B CA 1
ATOM 2903 C C . ILE B 1 11 ? -29.391 45.719 -52.406 1 41.53 11 ILE B C 1
ATOM 2905 O O . ILE B 1 11 ? -28.203 45.438 -52.188 1 41.53 11 ILE B O 1
ATOM 2909 N N . ARG B 1 12 ? -30.219 44.969 -53.281 1 40.53 12 ARG B N 1
ATOM 2910 C CA . ARG B 1 12 ? -29.656 43.75 -53.906 1 40.53 12 ARG B CA 1
ATOM 2911 C C . ARG B 1 12 ? -28.562 44.125 -54.906 1 40.53 12 ARG B C 1
ATOM 2913 O O . ARG B 1 12 ? -27.562 43.406 -55.031 1 40.53 12 ARG B O 1
ATOM 2920 N N . GLU B 1 13 ? -28.844 45.281 -55.625 1 45.38 13 GLU B N 1
ATOM 2921 C CA . GLU B 1 13 ? -27.828 45.688 -56.562 1 45.38 13 GLU B CA 1
ATOM 2922 C C . GLU B 1 13 ? -26.578 46.219 -55.844 1 45.38 13 GLU B C 1
ATOM 2924 O O . GLU B 1 13 ? -25.453 45.969 -56.281 1 45.38 13 GLU B O 1
ATOM 2929 N N . SER B 1 14 ? -26.891 47.062 -54.75 1 40.5 14 SER B N 1
ATOM 2930 C CA . SER B 1 14 ? -25.734 47.562 -54 1 40.5 14 SER B CA 1
ATOM 2931 C C . SER B 1 14 ? -24.984 46.438 -53.312 1 40.5 14 SER B C 1
ATOM 2933 O O . SER B 1 14 ? -23.75 46.438 -53.219 1 40.5 14 SER B O 1
ATOM 2935 N N . CYS B 1 15 ? -25.781 45.438 -52.75 1 36.66 15 CYS B N 1
ATOM 2936 C CA . CYS B 1 15 ? -25.078 44.281 -52.219 1 36.66 15 CYS B CA 1
ATOM 2937 C C . CYS B 1 15 ? -24.375 43.5 -53.312 1 36.66 15 CYS B C 1
ATOM 2939 O O . CYS B 1 15 ? -23.344 42.875 -53.062 1 36.66 15 CYS B O 1
ATOM 2941 N N . ARG B 1 16 ? -24.969 43.531 -54.594 1 36.75 16 ARG B N 1
ATOM 2942 C CA . ARG B 1 16 ? -24.297 42.906 -55.719 1 36.75 16 ARG B CA 1
ATOM 2943 C C . ARG B 1 16 ? -23.047 43.656 -56.094 1 36.75 16 ARG B C 1
ATOM 2945 O O . ARG B 1 16 ? -22.031 43.062 -56.469 1 36.75 16 ARG B O 1
ATOM 2952 N N . GLU B 1 17 ? -23.156 45.125 -56.188 1 38.5 17 GLU B N 1
ATOM 2953 C CA . GLU B 1 17 ? -21.969 45.875 -56.562 1 38.5 17 GLU B CA 1
ATOM 2954 C C . GLU B 1 17 ? -20.922 45.844 -55.438 1 38.5 17 GLU B C 1
ATOM 2956 O O . GLU B 1 17 ? -19.719 45.875 -55.719 1 38.5 17 GLU B O 1
ATOM 2961 N N . ALA B 1 18 ? -21.422 46.031 -54.188 1 36.66 18 ALA B N 1
ATOM 2962 C CA . ALA B 1 18 ? -20.438 45.938 -53.125 1 36.66 18 ALA B CA 1
ATOM 2963 C C . ALA B 1 18 ? -19.703 44.594 -53.188 1 36.66 18 ALA B C 1
ATOM 2965 O O . ALA B 1 18 ? -18.531 44.5 -52.812 1 36.66 18 ALA B O 1
ATOM 2966 N N . TRP B 1 19 ? -20.375 43.562 -53.656 1 34.25 19 TRP B N 1
ATOM 2967 C CA . TRP B 1 19 ? -19.688 42.281 -53.906 1 34.25 19 TRP B CA 1
ATOM 2968 C C . TRP B 1 19 ? -18.703 42.438 -55.094 1 34.25 19 TRP B C 1
ATOM 2970 O O . TRP B 1 19 ? -17.734 41.688 -55.156 1 34.25 19 TRP B O 1
ATOM 2980 N N . ARG B 1 20 ? -18.953 43.375 -56.094 1 35.5 20 ARG B N 1
ATOM 2981 C CA . ARG B 1 20 ? -18.047 43.531 -57.219 1 35.5 20 ARG B CA 1
ATOM 2982 C C . ARG B 1 20 ? -16.719 44.156 -56.781 1 35.5 20 ARG B C 1
ATOM 2984 O O . ARG B 1 20 ? -15.695 43.969 -57.438 1 35.5 20 ARG B O 1
ATOM 2991 N N . CYS B 1 21 ? -16.797 45.312 -56.062 1 35.41 21 CYS B N 1
ATOM 2992 C CA . CYS B 1 21 ? -15.523 45.938 -55.75 1 35.41 21 CYS B CA 1
ATOM 2993 C C . CYS B 1 21 ? -14.703 45.031 -54.844 1 35.41 21 CYS B C 1
ATOM 2995 O O . CYS B 1 21 ? -14.883 45.031 -53.625 1 35.41 21 CYS B O 1
ATOM 2997 N N . HIS B 1 22 ? -14.523 43.844 -55.094 1 38.59 22 HIS B N 1
ATOM 2998 C CA . HIS B 1 22 ? -13.688 42.781 -54.594 1 38.59 22 HIS B CA 1
ATOM 2999 C C . HIS B 1 22 ? -12.227 43.219 -54.5 1 38.59 22 HIS B C 1
ATOM 3001 O O . HIS B 1 22 ? -11.406 42.812 -55.312 1 38.59 22 HIS B O 1
ATOM 3007 N N . ASP B 1 23 ? -11.977 44.688 -54.281 1 43.09 23 ASP B N 1
ATOM 3008 C CA . ASP B 1 23 ? -10.539 44.938 -54.25 1 43.09 23 ASP B CA 1
ATOM 3009 C C . ASP B 1 23 ? -9.844 44.031 -53.25 1 43.09 23 ASP B C 1
ATOM 3011 O O . ASP B 1 23 ? -10.477 43.531 -52.281 1 43.09 23 ASP B O 1
ATOM 3015 N N . GLY B 1 24 ? -8.555 43.562 -53.781 1 48.91 24 GLY B N 1
ATOM 3016 C CA . GLY B 1 24 ? -7.559 42.719 -53.125 1 48.91 24 GLY B CA 1
ATOM 3017 C C . GLY B 1 24 ? -7.395 43.031 -51.656 1 48.91 24 GLY B C 1
ATOM 3018 O O . GLY B 1 24 ? -7.172 42.125 -50.844 1 48.91 24 GLY B O 1
ATOM 3019 N N . LYS B 1 25 ? -7.613 44.344 -51.375 1 56.28 25 LYS B N 1
ATOM 3020 C CA . LYS B 1 25 ? -7.398 44.719 -50 1 56.28 25 LYS B CA 1
ATOM 3021 C C . LYS B 1 25 ? -8.562 44.281 -49.125 1 56.28 25 LYS B C 1
ATOM 3023 O O . LYS B 1 25 ? -8.352 43.844 -47.969 1 56.28 25 LYS B O 1
ATOM 3028 N N . GLY B 1 26 ? -9.773 44.406 -49.688 1 53.78 26 GLY B N 1
ATOM 3029 C CA . GLY B 1 26 ? -10.914 43.969 -48.906 1 53.78 26 GLY B CA 1
ATOM 3030 C C . GLY B 1 26 ? -10.938 42.5 -48.656 1 53.78 26 GLY B C 1
ATOM 3031 O O . GLY B 1 26 ? -11.312 42.031 -47.562 1 53.78 26 GLY B O 1
ATOM 3032 N N . LEU B 1 27 ? -10.57 41.656 -49.75 1 57.62 27 LEU B N 1
ATOM 3033 C CA . LEU B 1 27 ? -10.438 40.219 -49.562 1 57.62 27 LEU B CA 1
ATOM 3034 C C . LEU B 1 27 ? -9.336 39.875 -48.562 1 57.62 27 LEU B C 1
ATOM 3036 O O . LEU B 1 27 ? -9.508 39 -47.719 1 57.62 27 LEU B O 1
ATOM 3040 N N . ILE B 1 28 ? -8.266 40.75 -48.562 1 60.41 28 ILE B N 1
ATOM 3041 C CA . ILE B 1 28 ? -7.184 40.531 -47.625 1 60.41 28 ILE B CA 1
ATOM 3042 C C . ILE B 1 28 ? -7.656 40.875 -46.219 1 60.41 28 ILE B C 1
ATOM 3044 O O . ILE B 1 28 ? -7.387 40.156 -45.25 1 60.41 28 ILE B O 1
ATOM 3048 N N . LEU B 1 29 ? -8.453 41.906 -46.125 1 61.72 29 LEU B N 1
ATOM 3049 C CA . LEU B 1 29 ? -8.938 42.312 -44.812 1 61.72 29 LEU B CA 1
ATOM 3050 C C . LEU B 1 29 ? -9.961 41.312 -44.281 1 61.72 29 LEU B C 1
ATOM 3052 O O . LEU B 1 29 ? -9.945 41 -43.094 1 61.72 29 LEU B O 1
ATOM 3056 N N . ARG B 1 30 ? -10.852 40.844 -45.156 1 63.47 30 ARG B N 1
ATOM 3057 C CA . ARG B 1 30 ? -11.797 39.812 -44.719 1 63.47 30 ARG B CA 1
ATOM 3058 C C . ARG B 1 30 ? -11.086 38.5 -44.406 1 63.47 30 ARG B C 1
ATOM 3060 O O . ARG B 1 30 ? -11.445 37.812 -43.438 1 63.47 30 ARG B O 1
ATOM 3067 N N . LEU B 1 31 ? -10 38.219 -45.125 1 63.31 31 LEU B N 1
ATOM 3068 C CA . LEU B 1 31 ? -9.195 37.062 -44.844 1 63.31 31 LEU B CA 1
ATOM 3069 C C . LEU B 1 31 ? -8.445 37.219 -43.531 1 63.31 31 LEU B C 1
ATOM 3071 O O . LEU B 1 31 ? -8.375 36.281 -42.719 1 63.31 31 LEU B O 1
ATOM 3075 N N . VAL B 1 32 ? -8.008 38.438 -43.281 1 65.88 32 VAL B N 1
ATOM 3076 C CA . VAL B 1 32 ? -7.281 38.719 -42.062 1 65.88 32 VAL B CA 1
ATOM 3077 C C . VAL B 1 32 ? -8.25 38.719 -40.875 1 65.88 32 VAL B C 1
ATOM 3079 O O . VAL B 1 32 ? -7.965 38.125 -39.812 1 65.88 32 VAL B O 1
ATOM 3082 N N . ALA B 1 33 ? -9.391 39.281 -41.094 1 65.25 33 ALA B N 1
ATOM 3083 C CA . ALA B 1 33 ? -10.391 39.281 -40.031 1 65.25 33 ALA B CA 1
ATOM 3084 C C . ALA B 1 33 ? -10.906 37.875 -39.75 1 65.25 33 ALA B C 1
ATOM 3086 O O . ALA B 1 33 ? -11.125 37.469 -38.625 1 65.25 33 ALA B O 1
ATOM 3087 N N . GLY B 1 34 ? -11.086 37.062 -40.812 1 62.59 34 GLY B N 1
ATOM 3088 C CA . GLY B 1 34 ? -11.445 35.656 -40.656 1 62.59 34 GLY B CA 1
ATOM 3089 C C . GLY B 1 34 ? -10.391 34.844 -39.906 1 62.59 34 GLY B C 1
ATOM 3090 O O . GLY B 1 34 ? -10.711 34.062 -39.031 1 62.59 34 GLY B O 1
ATOM 3091 N N . VAL B 1 35 ? -9.109 35.156 -40.219 1 65.12 35 VAL B N 1
ATOM 3092 C CA . VAL B 1 35 ? -8 34.5 -39.531 1 65.12 35 VAL B CA 1
ATOM 3093 C C . VAL B 1 35 ? -7.934 34.938 -38.094 1 65.12 35 VAL B C 1
ATOM 3095 O O . VAL B 1 35 ? -7.742 34.125 -37.188 1 65.12 35 VAL B O 1
ATOM 3098 N N . CYS B 1 36 ? -8.18 36.188 -37.875 1 63.25 36 CYS B N 1
ATOM 3099 C CA . CYS B 1 36 ? -8.156 36.719 -36.5 1 63.25 36 CYS B CA 1
ATOM 3100 C C . CYS B 1 36 ? -9.344 36.188 -35.719 1 63.25 36 CYS B C 1
ATOM 3102 O O . CYS B 1 36 ? -9.195 35.812 -34.531 1 63.25 36 CYS B O 1
ATOM 3104 N N . PHE B 1 37 ? -10.477 36.125 -36.219 1 61.84 37 PHE B N 1
ATOM 3105 C CA . PHE B 1 37 ? -11.641 35.562 -35.562 1 61.84 37 PHE B CA 1
ATOM 3106 C C . PHE B 1 37 ? -11.477 34.094 -35.312 1 61.84 37 PHE B C 1
ATOM 3108 O O . PHE B 1 37 ? -11.828 33.562 -34.25 1 61.84 37 PHE B O 1
ATOM 3115 N N . THR B 1 38 ? -10.93 33.344 -36.25 1 62.34 38 THR B N 1
ATOM 3116 C CA . THR B 1 38 ? -10.648 31.922 -36.062 1 62.34 38 THR B CA 1
ATOM 3117 C C . THR B 1 38 ? -9.555 31.734 -35 1 62.34 38 THR B C 1
ATOM 3119 O O . THR B 1 38 ? -9.625 30.812 -34.188 1 62.34 38 THR B O 1
ATOM 3122 N N . ALA B 1 39 ? -8.625 32.625 -34.969 1 61.09 39 ALA B N 1
ATOM 3123 C CA . ALA B 1 39 ? -7.586 32.562 -33.938 1 61.09 39 ALA B CA 1
ATOM 3124 C C . ALA B 1 39 ? -8.148 32.906 -32.562 1 61.09 39 ALA B C 1
ATOM 3126 O O . ALA B 1 39 ? -7.836 32.219 -31.578 1 61.09 39 ALA B O 1
ATOM 3127 N N . LEU B 1 40 ? -8.945 33.969 -32.469 1 59.25 40 LEU B N 1
ATOM 3128 C CA . LEU B 1 40 ? -9.594 34.312 -31.219 1 59.25 40 LEU B CA 1
ATOM 3129 C C . LEU B 1 40 ? -10.562 33.219 -30.781 1 59.25 40 LEU B C 1
ATOM 3131 O O . LEU B 1 40 ? -10.656 32.875 -29.609 1 59.25 40 LEU B O 1
ATOM 3135 N N . PHE B 1 41 ? -11.305 32.688 -31.672 1 55.41 41 PHE B N 1
ATOM 3136 C CA . PHE B 1 41 ? -12.172 31.547 -31.391 1 55.41 41 PHE B CA 1
ATOM 3137 C C . PHE B 1 41 ? -11.359 30.344 -30.938 1 55.41 41 PHE B C 1
ATOM 3139 O O . PHE B 1 41 ? -11.719 29.672 -29.969 1 55.41 41 PHE B O 1
ATOM 3146 N N . PHE B 1 42 ? -10.242 30.062 -31.578 1 56.31 42 PHE B N 1
ATOM 3147 C CA . PHE B 1 42 ? -9.359 28.984 -31.156 1 56.31 42 PHE B CA 1
ATOM 3148 C C . PHE B 1 42 ? -8.688 29.312 -29.828 1 56.31 42 PHE B C 1
ATOM 3150 O O . PHE B 1 42 ? -8.484 28.438 -28.984 1 56.31 42 PHE B O 1
ATOM 3157 N N . PHE B 1 43 ? -8.422 30.578 -29.609 1 52.53 43 PHE B N 1
ATOM 3158 C CA . PHE B 1 43 ? -7.859 31.016 -28.328 1 52.53 43 PHE B CA 1
ATOM 3159 C C . PHE B 1 43 ? -8.883 30.875 -27.203 1 52.53 43 PHE B C 1
ATOM 3161 O O . PHE B 1 43 ? -8.555 30.438 -26.109 1 52.53 43 PHE B O 1
ATOM 3168 N N . THR B 1 44 ? -10.062 31.391 -27.359 1 52.16 44 THR B N 1
ATOM 3169 C CA . THR B 1 44 ? -11.117 31.219 -26.359 1 52.16 44 THR B CA 1
ATOM 3170 C C . THR B 1 44 ? -11.422 29.734 -26.156 1 52.16 44 THR B C 1
ATOM 3172 O O . THR B 1 44 ? -11.68 29.297 -25.031 1 52.16 44 THR B O 1
ATOM 3175 N N . LEU B 1 45 ? -11.516 29.016 -27.219 1 51.12 45 LEU B N 1
ATOM 3176 C CA . LEU B 1 45 ? -11.641 27.562 -27.078 1 51.12 45 LEU B CA 1
ATOM 3177 C C . LEU B 1 45 ? -10.414 26.984 -26.375 1 51.12 45 LEU B C 1
ATOM 3179 O O . LEU B 1 45 ? -10.539 26.047 -25.578 1 51.12 45 LEU B O 1
ATOM 3183 N N . LEU B 1 46 ? -9.258 27.594 -26.641 1 48.06 46 LEU B N 1
ATOM 3184 C CA . LEU B 1 46 ? -8.047 27.188 -25.922 1 48.06 46 LEU B CA 1
ATOM 3185 C C . LEU B 1 46 ? -8.07 27.688 -24.484 1 48.06 46 LEU B C 1
ATOM 3187 O O . LEU B 1 46 ? -7.594 27.016 -23.578 1 48.06 46 LEU B O 1
ATOM 3191 N N . GLU B 1 47 ? -8.438 29.031 -24.234 1 47.62 47 GLU B N 1
ATOM 3192 C CA . GLU B 1 47 ? -8.516 29.547 -22.875 1 47.62 47 GLU B CA 1
ATOM 3193 C C . GLU B 1 47 ? -9.547 28.781 -22.047 1 47.62 47 GLU B C 1
ATOM 3195 O O . GLU B 1 47 ? -9.32 28.484 -20.875 1 47.62 47 GLU B O 1
ATOM 3200 N N . ASP B 1 48 ? -10.797 28.875 -22.469 1 45.78 48 ASP B N 1
ATOM 3201 C CA . ASP B 1 48 ? -11.789 28.078 -21.75 1 45.78 48 ASP B CA 1
ATOM 3202 C C . ASP B 1 48 ? -11.328 26.641 -21.578 1 45.78 48 ASP B C 1
ATOM 3204 O O . ASP B 1 48 ? -11.711 25.969 -20.625 1 45.78 48 ASP B O 1
ATOM 3208 N N . SER B 1 49 ? -10.586 26.25 -22.516 1 41.75 49 SER B N 1
ATOM 3209 C CA . SER B 1 49 ? -10 24.906 -22.484 1 41.75 49 SER B CA 1
ATOM 3210 C C . SER B 1 49 ? -8.805 24.859 -21.531 1 41.75 49 SER B C 1
ATOM 3212 O O . SER B 1 49 ? -8.195 23.797 -21.344 1 41.75 49 SER B O 1
ATOM 3214 N N . TRP B 1 50 ? -8.391 26.078 -21.094 1 41.12 50 TRP B N 1
ATOM 3215 C CA . TRP B 1 50 ? -7.238 26.016 -20.203 1 41.12 50 TRP B CA 1
ATOM 3216 C C . TRP B 1 50 ? -7.637 25.438 -18.844 1 41.12 50 TRP B C 1
ATOM 3218 O O . TRP B 1 50 ? -6.926 25.609 -17.859 1 41.12 50 TRP B O 1
ATOM 3228 N N . HIS B 1 51 ? -8.812 25.281 -18.562 1 46.88 51 HIS B N 1
ATOM 3229 C CA . HIS B 1 51 ? -8.867 24.422 -17.375 1 46.88 51 HIS B CA 1
ATOM 3230 C C . HIS B 1 51 ? -7.977 23.203 -17.547 1 46.88 51 HIS B C 1
ATOM 3232 O O . HIS B 1 51 ? -8.094 22.469 -18.531 1 46.88 51 HIS B O 1
ATOM 3238 N N . PRO B 1 52 ? -6.75 23.312 -17.047 1 52.34 52 PRO B N 1
ATOM 3239 C CA . PRO B 1 52 ? -5.855 22.172 -17.25 1 52.34 52 PRO B CA 1
ATOM 3240 C C . PRO B 1 52 ? -6.602 20.844 -17.266 1 52.34 52 PRO B C 1
ATOM 3242 O O . PRO B 1 52 ? -7.348 20.531 -16.328 1 52.34 52 PRO B O 1
ATOM 3245 N N . SER B 1 53 ? -7.156 20.5 -18.312 1 73.12 53 SER B N 1
ATOM 3246 C CA . SER B 1 53 ? -7.695 19.156 -18.453 1 73.12 53 SER B CA 1
ATOM 3247 C C . SER B 1 53 ? -6.738 18.125 -17.875 1 73.12 53 SER B C 1
ATOM 3249 O O . SER B 1 53 ? -5.57 18.062 -18.266 1 73.12 53 SER B O 1
ATOM 3251 N N . TYR B 1 54 ? -7.047 17.891 -16.594 1 82.94 54 TYR B N 1
ATOM 3252 C CA . TYR B 1 54 ? -6.215 16.859 -15.984 1 82.94 54 TYR B CA 1
ATOM 3253 C C . TYR B 1 54 ? -6.367 15.531 -16.719 1 82.94 54 TYR B C 1
ATOM 3255 O O . TYR B 1 54 ? -7.434 15.234 -17.266 1 82.94 54 TYR B O 1
ATOM 3263 N N . SER B 1 55 ? -5.262 14.82 -16.922 1 86.38 55 SER B N 1
ATOM 3264 C CA . SER B 1 55 ? -5.215 13.555 -17.641 1 86.38 55 SER B CA 1
ATOM 3265 C C . SER B 1 55 ? -6.094 12.5 -16.984 1 86.38 55 SER B C 1
ATOM 3267 O O . SER B 1 55 ? -6.418 12.617 -15.797 1 86.38 55 SER B O 1
ATOM 3269 N N . ASN B 1 56 ? -6.512 11.602 -17.812 1 89 56 ASN B N 1
ATOM 3270 C CA . ASN B 1 56 ? -7.223 10.445 -17.266 1 89 56 ASN B CA 1
ATOM 3271 C C . ASN B 1 56 ? -6.383 9.703 -16.234 1 89 56 ASN B C 1
ATOM 3273 O O . ASN B 1 56 ? -6.918 9.164 -15.273 1 89 56 ASN B O 1
ATOM 3277 N N . TYR B 1 57 ? -5.164 9.688 -16.5 1 91.06 57 TYR B N 1
ATOM 3278 C CA . TYR B 1 57 ? -4.25 9.055 -15.562 1 91.06 57 TYR B CA 1
ATOM 3279 C C . TYR B 1 57 ? -4.359 9.688 -14.18 1 91.06 57 TYR B C 1
ATOM 3281 O O . TYR B 1 57 ? -4.488 8.992 -13.172 1 91.06 57 TYR B O 1
ATOM 3289 N N . LEU B 1 58 ? -4.328 10.984 -14.094 1 92.56 58 LEU B N 1
ATOM 3290 C CA . LEU B 1 58 ? -4.414 11.672 -12.812 1 92.56 58 LEU B CA 1
ATOM 3291 C C . LEU B 1 58 ? -5.766 11.422 -12.148 1 92.56 58 LEU B C 1
ATOM 3293 O O . LEU B 1 58 ? -5.828 11.031 -10.977 1 92.56 58 LEU B O 1
ATOM 3297 N N . ILE B 1 59 ? -6.809 11.617 -12.867 1 92.38 59 ILE B N 1
ATOM 3298 C CA . ILE B 1 59 ? -8.164 11.531 -12.328 1 92.38 59 ILE B CA 1
ATOM 3299 C C . ILE B 1 59 ? -8.391 10.148 -11.719 1 92.38 59 ILE B C 1
ATOM 3301 O O . ILE B 1 59 ? -8.906 10.031 -10.609 1 92.38 59 ILE B O 1
ATOM 3305 N N . ARG B 1 60 ? -7.949 9.102 -12.406 1 93.12 60 ARG B N 1
ATOM 3306 C CA . ARG B 1 60 ? -8.133 7.742 -11.906 1 93.12 60 ARG B CA 1
ATOM 3307 C C . ARG B 1 60 ? -7.188 7.457 -10.742 1 93.12 60 ARG B C 1
ATOM 3309 O O . ARG B 1 60 ? -7.547 6.738 -9.805 1 93.12 60 ARG B O 1
ATOM 3316 N N . SER B 1 61 ? -6.027 8.039 -10.805 1 95 61 SER B N 1
ATOM 3317 C CA . SER B 1 61 ? -5.027 7.789 -9.773 1 95 61 SER B CA 1
ATOM 3318 C C . SER B 1 61 ? -5.434 8.422 -8.445 1 95 61 SER B C 1
ATOM 3320 O O . SER B 1 61 ? -4.93 8.031 -7.387 1 95 61 SER B O 1
ATOM 3322 N N . LEU B 1 62 ? -6.32 9.438 -8.461 1 94.5 62 LEU B N 1
ATOM 3323 C CA . LEU B 1 62 ? -6.785 10.078 -7.238 1 94.5 62 LEU B CA 1
ATOM 3324 C C . LEU B 1 62 ? -7.602 9.109 -6.391 1 94.5 62 LEU B C 1
ATOM 3326 O O . LEU B 1 62 ? -7.773 9.32 -5.188 1 94.5 62 LEU B O 1
ATOM 3330 N N . GLN B 1 63 ? -8.031 8.062 -7.043 1 91.62 63 GLN B N 1
ATOM 3331 C CA . GLN B 1 63 ? -8.836 7.074 -6.324 1 91.62 63 GLN B CA 1
ATOM 3332 C C . GLN B 1 63 ? -7.961 5.988 -5.715 1 91.62 63 GLN B C 1
ATOM 3334 O O . GLN B 1 63 ? -8.438 5.172 -4.918 1 91.62 63 GLN B O 1
ATOM 3339 N N . GLY B 1 64 ? -6.762 6.016 -6.055 1 94 64 GLY B N 1
ATOM 3340 C CA . GLY B 1 64 ? -5.855 4.961 -5.621 1 94 64 GLY B CA 1
ATOM 3341 C C . GLY B 1 64 ? -5.227 4.203 -6.773 1 94 64 GLY B C 1
ATOM 3342 O O . GLY B 1 64 ? -5.363 4.602 -7.934 1 94 64 GLY B O 1
ATOM 3343 N N . PRO B 1 65 ? -4.484 3.15 -6.457 1 95.38 65 PRO B N 1
ATOM 3344 C CA . PRO B 1 65 ? -3.869 2.336 -7.508 1 95.38 65 PRO B CA 1
ATOM 3345 C C . PRO B 1 65 ? -4.902 1.62 -8.375 1 95.38 65 PRO B C 1
ATOM 3347 O O . PRO B 1 65 ? -6.07 1.517 -7.992 1 95.38 65 PRO B O 1
ATOM 3350 N N . ILE B 1 66 ? -4.445 1.199 -9.555 1 95.44 66 ILE B N 1
ATOM 3351 C CA . ILE B 1 66 ? -5.332 0.483 -10.461 1 95.44 66 ILE B CA 1
ATOM 3352 C C . ILE B 1 66 ? -5.918 -0.738 -9.758 1 95.44 66 ILE B C 1
ATOM 3354 O O . ILE B 1 66 ? -5.188 -1.507 -9.125 1 95.44 66 ILE B O 1
ATOM 3358 N N . PRO B 1 67 ? -7.223 -0.862 -9.812 1 94.75 67 PRO B N 1
ATOM 3359 C CA . PRO B 1 67 ? -7.836 -2.037 -9.195 1 94.75 67 PRO B CA 1
ATOM 3360 C C . PRO B 1 67 ? -7.422 -3.344 -9.867 1 94.75 67 PRO B C 1
ATOM 3362 O O . PRO B 1 67 ? -7.148 -3.361 -11.07 1 94.75 67 PRO B O 1
ATOM 3365 N N . TYR B 1 68 ? -7.426 -4.426 -9.086 1 94.56 68 TYR B N 1
ATOM 3366 C CA . TYR B 1 68 ? -6.938 -5.707 -9.586 1 94.56 68 TYR B CA 1
ATOM 3367 C C . TYR B 1 68 ? -7.824 -6.219 -10.719 1 94.56 68 TYR B C 1
ATOM 3369 O O . TYR B 1 68 ? -7.379 -7.008 -11.555 1 94.56 68 TYR B O 1
ATOM 3377 N N . ASP B 1 69 ? -9.094 -5.801 -10.734 1 95.06 69 ASP B N 1
ATOM 3378 C CA . ASP B 1 69 ? -10.047 -6.305 -11.719 1 95.06 69 ASP B CA 1
ATOM 3379 C C . ASP B 1 69 ? -10.328 -5.258 -12.797 1 95.06 69 ASP B C 1
ATOM 3381 O O . ASP B 1 69 ? -11.344 -5.332 -13.492 1 95.06 69 ASP B O 1
ATOM 3385 N N . ASP B 1 70 ? -9.43 -4.238 -12.844 1 96.19 70 ASP B N 1
ATOM 3386 C CA . ASP B 1 70 ? -9.562 -3.289 -13.945 1 96.19 70 ASP B CA 1
ATOM 3387 C C . ASP B 1 70 ? -9.594 -4.012 -15.297 1 96.19 70 ASP B C 1
ATOM 3389 O O . ASP B 1 70 ? -8.719 -4.828 -15.586 1 96.19 70 ASP B O 1
ATOM 3393 N N . PRO B 1 71 ? -10.547 -3.713 -16.141 1 96.06 71 PRO B N 1
ATOM 3394 C CA . PRO B 1 71 ? -10.727 -4.473 -17.375 1 96.06 71 PRO B CA 1
ATOM 3395 C C . PRO B 1 71 ? -9.516 -4.387 -18.297 1 96.06 71 PRO B C 1
ATOM 3397 O O . PRO B 1 71 ? -9.156 -5.371 -18.953 1 96.06 71 PRO B O 1
ATOM 3400 N N . GLU B 1 72 ? -8.93 -3.23 -18.391 1 95 72 GLU B N 1
ATOM 3401 C CA . GLU B 1 72 ? -7.77 -3.094 -19.266 1 95 72 GLU B CA 1
ATOM 3402 C C . GLU B 1 72 ? -6.574 -3.873 -18.734 1 95 72 GLU B C 1
ATOM 3404 O O . GLU B 1 72 ? -5.82 -4.477 -19.5 1 95 72 GLU B O 1
ATOM 3409 N N . LEU B 1 73 ? -6.383 -3.857 -17.438 1 96.81 73 LEU B N 1
ATOM 3410 C CA . LEU B 1 73 ? -5.312 -4.625 -16.812 1 96.81 73 LEU B CA 1
ATOM 3411 C C . LEU B 1 73 ? -5.512 -6.121 -17.031 1 96.81 73 LEU B C 1
ATOM 3413 O O . LEU B 1 73 ? -4.582 -6.82 -17.438 1 96.81 73 LEU B O 1
ATOM 3417 N N . VAL B 1 74 ? -6.715 -6.562 -16.812 1 97.56 74 VAL B N 1
ATOM 3418 C CA . VAL B 1 74 ? -7.047 -7.977 -16.953 1 97.56 74 VAL B CA 1
ATOM 3419 C C . VAL B 1 74 ? -6.824 -8.414 -18.406 1 97.56 74 VAL B C 1
ATOM 3421 O O . VAL B 1 74 ? -6.238 -9.469 -18.656 1 97.56 74 VAL B O 1
ATOM 3424 N N . ALA B 1 75 ? -7.219 -7.605 -19.359 1 95.69 75 ALA B N 1
ATOM 3425 C CA . ALA B 1 75 ? -7.031 -7.914 -20.781 1 95.69 75 ALA B CA 1
ATOM 3426 C C . ALA B 1 75 ? -5.547 -7.961 -21.125 1 95.69 75 ALA B C 1
ATOM 3428 O O . ALA B 1 75 ? -5.113 -8.828 -21.891 1 95.69 75 ALA B O 1
ATOM 3429 N N . TYR B 1 76 ? -4.844 -7.023 -20.641 1 95.81 76 TYR B N 1
ATOM 3430 C CA . TYR B 1 76 ? -3.402 -6.969 -20.859 1 95.81 76 TYR B CA 1
ATOM 3431 C C . TYR B 1 76 ? -2.729 -8.25 -20.375 1 95.81 76 TYR B C 1
ATOM 3433 O O . TYR B 1 76 ? -1.92 -8.836 -21.109 1 95.81 76 TYR B O 1
ATOM 3441 N N . ILE B 1 77 ? -3.072 -8.711 -19.188 1 97.62 77 ILE B N 1
ATOM 3442 C CA . ILE B 1 77 ? -2.494 -9.922 -18.609 1 97.62 77 ILE B CA 1
ATOM 3443 C C . ILE B 1 77 ? -2.887 -11.133 -19.438 1 97.62 77 ILE B C 1
ATOM 3445 O O . ILE B 1 77 ? -2.031 -11.945 -19.812 1 97.62 77 ILE B O 1
ATOM 3449 N N . ARG B 1 78 ? -4.102 -11.234 -19.766 1 97 78 ARG B N 1
ATOM 3450 C CA . ARG B 1 78 ? -4.648 -12.391 -20.453 1 97 78 ARG B CA 1
ATOM 3451 C C . ARG B 1 78 ? -4.035 -12.539 -21.844 1 97 78 ARG B C 1
ATOM 3453 O O . ARG B 1 78 ? -3.66 -13.641 -22.25 1 97 78 ARG B O 1
ATOM 3460 N N . HIS B 1 79 ? -3.869 -11.438 -22.562 1 94.12 79 HIS B N 1
ATOM 3461 C CA . HIS B 1 79 ? -3.574 -11.523 -23.984 1 94.12 79 HIS B CA 1
ATOM 3462 C C . HIS B 1 79 ? -2.098 -11.25 -24.266 1 94.12 79 HIS B C 1
ATOM 3464 O O . HIS B 1 79 ? -1.549 -11.734 -25.25 1 94.12 79 HIS B O 1
ATOM 3470 N N . LYS B 1 80 ? -1.462 -10.531 -23.391 1 94.12 80 LYS B N 1
ATOM 3471 C CA . LYS B 1 80 ? -0.087 -10.141 -23.672 1 94.12 80 LYS B CA 1
ATOM 3472 C C . LYS B 1 80 ? 0.903 -10.914 -22.812 1 94.12 80 LYS B C 1
ATOM 3474 O O . LYS B 1 80 ? 1.994 -11.266 -23.266 1 94.12 80 LYS B O 1
ATOM 3479 N N . LEU B 1 81 ? 0.528 -11.227 -21.578 1 97.19 81 LEU B N 1
ATOM 3480 C CA . LEU B 1 81 ? 1.539 -11.727 -20.656 1 97.19 81 LEU B CA 1
ATOM 3481 C C . LEU B 1 81 ? 1.417 -13.234 -20.484 1 97.19 81 LEU B C 1
ATOM 3483 O O . LEU B 1 81 ? 2.428 -13.938 -20.406 1 97.19 81 LEU B O 1
ATOM 3487 N N . LEU B 1 82 ? 0.216 -13.734 -20.422 1 98.25 82 LEU B N 1
ATOM 3488 C CA . LEU B 1 82 ? 0.006 -15.156 -20.156 1 98.25 82 LEU B CA 1
ATOM 3489 C C . LEU B 1 82 ? 0.296 -15.984 -21.406 1 98.25 82 LEU B C 1
ATOM 3491 O O . LEU B 1 82 ? -0.136 -15.641 -22.5 1 98.25 82 LEU B O 1
ATOM 3495 N N . ILE B 1 83 ? 1.038 -17.062 -21.203 1 98.06 83 ILE B N 1
ATOM 3496 C CA . ILE B 1 83 ? 1.31 -18.031 -22.25 1 98.06 83 ILE B CA 1
ATOM 3497 C C . ILE B 1 83 ? 0.475 -19.297 -22.016 1 98.06 83 ILE B C 1
ATOM 3499 O O . ILE B 1 83 ? 0.532 -19.891 -20.953 1 98.06 83 ILE B O 1
ATOM 3503 N N . PRO B 1 84 ? -0.262 -19.672 -22.984 1 98 84 PRO B N 1
ATOM 3504 C CA . PRO B 1 84 ? -1.149 -20.828 -22.797 1 98 84 PRO B CA 1
ATOM 3505 C C . PRO B 1 84 ? -0.387 -22.141 -22.656 1 98 84 PRO B C 1
ATOM 3507 O O . PRO B 1 84 ? 0.789 -22.219 -23.031 1 98 84 PRO B O 1
ATOM 3510 N N . PRO B 1 85 ? -1.069 -23.141 -22.062 1 98.38 85 PRO B N 1
ATOM 3511 C CA . PRO B 1 85 ? -0.467 -24.469 -21.984 1 98.38 85 PRO B CA 1
ATOM 3512 C C . PRO B 1 85 ? 0.022 -24.969 -23.344 1 98.38 85 PRO B C 1
ATOM 3514 O O . PRO B 1 85 ? -0.626 -24.719 -24.375 1 98.38 85 PRO B O 1
ATOM 3517 N N . SER B 1 86 ? 1.151 -25.703 -23.312 1 97.75 86 SER B N 1
ATOM 3518 C CA . SER B 1 86 ? 1.729 -26.203 -24.547 1 97.75 86 SER B CA 1
ATOM 3519 C C . SER B 1 86 ? 0.935 -27.391 -25.094 1 97.75 86 SER B C 1
ATOM 3521 O O . SER B 1 86 ? 0.495 -28.25 -24.328 1 97.75 86 SER B O 1
ATOM 3523 N N . ALA B 1 87 ? 0.811 -27.422 -26.391 1 96.69 87 ALA B N 1
ATOM 3524 C CA . ALA B 1 87 ? 0.186 -28.562 -27.047 1 96.69 87 ALA B CA 1
ATOM 3525 C C . ALA B 1 87 ? 1.225 -29.625 -27.406 1 96.69 87 ALA B C 1
ATOM 3527 O O . ALA B 1 87 ? 0.873 -30.766 -27.734 1 96.69 87 ALA B O 1
ATOM 3528 N N . ALA B 1 88 ? 2.457 -29.281 -27.344 1 97.12 88 ALA B N 1
ATOM 3529 C CA . ALA B 1 88 ? 3.545 -30.203 -27.672 1 97.12 88 ALA B CA 1
ATOM 3530 C C . ALA B 1 88 ? 3.766 -31.203 -26.547 1 97.12 88 ALA B C 1
ATOM 3532 O O . ALA B 1 88 ? 3.336 -30.984 -25.406 1 97.12 88 ALA B O 1
ATOM 3533 N N . PRO B 1 89 ? 4.395 -32.375 -26.906 1 96.56 89 PRO B N 1
ATOM 3534 C CA . PRO B 1 89 ? 4.711 -33.312 -25.844 1 96.56 89 PRO B CA 1
ATOM 3535 C C . PRO B 1 89 ? 5.68 -32.75 -24.812 1 96.56 89 PRO B C 1
ATOM 3537 O O . PRO B 1 89 ? 6.512 -31.906 -25.141 1 96.56 89 PRO B O 1
ATOM 3540 N N . TYR B 1 90 ? 5.496 -33.219 -23.609 1 96.31 90 TYR B N 1
ATOM 3541 C CA . TYR B 1 90 ? 6.414 -32.812 -22.562 1 96.31 90 TYR B CA 1
ATOM 3542 C C . TYR B 1 90 ? 7.863 -32.969 -23 1 96.31 90 TYR B C 1
ATOM 3544 O O . TYR B 1 90 ? 8.211 -33.938 -23.672 1 96.31 90 TYR B O 1
ATOM 3552 N N . ASN B 1 91 ? 8.688 -32 -22.688 1 95.44 91 ASN B N 1
ATOM 3553 C CA . ASN B 1 91 ? 10.133 -32.062 -22.891 1 95.44 91 ASN B CA 1
ATOM 3554 C C . ASN B 1 91 ? 10.883 -32.062 -21.562 1 95.44 91 ASN B C 1
ATOM 3556 O O . ASN B 1 91 ? 11.625 -31.141 -21.266 1 95.44 91 ASN B O 1
ATOM 3560 N N . LEU B 1 92 ? 10.703 -33.188 -20.859 1 93.75 92 LEU B N 1
ATOM 3561 C CA . LEU B 1 92 ? 11.266 -33.312 -19.516 1 93.75 92 LEU B CA 1
ATOM 3562 C C . LEU B 1 92 ? 12.539 -34.156 -19.531 1 93.75 92 LEU B C 1
ATOM 3564 O O . LEU B 1 92 ? 12.656 -35.094 -20.312 1 93.75 92 LEU B O 1
ATOM 3568 N N . LEU B 1 93 ? 13.477 -33.844 -18.734 1 83.69 93 LEU B N 1
ATOM 3569 C CA . LEU B 1 93 ? 14.703 -34.625 -18.609 1 83.69 93 LEU B CA 1
ATOM 3570 C C . LEU B 1 93 ? 14.453 -35.906 -17.828 1 83.69 93 LEU B C 1
ATOM 3572 O O . LEU B 1 93 ? 15.109 -36.906 -18.078 1 83.69 93 LEU B O 1
ATOM 3576 N N . GLY B 1 94 ? 13.484 -35.875 -17 1 74.44 94 GLY B N 1
ATOM 3577 C CA . GLY B 1 94 ? 13.18 -37.062 -16.203 1 74.44 94 GLY B CA 1
ATOM 3578 C C . GLY B 1 94 ? 14.312 -37.469 -15.281 1 74.44 94 GLY B C 1
ATOM 3579 O O . GLY B 1 94 ? 14.852 -36.625 -14.539 1 74.44 94 GLY B O 1
ATOM 3580 N N . LYS B 1 95 ? 14.656 -38.75 -15.336 1 67.31 95 LYS B N 1
ATOM 3581 C CA . LYS B 1 95 ? 15.688 -39.312 -14.477 1 67.31 95 LYS B CA 1
ATOM 3582 C C . LYS B 1 95 ? 17.062 -38.75 -14.797 1 67.31 95 LYS B C 1
ATOM 3584 O O . LYS B 1 95 ? 17.984 -38.812 -13.984 1 67.31 95 LYS B O 1
ATOM 3589 N N . SER B 1 96 ? 17.156 -38.156 -15.914 1 63.19 96 SER B N 1
ATOM 3590 C CA . SER B 1 96 ? 18.438 -37.562 -16.297 1 63.19 96 SER B CA 1
ATOM 3591 C C . SER B 1 96 ? 18.625 -36.188 -15.68 1 63.19 96 SER B C 1
ATOM 3593 O O . SER B 1 96 ? 19.703 -35.594 -15.75 1 63.19 96 SER B O 1
ATOM 3595 N N . ASN B 1 97 ? 17.562 -35.781 -15.031 1 64.44 97 ASN B N 1
ATOM 3596 C CA . ASN B 1 97 ? 17.688 -34.5 -14.352 1 64.44 97 ASN B CA 1
ATOM 3597 C C . ASN B 1 97 ? 18.469 -34.594 -13.055 1 64.44 97 ASN B C 1
ATOM 3599 O O . ASN B 1 97 ? 18 -35.219 -12.094 1 64.44 97 ASN B O 1
ATOM 3603 N N . THR B 1 98 ? 19.672 -34.219 -13.094 1 54.28 98 THR B N 1
ATOM 3604 C CA . THR B 1 98 ? 20.578 -34.375 -11.961 1 54.28 98 THR B CA 1
ATOM 3605 C C . THR B 1 98 ? 19.953 -33.812 -10.688 1 54.28 98 THR B C 1
ATOM 3607 O O . THR B 1 98 ? 20.266 -34.25 -9.586 1 54.28 98 THR B O 1
ATOM 3610 N N . ALA B 1 99 ? 19.125 -32.75 -10.836 1 53.72 99 ALA B N 1
ATOM 3611 C CA . ALA B 1 99 ? 18.469 -32.188 -9.664 1 53.72 99 ALA B CA 1
ATOM 3612 C C . ALA B 1 99 ? 17.5 -33.188 -9.031 1 53.72 99 ALA B C 1
ATOM 3614 O O . ALA B 1 99 ? 17.188 -33.094 -7.844 1 53.72 99 ALA B O 1
ATOM 3615 N N . LEU B 1 100 ? 17.062 -34.125 -9.797 1 55.88 100 LEU B N 1
ATOM 3616 C CA . LEU B 1 100 ? 16.094 -35.094 -9.328 1 55.88 100 LEU B CA 1
ATOM 3617 C C . LEU B 1 100 ? 16.812 -36.312 -8.711 1 55.88 100 LEU B C 1
ATOM 3619 O O . LEU B 1 100 ? 16.172 -37.125 -8.055 1 55.88 100 LEU B O 1
ATOM 3623 N N . ILE B 1 101 ? 18.109 -36.438 -8.938 1 52.59 101 ILE B N 1
ATOM 3624 C CA . ILE B 1 101 ? 18.859 -37.594 -8.453 1 52.59 101 ILE B CA 1
ATOM 3625 C C . ILE B 1 101 ? 18.953 -37.531 -6.93 1 52.59 101 ILE B C 1
ATOM 3627 O O . ILE B 1 101 ? 18.844 -38.562 -6.254 1 52.59 101 ILE B O 1
ATOM 3631 N N . LYS B 1 102 ? 19.141 -36.344 -6.324 1 57.5 102 LYS B N 1
ATOM 3632 C CA . LYS B 1 102 ? 19.141 -36.156 -4.875 1 57.5 102 LYS B CA 1
ATOM 3633 C C . LYS B 1 102 ? 18.156 -35.094 -4.457 1 57.5 102 LYS B C 1
ATOM 3635 O O . LYS B 1 102 ? 18.516 -33.906 -4.383 1 57.5 102 LYS B O 1
ATOM 3640 N N . PRO B 1 103 ? 16.938 -35.688 -4.219 1 65.19 103 PRO B N 1
ATOM 3641 C CA . PRO B 1 103 ? 15.961 -34.656 -3.836 1 65.19 103 PRO B CA 1
ATOM 3642 C C . PRO B 1 103 ? 16.328 -33.969 -2.531 1 65.19 103 PRO B C 1
ATOM 3644 O O . PRO B 1 103 ? 16.875 -34.594 -1.618 1 65.19 103 PRO B O 1
ATOM 3647 N N . GLU B 1 104 ? 16.078 -32.688 -2.588 1 69.69 104 GLU B N 1
ATOM 3648 C CA . GLU B 1 104 ? 16.281 -31.906 -1.383 1 69.69 104 GLU B CA 1
ATOM 3649 C C . GLU B 1 104 ? 15.234 -32.219 -0.32 1 69.69 104 GLU B C 1
ATOM 3651 O O . GLU B 1 104 ? 14.172 -32.781 -0.632 1 69.69 104 GLU B O 1
ATOM 3656 N N . ALA B 1 105 ? 15.633 -32.062 0.854 1 69.56 105 ALA B N 1
ATOM 3657 C CA . ALA B 1 105 ? 14.75 -32.312 1.99 1 69.56 105 ALA B CA 1
ATOM 3658 C C . ALA B 1 105 ? 13.406 -31.609 1.81 1 69.56 105 ALA B C 1
ATOM 3660 O O . ALA B 1 105 ? 12.359 -32.188 2.123 1 69.56 105 ALA B O 1
ATOM 3661 N N . SER B 1 106 ? 13.422 -30.438 1.292 1 77.75 106 SER B N 1
ATOM 3662 C CA . SER B 1 106 ? 12.195 -29.672 1.08 1 77.75 106 SER B CA 1
ATOM 3663 C C . SER B 1 106 ? 11.281 -30.359 0.07 1 77.75 106 SER B C 1
ATOM 3665 O O . SER B 1 106 ? 10.062 -30.422 0.262 1 77.75 106 SER B O 1
ATOM 3667 N N . GLU B 1 107 ? 11.867 -30.891 -0.962 1 79.88 107 GLU B N 1
ATOM 3668 C CA . GLU B 1 107 ? 11.094 -31.562 -1.999 1 79.88 107 GLU B CA 1
ATOM 3669 C C . GLU B 1 107 ? 10.422 -32.812 -1.453 1 79.88 107 GLU B C 1
ATOM 3671 O O . GLU B 1 107 ? 9.258 -33.094 -1.757 1 79.88 107 GLU B O 1
ATOM 3676 N N . ARG B 1 108 ? 11.219 -33.562 -0.721 1 78.81 108 ARG B N 1
ATOM 3677 C CA . ARG B 1 108 ? 10.672 -34.781 -0.12 1 78.81 108 ARG B CA 1
ATOM 3678 C C . ARG B 1 108 ? 9.523 -34.438 0.829 1 78.81 108 ARG B C 1
ATOM 3680 O O . ARG B 1 108 ? 8.5 -35.125 0.826 1 78.81 108 ARG B O 1
ATOM 3687 N N . PHE B 1 109 ? 9.703 -33.438 1.545 1 82.25 109 PHE B N 1
ATOM 3688 C CA . PHE B 1 109 ? 8.703 -33 2.506 1 82.25 109 PHE B CA 1
ATOM 3689 C C . PHE B 1 109 ? 7.391 -32.656 1.805 1 82.25 109 PHE B C 1
ATOM 3691 O O . PHE B 1 109 ? 6.344 -33.219 2.125 1 82.25 109 PHE B O 1
ATOM 3698 N N . TYR B 1 110 ? 7.426 -31.859 0.816 1 88.5 110 TYR B N 1
ATOM 3699 C CA . TYR B 1 110 ? 6.211 -31.422 0.139 1 88.5 110 TYR B CA 1
ATOM 3700 C C . TYR B 1 110 ? 5.59 -32.562 -0.654 1 88.5 110 TYR B C 1
ATOM 3702 O O . TYR B 1 110 ? 4.363 -32.656 -0.772 1 88.5 110 TYR B O 1
ATOM 3710 N N . LYS B 1 111 ? 6.457 -33.406 -1.186 1 85.19 111 LYS B N 1
ATOM 3711 C CA . LYS B 1 111 ? 5.938 -34.562 -1.895 1 85.19 111 LYS B CA 1
ATOM 3712 C C . LYS B 1 111 ? 5.09 -35.438 -0.974 1 85.19 111 LYS B C 1
ATOM 3714 O O . LYS B 1 111 ? 3.988 -35.844 -1.344 1 85.19 111 LYS B O 1
ATOM 3719 N N . ASN B 1 112 ? 5.586 -35.656 0.167 1 81.19 112 ASN B N 1
ATOM 3720 C CA . ASN B 1 112 ? 4.871 -36.5 1.134 1 81.19 112 ASN B CA 1
ATOM 3721 C C . ASN B 1 112 ? 3.574 -35.812 1.591 1 81.19 112 ASN B C 1
ATOM 3723 O O . ASN B 1 112 ? 2.541 -36.5 1.697 1 81.19 112 ASN B O 1
ATOM 3727 N N . ILE B 1 113 ? 3.633 -34.594 1.836 1 86.75 113 ILE B N 1
ATOM 3728 C CA . ILE B 1 113 ? 2.461 -33.844 2.291 1 86.75 113 ILE B CA 1
ATOM 3729 C C . ILE B 1 113 ? 1.399 -33.844 1.192 1 86.75 113 ILE B C 1
ATOM 3731 O O . ILE B 1 113 ? 0.211 -34.031 1.468 1 86.75 113 ILE B O 1
ATOM 3735 N N . THR B 1 114 ? 1.876 -33.656 -0.004 1 91.12 114 THR B N 1
ATOM 3736 C CA . THR B 1 114 ? 0.961 -33.625 -1.14 1 91.12 114 THR B CA 1
ATOM 3737 C C . THR B 1 114 ? 0.217 -34.938 -1.273 1 91.12 114 THR B C 1
ATOM 3739 O O . THR B 1 114 ? -0.998 -34.969 -1.48 1 91.12 114 THR B O 1
ATOM 3742 N N . LYS B 1 115 ? 0.981 -36 -1.144 1 85.81 115 LYS B N 1
ATOM 3743 C CA . LYS B 1 115 ? 0.372 -37.344 -1.205 1 85.81 115 LYS B CA 1
ATOM 3744 C C . LYS B 1 115 ? -0.656 -37.5 -0.092 1 85.81 115 LYS B C 1
ATOM 3746 O O . LYS B 1 115 ? -1.734 -38.062 -0.321 1 85.81 115 LYS B O 1
ATOM 3751 N N . HIS B 1 116 ? -0.327 -37.062 1.004 1 81.69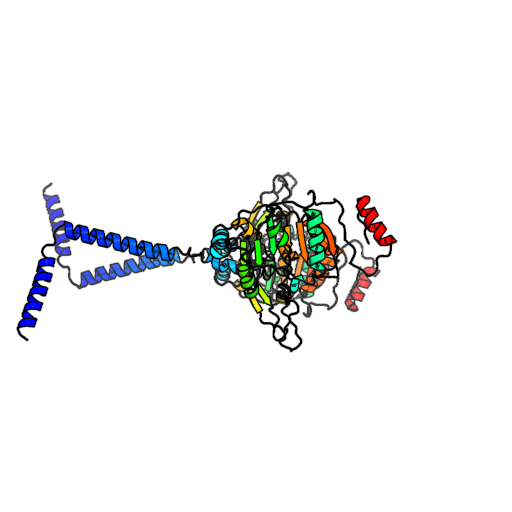 116 HIS B N 1
ATOM 3752 C CA . HIS B 1 116 ? -1.2 -37.219 2.162 1 81.69 116 HIS B CA 1
ATOM 3753 C C . HIS B 1 116 ? -2.471 -36.406 2.006 1 81.69 116 HIS B C 1
ATOM 3755 O O . HIS B 1 116 ? -3.57 -36.875 2.293 1 81.69 116 HIS B O 1
ATOM 3761 N N . LEU B 1 117 ? -2.34 -35.219 1.521 1 87.62 117 LEU B N 1
ATOM 3762 C CA . LEU B 1 117 ? -3.463 -34.281 1.491 1 87.62 117 LEU B CA 1
ATOM 3763 C C . LEU B 1 117 ? -4.375 -34.562 0.302 1 87.62 117 LEU B C 1
ATOM 3765 O O . LEU B 1 117 ? -5.598 -34.562 0.438 1 87.62 117 LEU B O 1
ATOM 3769 N N . PHE B 1 118 ? -3.715 -34.875 -0.864 1 91.44 118 PHE B N 1
ATOM 3770 C CA . PHE B 1 118 ? -4.523 -34.906 -2.076 1 91.44 118 PHE B CA 1
ATOM 3771 C C . PHE B 1 118 ? -4.699 -36.344 -2.561 1 91.44 118 PHE B C 1
ATOM 3773 O O . PHE B 1 118 ? -5.602 -36.625 -3.35 1 91.44 118 PHE B O 1
ATOM 3780 N N . GLY B 1 119 ? -3.863 -37.219 -2.146 1 89.12 119 GLY B N 1
ATOM 3781 C CA . GLY B 1 119 ? -3.945 -38.594 -2.619 1 89.12 119 GLY B CA 1
ATOM 3782 C C . GLY B 1 119 ? -3.939 -38.719 -4.133 1 89.12 119 GLY B C 1
ATOM 3783 O O . GLY B 1 119 ? -3.051 -38.188 -4.797 1 89.12 119 GLY B O 1
ATOM 3784 N N . ASP B 1 120 ? -5.055 -39.281 -4.629 1 91.19 120 ASP B N 1
ATOM 3785 C CA . ASP B 1 120 ? -5.121 -39.531 -6.066 1 91.19 120 ASP B CA 1
ATOM 3786 C C . ASP B 1 120 ? -6.102 -38.562 -6.742 1 91.19 120 ASP B C 1
ATOM 3788 O O . ASP B 1 120 ? -6.578 -38.844 -7.848 1 91.19 120 ASP B O 1
ATOM 3792 N N . MET B 1 121 ? -6.359 -37.5 -6.027 1 94.25 121 MET B N 1
ATOM 3793 C CA . MET B 1 121 ? -7.258 -36.5 -6.602 1 94.25 121 MET B CA 1
ATOM 3794 C C . MET B 1 121 ? -6.785 -36.094 -7.992 1 94.25 121 MET B C 1
ATOM 3796 O O . MET B 1 121 ? -5.598 -35.844 -8.195 1 94.25 121 MET B O 1
ATOM 3800 N N . LYS B 1 122 ? -7.719 -36.062 -8.984 1 96.56 122 LYS B N 1
ATOM 3801 C CA . LYS B 1 122 ? -7.398 -35.688 -10.359 1 96.56 122 LYS B CA 1
ATOM 3802 C C . LYS B 1 122 ? -7.996 -34.344 -10.719 1 96.56 122 LYS B C 1
ATOM 3804 O O . LYS B 1 122 ? -8.977 -33.906 -10.117 1 96.56 122 LYS B O 1
ATOM 3809 N N . GLY B 1 123 ? -7.371 -33.656 -11.625 1 97.19 123 GLY B N 1
ATOM 3810 C CA . GLY B 1 123 ? -7.941 -32.469 -12.242 1 97.19 123 GLY B CA 1
ATOM 3811 C C . GLY B 1 123 ? -7.949 -31.266 -11.32 1 97.19 123 GLY B C 1
ATOM 3812 O O . GLY B 1 123 ? -8.875 -30.453 -11.367 1 97.19 123 GLY B O 1
ATOM 3813 N N . GLY B 1 124 ? -7.062 -31.203 -10.383 1 97.88 124 GLY B N 1
ATOM 3814 C CA . GLY B 1 124 ? -6.965 -30.047 -9.508 1 97.88 124 GLY B CA 1
ATOM 3815 C C . GLY B 1 124 ? -6.305 -28.859 -10.164 1 97.88 124 GLY B C 1
ATOM 3816 O O . GLY B 1 124 ? -5.766 -28.969 -11.266 1 97.88 124 GLY B O 1
ATOM 3817 N N . ILE B 1 125 ? -6.441 -27.703 -9.539 1 98.62 125 ILE B N 1
ATOM 3818 C CA . ILE B 1 125 ? -5.84 -26.453 -10.016 1 98.62 125 ILE B CA 1
ATOM 3819 C C . ILE B 1 125 ? -4.715 -26.031 -9.07 1 98.62 125 ILE B C 1
ATOM 3821 O O . ILE B 1 125 ? -4.91 -25.969 -7.852 1 98.62 125 ILE B O 1
ATOM 3825 N N . PHE B 1 126 ? -3.504 -25.812 -9.648 1 98.75 126 PHE B N 1
ATOM 3826 C CA . PHE B 1 126 ? -2.398 -25.375 -8.812 1 98.75 126 PHE B CA 1
ATOM 3827 C C . PHE B 1 126 ? -1.848 -24.031 -9.312 1 98.75 126 PHE B C 1
ATOM 3829 O O . PHE B 1 126 ? -2.109 -23.641 -10.445 1 98.75 126 PHE B O 1
ATOM 3836 N N . ILE B 1 127 ? -1.182 -23.312 -8.422 1 98.75 127 ILE B N 1
ATOM 3837 C CA . ILE B 1 127 ? -0.292 -22.188 -8.727 1 98.75 127 ILE B CA 1
ATOM 3838 C C . ILE B 1 127 ? 1.107 -22.484 -8.195 1 98.75 127 ILE B C 1
ATOM 3840 O O . ILE B 1 127 ? 1.27 -22.844 -7.02 1 98.75 127 ILE B O 1
ATOM 3844 N N . GLU B 1 128 ? 2.033 -22.438 -9.031 1 98.12 128 GLU B N 1
ATOM 3845 C CA . GLU B 1 128 ? 3.422 -22.531 -8.586 1 98.12 128 GLU B CA 1
ATOM 3846 C C . GLU B 1 128 ? 4.18 -21.234 -8.875 1 98.12 128 GLU B C 1
ATOM 3848 O O . GLU B 1 128 ? 4.547 -20.969 -10.023 1 98.12 128 GLU B O 1
ATOM 3853 N N . ALA B 1 129 ? 4.32 -20.406 -7.848 1 96.94 129 ALA B N 1
ATOM 3854 C CA . ALA B 1 129 ? 5.129 -19.188 -7.934 1 96.94 129 ALA B CA 1
ATOM 3855 C C . ALA B 1 129 ? 6.574 -19.469 -7.527 1 96.94 129 ALA B C 1
ATOM 3857 O O . ALA B 1 129 ? 6.848 -19.812 -6.379 1 96.94 129 ALA B O 1
ATOM 3858 N N . GLY B 1 130 ? 7.453 -19.219 -8.367 1 93.25 130 GLY B N 1
ATOM 3859 C CA . GLY B 1 130 ? 8.812 -19.734 -8.281 1 93.25 130 GLY B CA 1
ATOM 3860 C C . GLY B 1 130 ? 8.992 -21.062 -8.992 1 93.25 130 GLY B C 1
ATOM 3861 O O . GLY B 1 130 ? 9.5 -22.016 -8.406 1 93.25 130 GLY B O 1
ATOM 3862 N N . ALA B 1 131 ? 8.656 -21.047 -10.258 1 95.25 131 ALA B N 1
ATOM 3863 C CA . ALA B 1 131 ? 8.594 -22.297 -11.023 1 95.25 131 ALA B CA 1
ATOM 3864 C C . ALA B 1 131 ? 9.953 -22.625 -11.625 1 95.25 131 ALA B C 1
ATOM 3866 O O . ALA B 1 131 ? 10.133 -23.703 -12.211 1 95.25 131 ALA B O 1
ATOM 3867 N N . LEU B 1 132 ? 10.875 -21.781 -11.539 1 90.81 132 LEU B N 1
ATOM 3868 C CA . LEU B 1 132 ? 12.227 -21.984 -12.062 1 90.81 132 LEU B CA 1
ATOM 3869 C C . LEU B 1 132 ? 12.18 -22.469 -13.5 1 90.81 132 LEU B C 1
ATOM 3871 O O . LEU B 1 132 ? 11.625 -21.797 -14.375 1 90.81 132 LEU B O 1
ATOM 3875 N N . ASP B 1 133 ? 12.82 -23.641 -13.758 1 91.06 133 ASP B N 1
ATOM 3876 C CA . ASP B 1 133 ? 12.883 -24.125 -15.133 1 91.06 133 ASP B CA 1
ATOM 3877 C C . ASP B 1 133 ? 11.68 -25.016 -15.445 1 91.06 133 ASP B C 1
ATOM 3879 O O . ASP B 1 133 ? 11.617 -25.625 -16.516 1 91.06 133 ASP B O 1
ATOM 3883 N N . GLY B 1 134 ? 10.734 -25.125 -14.547 1 94.5 134 GLY B N 1
ATOM 3884 C CA . GLY B 1 134 ? 9.508 -25.859 -14.789 1 94.5 134 GLY B CA 1
ATOM 3885 C C . GLY B 1 134 ? 9.625 -27.344 -14.453 1 94.5 134 GLY B C 1
ATOM 3886 O O . GLY B 1 134 ? 8.641 -28.078 -14.5 1 94.5 134 GLY B O 1
ATOM 3887 N N . GLU B 1 135 ? 10.812 -27.797 -14.062 1 92.12 135 GLU B N 1
ATOM 3888 C CA . GLU B 1 135 ? 11.023 -29.219 -13.797 1 92.12 135 GLU B CA 1
ATOM 3889 C C . GLU B 1 135 ? 11.797 -29.422 -12.5 1 92.12 135 GLU B C 1
ATOM 3891 O O . GLU B 1 135 ? 11.352 -30.156 -11.625 1 92.12 135 GLU B O 1
ATOM 3896 N N . SER B 1 136 ? 12.914 -28.766 -12.406 1 85.06 136 SER B N 1
ATOM 3897 C CA . SER B 1 136 ? 13.75 -28.922 -11.219 1 85.06 136 SER B CA 1
ATOM 3898 C C . SER B 1 136 ? 13.031 -28.438 -9.969 1 85.06 136 SER B C 1
ATOM 3900 O O . SER B 1 136 ? 12.523 -27.312 -9.93 1 85.06 136 SER B O 1
ATOM 3902 N N . MET B 1 137 ? 12.867 -29.328 -9 1 85.88 137 MET B N 1
ATOM 3903 C CA . MET B 1 137 ? 12.336 -28.984 -7.684 1 85.88 137 MET B CA 1
ATOM 3904 C C . MET B 1 137 ? 10.883 -28.547 -7.777 1 85.88 137 MET B C 1
ATOM 3906 O O . MET B 1 137 ? 10.367 -27.875 -6.879 1 85.88 137 MET B O 1
ATOM 3910 N N . SER B 1 138 ? 10.266 -28.859 -8.828 1 92.69 138 SER B N 1
ATOM 3911 C CA . SER B 1 138 ? 8.859 -28.5 -8.969 1 92.69 138 SER B CA 1
ATOM 3912 C C . SER B 1 138 ? 7.98 -29.297 -8.023 1 92.69 138 SER B C 1
ATOM 3914 O O . SER B 1 138 ? 8.094 -30.531 -7.953 1 92.69 138 SER B O 1
ATOM 3916 N N . ASN B 1 139 ? 7.07 -28.609 -7.41 1 93.06 139 ASN B N 1
ATOM 3917 C CA . ASN B 1 139 ? 6.141 -29.266 -6.5 1 93.06 139 ASN B CA 1
ATOM 3918 C C . ASN B 1 139 ? 4.82 -29.609 -7.188 1 93.06 139 ASN B C 1
ATOM 3920 O O . ASN B 1 139 ? 3.951 -30.25 -6.594 1 93.06 139 ASN B O 1
ATOM 3924 N N . THR B 1 140 ? 4.699 -29.281 -8.445 1 96.81 140 THR B N 1
ATOM 3925 C CA . THR B 1 140 ? 3.404 -29.453 -9.094 1 96.81 140 THR B CA 1
ATOM 3926 C C . THR B 1 140 ? 3.531 -30.328 -10.344 1 96.81 140 THR B C 1
ATOM 3928 O O . THR B 1 140 ? 2.527 -30.766 -10.891 1 96.81 140 THR B O 1
ATOM 3931 N N . LEU B 1 141 ? 4.785 -30.594 -10.781 1 96.06 141 LEU B N 1
ATOM 3932 C CA . LEU B 1 141 ? 4.988 -31.328 -12.031 1 96.06 141 LEU B CA 1
ATOM 3933 C C . LEU B 1 141 ? 4.332 -32.719 -11.961 1 96.06 141 LEU B C 1
ATOM 3935 O O . LEU B 1 141 ? 3.652 -33.125 -12.898 1 96.06 141 LEU B O 1
ATOM 3939 N N . ARG B 1 142 ? 4.523 -33.438 -10.906 1 93.62 142 ARG B N 1
ATOM 3940 C CA . ARG B 1 142 ? 3.953 -34.75 -10.758 1 93.62 142 ARG B CA 1
ATOM 3941 C C . ARG B 1 142 ? 2.43 -34.719 -10.805 1 93.62 142 ARG B C 1
ATOM 3943 O O . ARG B 1 142 ? 1.795 -35.594 -11.398 1 93.62 142 ARG B O 1
ATOM 3950 N N . LEU B 1 143 ? 1.842 -33.75 -10.141 1 97.19 143 LEU B N 1
ATOM 3951 C CA . LEU B 1 143 ? 0.394 -33.562 -10.164 1 97.19 143 LEU B CA 1
ATOM 3952 C C . LEU B 1 143 ? -0.108 -33.344 -11.586 1 97.19 143 LEU B C 1
ATOM 3954 O O . LEU B 1 143 ? -1.148 -33.875 -11.969 1 97.19 143 LEU B O 1
ATOM 3958 N N . GLU B 1 144 ? 0.658 -32.594 -12.297 1 97.81 144 GLU B N 1
ATOM 3959 C CA . GLU B 1 144 ? 0.309 -32.312 -13.688 1 97.81 144 GLU B CA 1
ATOM 3960 C C . GLU B 1 144 ? 0.424 -33.531 -14.562 1 97.81 144 GLU B C 1
ATOM 3962 O O . GLU B 1 144 ? -0.517 -33.906 -15.273 1 97.81 144 GLU B O 1
ATOM 3967 N N . THR B 1 145 ? 1.528 -34.281 -14.461 1 96.12 145 THR B N 1
ATOM 3968 C CA . THR B 1 145 ? 1.847 -35.375 -15.383 1 96.12 145 THR B CA 1
ATOM 3969 C C . THR B 1 145 ? 1.075 -36.625 -15.016 1 96.12 145 THR B C 1
ATOM 3971 O O . THR B 1 145 ? 0.671 -37.406 -15.891 1 96.12 145 THR B O 1
ATOM 3974 N N . HIS B 1 146 ? 0.814 -36.875 -13.727 1 95.19 146 HIS B N 1
ATOM 3975 C CA . HIS B 1 146 ? 0.268 -38.156 -13.305 1 95.19 146 HIS B CA 1
ATOM 3976 C C . HIS B 1 146 ? -1.198 -38.031 -12.906 1 95.19 146 HIS B C 1
ATOM 3978 O O . HIS B 1 146 ? -1.946 -39 -12.953 1 95.19 146 HIS B O 1
ATOM 3984 N N . GLN B 1 147 ? -1.577 -36.906 -12.547 1 97.06 147 GLN B N 1
ATOM 3985 C CA . GLN B 1 147 ? -2.928 -36.781 -12 1 97.06 147 GLN B CA 1
ATOM 3986 C C . GLN B 1 147 ? -3.77 -35.812 -12.805 1 97.06 147 GLN B C 1
ATOM 3988 O O . GLN B 1 147 ? -4.91 -35.5 -12.438 1 97.06 147 GLN B O 1
ATOM 3993 N N . GLY B 1 148 ? -3.205 -35.188 -13.891 1 97.56 148 GLY B N 1
ATOM 3994 C CA . GLY B 1 148 ? -3.961 -34.344 -14.812 1 97.56 148 GLY B CA 1
ATOM 3995 C C . GLY B 1 148 ? -4.293 -32.969 -14.258 1 97.56 148 GLY B C 1
ATOM 3996 O O . GLY B 1 148 ? -5.285 -32.375 -14.656 1 97.56 148 GLY B O 1
ATOM 3997 N N . TRP B 1 149 ? -3.604 -32.531 -13.203 1 98.25 149 TRP B N 1
ATOM 3998 C CA . TRP B 1 149 ? -3.781 -31.172 -12.703 1 98.25 149 TRP B CA 1
ATOM 3999 C C . TRP B 1 149 ? -3.318 -30.156 -13.734 1 98.25 149 TRP B C 1
ATOM 4001 O O . TRP B 1 149 ? -2.613 -30.5 -14.688 1 98.25 149 TRP B O 1
ATOM 4011 N N . SER B 1 150 ? -3.803 -29 -13.664 1 97.5 150 SER B N 1
ATOM 4012 C CA . SER B 1 150 ? -3.35 -27.859 -14.453 1 97.5 150 SER B CA 1
ATOM 4013 C C . SER B 1 150 ? -3.373 -26.578 -13.625 1 97.5 150 SER B C 1
ATOM 4015 O O . SER B 1 150 ? -3.82 -26.578 -12.477 1 97.5 150 SER B O 1
ATOM 4017 N N . GLY B 1 151 ? -2.838 -25.516 -14.211 1 97.81 151 GLY B N 1
ATOM 4018 C CA . GLY B 1 151 ? -2.865 -24.281 -13.453 1 97.81 151 GLY B CA 1
ATOM 4019 C C . GLY B 1 151 ? -1.936 -23.219 -14.016 1 97.81 151 GLY B C 1
ATOM 4020 O O . GLY B 1 151 ? -1.984 -22.906 -15.203 1 97.81 151 GLY B O 1
ATOM 4021 N N . LEU B 1 152 ? -1.171 -22.625 -13.07 1 98.81 152 LEU B N 1
ATOM 4022 C CA . LEU B 1 152 ? -0.365 -21.453 -13.422 1 98.81 152 LEU B CA 1
ATOM 4023 C C . LEU B 1 152 ? 1.057 -21.594 -12.891 1 98.81 152 LEU B C 1
ATOM 4025 O O . LEU B 1 152 ? 1.254 -21.922 -11.711 1 98.81 152 LEU B O 1
ATOM 4029 N N . LEU B 1 153 ? 2.004 -21.469 -13.781 1 98.75 153 LEU B N 1
ATOM 4030 C CA . LEU B 1 153 ? 3.422 -21.406 -13.438 1 98.75 153 LEU B CA 1
ATOM 4031 C C . LEU B 1 153 ? 3.941 -19.969 -13.555 1 98.75 153 LEU B C 1
ATOM 4033 O O . LEU B 1 153 ? 3.871 -19.359 -14.617 1 98.75 153 LEU B O 1
ATOM 4037 N N . VAL B 1 154 ? 4.449 -19.438 -12.43 1 98 154 VAL B N 1
ATOM 4038 C CA . VAL B 1 154 ? 4.949 -18.078 -12.391 1 98 154 VAL B CA 1
ATOM 4039 C C . VAL B 1 154 ? 6.449 -18.078 -12.125 1 98 154 VAL B C 1
ATOM 4041 O O . VAL B 1 154 ? 6.914 -18.688 -11.156 1 98 154 VAL B O 1
ATOM 4044 N N . GLU B 1 155 ? 7.164 -17.438 -12.969 1 95.12 155 GLU B N 1
ATOM 4045 C CA . GLU B 1 155 ? 8.609 -17.328 -12.812 1 95.12 155 GLU B CA 1
ATOM 4046 C C . GLU B 1 155 ? 9.109 -15.945 -13.211 1 95.12 155 GLU B C 1
ATOM 4048 O O . GLU B 1 155 ? 8.852 -15.484 -14.328 1 95.12 155 GLU B O 1
ATOM 4053 N N . ALA B 1 156 ? 9.828 -15.305 -12.297 1 91.75 156 ALA B N 1
ATOM 4054 C CA . ALA B 1 156 ? 10.25 -13.914 -12.484 1 91.75 156 ALA B CA 1
ATOM 4055 C C . ALA B 1 156 ? 11.477 -13.828 -13.383 1 91.75 156 ALA B C 1
ATOM 4057 O O . ALA B 1 156 ? 11.602 -12.906 -14.195 1 91.75 156 ALA B O 1
ATOM 4058 N N . ASP B 1 157 ? 12.406 -14.734 -13.242 1 86.31 157 ASP B N 1
ATOM 4059 C CA . ASP B 1 157 ? 13.664 -14.695 -13.984 1 86.31 157 ASP B CA 1
ATOM 4060 C C . ASP B 1 157 ? 13.453 -15.117 -15.438 1 86.31 157 ASP B C 1
ATOM 4062 O O . ASP B 1 157 ? 13 -16.234 -15.703 1 86.31 157 ASP B O 1
ATOM 4066 N N . SER B 1 158 ? 13.852 -14.305 -16.344 1 88.12 158 SER B N 1
ATOM 4067 C CA . SER B 1 158 ? 13.57 -14.539 -17.766 1 88.12 158 SER B CA 1
ATOM 4068 C C . SER B 1 158 ? 14.344 -15.75 -18.281 1 88.12 158 SER B C 1
ATOM 4070 O O . SER B 1 158 ? 13.859 -16.469 -19.156 1 88.12 158 SER B O 1
ATOM 4072 N N . VAL B 1 159 ? 15.5 -15.953 -17.766 1 83.5 159 VAL B N 1
ATOM 4073 C CA . VAL B 1 159 ? 16.312 -17.078 -18.203 1 83.5 159 VAL B CA 1
ATOM 4074 C C . VAL B 1 159 ? 15.672 -18.391 -17.766 1 83.5 159 VAL B C 1
ATOM 4076 O O . VAL B 1 159 ? 15.508 -19.312 -18.578 1 83.5 159 VAL B O 1
ATOM 4079 N N . SER B 1 160 ? 15.359 -18.438 -16.531 1 89.5 160 SER B N 1
ATOM 4080 C CA . SER B 1 160 ? 14.656 -19.609 -16.031 1 89.5 160 SER B CA 1
ATOM 4081 C C . SER B 1 160 ? 13.328 -19.812 -16.734 1 89.5 160 SER B C 1
ATOM 4083 O O . SER B 1 160 ? 12.945 -20.938 -17.047 1 89.5 160 SER B O 1
ATOM 4085 N N . PHE B 1 161 ? 12.703 -18.781 -17.016 1 93.56 161 PHE B N 1
ATOM 4086 C CA . PHE B 1 161 ? 11.398 -18.844 -17.641 1 93.56 161 PHE B CA 1
ATOM 4087 C C . PHE B 1 161 ? 11.508 -19.438 -19.047 1 93.56 161 PHE B C 1
ATOM 4089 O O . PHE B 1 161 ? 10.648 -20.219 -19.469 1 93.56 161 PHE B O 1
ATOM 4096 N N . GLU B 1 162 ? 12.508 -19.031 -19.766 1 93.19 162 GLU B N 1
ATOM 4097 C CA . GLU B 1 162 ? 12.719 -19.609 -21.094 1 93.19 162 GLU B CA 1
ATOM 4098 C C . GLU B 1 162 ? 12.906 -21.109 -21.016 1 93.19 162 GLU B C 1
ATOM 4100 O O . GLU B 1 162 ? 12.391 -21.859 -21.859 1 93.19 162 GLU B O 1
ATOM 4105 N N . LYS B 1 163 ? 13.664 -21.531 -20.031 1 93.69 163 LYS B N 1
ATOM 4106 C CA . LYS B 1 163 ? 13.844 -22.953 -19.812 1 93.69 163 LYS B CA 1
ATOM 4107 C C . LYS B 1 163 ? 12.516 -23.625 -19.469 1 93.69 163 LYS B C 1
ATOM 4109 O O . LYS B 1 163 ? 12.25 -24.75 -19.891 1 93.69 163 LYS B O 1
ATOM 4114 N N . LEU B 1 164 ? 11.727 -22.969 -18.719 1 96.94 164 LEU B N 1
ATOM 4115 C CA . LEU B 1 164 ? 10.414 -23.469 -18.328 1 96.94 164 LEU B CA 1
ATOM 4116 C C . LEU B 1 164 ? 9.539 -23.688 -19.562 1 96.94 164 LEU B C 1
ATOM 4118 O O . LEU B 1 164 ? 8.906 -24.75 -19.688 1 96.94 164 LEU B O 1
ATOM 4122 N N . LEU B 1 165 ? 9.531 -22.766 -20.438 1 97.75 165 LEU B N 1
ATOM 4123 C CA . LEU B 1 165 ? 8.719 -22.875 -21.641 1 97.75 165 LEU B CA 1
ATOM 4124 C C . LEU B 1 165 ? 9.156 -24.078 -22.484 1 97.75 165 LEU B C 1
ATOM 4126 O O . LEU B 1 165 ? 8.328 -24.75 -23.094 1 97.75 165 LEU B O 1
ATOM 4130 N N . ALA B 1 166 ? 10.422 -24.312 -22.438 1 96.75 166 ALA B N 1
ATOM 4131 C CA . ALA B 1 166 ? 10.992 -25.391 -23.234 1 96.75 166 ALA B CA 1
ATOM 4132 C C . ALA B 1 166 ? 10.531 -26.766 -22.734 1 96.75 166 ALA B C 1
ATOM 4134 O O . ALA B 1 166 ? 10.664 -27.766 -23.422 1 96.75 166 ALA B O 1
ATOM 4135 N N . LYS B 1 167 ? 9.992 -26.812 -21.562 1 97.31 167 LYS B N 1
ATOM 4136 C CA . LYS B 1 167 ? 9.562 -28.078 -20.969 1 97.31 167 LYS B CA 1
ATOM 4137 C C . LYS B 1 167 ? 8.18 -28.484 -21.484 1 97.31 167 LYS B C 1
ATOM 4139 O O . LYS B 1 167 ? 7.758 -29.625 -21.297 1 97.31 167 LYS B O 1
ATOM 4144 N N . ASN B 1 168 ? 7.445 -27.594 -22.141 1 97.81 168 ASN B N 1
ATOM 4145 C CA . ASN B 1 168 ? 6.129 -27.828 -22.734 1 97.81 168 ASN B CA 1
ATOM 4146 C C . ASN B 1 168 ? 5.125 -28.297 -21.672 1 97.81 168 ASN B C 1
ATOM 4148 O O . ASN B 1 168 ? 4.422 -29.297 -21.875 1 97.81 168 ASN B O 1
ATOM 4152 N N . ARG B 1 169 ? 5.141 -27.594 -20.562 1 98.19 169 ARG B N 1
ATOM 4153 C CA . ARG B 1 169 ? 4.168 -27.875 -19.516 1 98.19 169 ARG B CA 1
ATOM 4154 C C . ARG B 1 169 ? 2.744 -27.625 -20 1 98.19 169 ARG B C 1
ATOM 4156 O O . ARG B 1 169 ? 2.533 -26.906 -20.984 1 98.19 169 ARG B O 1
ATOM 4163 N N . LYS B 1 170 ? 1.759 -28.281 -19.406 1 98.38 170 LYS B N 1
ATOM 4164 C CA . LYS B 1 170 ? 0.36 -28.203 -19.812 1 98.38 170 LYS B CA 1
ATOM 4165 C C . LYS B 1 170 ? -0.408 -27.203 -18.938 1 98.38 170 LYS B C 1
ATOM 4167 O O . LYS B 1 170 ? -1.611 -27.359 -18.719 1 98.38 170 LYS B O 1
ATOM 4172 N N . SER B 1 171 ? 0.265 -26.266 -18.422 1 98.56 171 SER B N 1
ATOM 4173 C CA . SER B 1 171 ? -0.271 -25.203 -17.578 1 98.56 171 SER B CA 1
ATOM 4174 C C . SER B 1 171 ? 0.061 -23.828 -18.125 1 98.56 171 SER B C 1
ATOM 4176 O O . SER B 1 171 ? 0.952 -23.688 -18.953 1 98.56 171 SER B O 1
ATOM 4178 N N . TRP B 1 172 ? -0.695 -22.828 -17.734 1 98.75 172 TRP B N 1
ATOM 4179 C CA . TRP B 1 172 ? -0.379 -21.453 -18.078 1 98.75 172 TRP B CA 1
ATOM 4180 C C . TRP B 1 172 ? 0.963 -21.031 -17.5 1 98.75 172 TRP B C 1
ATOM 4182 O O . TRP B 1 172 ? 1.348 -21.5 -16.422 1 98.75 172 TRP B O 1
ATOM 4192 N N . SER B 1 173 ? 1.651 -20.203 -18.219 1 98.75 173 SER B N 1
ATOM 4193 C CA . SER B 1 173 ? 2.939 -19.688 -17.766 1 98.75 173 SER B CA 1
ATOM 4194 C C . SER B 1 173 ? 2.975 -18.172 -17.781 1 98.75 173 SER B C 1
ATOM 4196 O O . SER B 1 173 ? 2.412 -17.547 -18.688 1 98.75 173 SER B O 1
ATOM 4198 N N . LEU B 1 174 ? 3.598 -17.578 -16.812 1 98.5 174 LEU B N 1
ATOM 4199 C CA . LEU B 1 174 ? 3.701 -16.141 -16.672 1 98.5 174 LEU B CA 1
ATOM 4200 C C . LEU B 1 174 ? 5.113 -15.727 -16.266 1 98.5 174 LEU B C 1
ATOM 4202 O O . LEU B 1 174 ? 5.621 -16.172 -15.234 1 98.5 174 LEU B O 1
ATOM 4206 N N . ASN B 1 175 ? 5.785 -14.906 -17.062 1 96.62 175 ASN B N 1
ATOM 4207 C CA . ASN B 1 175 ? 7.082 -14.336 -16.719 1 96.62 175 ASN B CA 1
ATOM 4208 C C . ASN B 1 175 ? 6.934 -13.031 -15.938 1 96.62 175 ASN B C 1
ATOM 4210 O O . ASN B 1 175 ? 7.059 -11.945 -16.516 1 96.62 175 ASN B O 1
ATOM 4214 N N . ALA B 1 176 ? 6.754 -13.156 -14.664 1 95.56 176 ALA B N 1
ATOM 4215 C CA . ALA B 1 176 ? 6.551 -12.031 -13.75 1 95.56 176 ALA B CA 1
ATOM 4216 C C . ALA B 1 176 ? 6.801 -12.445 -12.305 1 95.56 176 ALA B C 1
ATOM 4218 O O . ALA B 1 176 ? 6.984 -13.633 -12.016 1 95.56 176 ALA B O 1
ATOM 4219 N N . CYS B 1 177 ? 6.941 -11.508 -11.469 1 93.62 177 CYS B N 1
ATOM 4220 C CA . CYS B 1 177 ? 6.832 -11.789 -10.047 1 93.62 177 CYS B CA 1
ATOM 4221 C C . CYS B 1 177 ? 5.426 -11.492 -9.539 1 93.62 177 CYS B C 1
ATOM 4223 O O . CYS B 1 177 ? 4.66 -10.781 -10.188 1 93.62 177 CYS B O 1
ATOM 4225 N N . LEU B 1 178 ? 5.094 -12.141 -8.484 1 96.12 178 LEU B N 1
ATOM 4226 C CA . LEU B 1 178 ? 3.861 -11.758 -7.805 1 96.12 178 LEU B CA 1
ATOM 4227 C C . LEU B 1 178 ? 4.066 -10.484 -6.988 1 96.12 178 LEU B C 1
ATOM 4229 O O . LEU B 1 178 ? 5.035 -10.375 -6.234 1 96.12 178 LEU B O 1
ATOM 4233 N N . SER B 1 179 ? 3.154 -9.562 -7.219 1 94.56 179 SER B N 1
ATOM 4234 C CA . SER B 1 179 ? 3.254 -8.281 -6.52 1 94.56 179 SER B CA 1
ATOM 4235 C C . SER B 1 179 ? 2.996 -8.453 -5.027 1 94.56 179 SER B C 1
ATOM 4237 O O . SER B 1 179 ? 2.055 -9.141 -4.625 1 94.56 179 SER B O 1
ATOM 4239 N N . PRO B 1 180 ? 3.865 -7.887 -4.211 1 91.44 180 PRO B N 1
ATOM 4240 C CA . PRO B 1 180 ? 3.588 -7.887 -2.771 1 91.44 180 PRO B CA 1
ATOM 4241 C C . PRO B 1 180 ? 2.506 -6.887 -2.379 1 91.44 180 PRO B C 1
ATOM 4243 O O . PRO B 1 180 ? 2.186 -6.75 -1.194 1 91.44 180 PRO B O 1
ATOM 4246 N N . TYR B 1 181 ? 1.92 -6.215 -3.301 1 91.25 181 TYR B N 1
ATOM 4247 C CA . TYR B 1 181 ? 0.847 -5.242 -3.135 1 91.25 181 TYR B CA 1
ATOM 4248 C C . TYR B 1 181 ? -0.407 -5.676 -3.881 1 91.25 181 TYR B C 1
ATOM 4250 O O . TYR B 1 181 ? -0.352 -6.566 -4.734 1 91.25 181 TYR B O 1
ATOM 4258 N N . PRO B 1 182 ? -1.53 -5.098 -3.523 1 93.75 182 PRO B N 1
ATOM 4259 C CA . PRO B 1 182 ? -2.758 -5.445 -4.242 1 93.75 182 PRO B CA 1
ATOM 4260 C C . PRO B 1 182 ? -2.852 -4.773 -5.609 1 93.75 182 PRO B C 1
ATOM 4262 O O . PRO B 1 182 ? -3.932 -4.719 -6.203 1 93.75 182 PRO B O 1
ATOM 4265 N N . TYR B 1 183 ? -1.716 -4.254 -6.078 1 95.31 183 TYR B N 1
ATOM 4266 C CA . TYR B 1 183 ? -1.605 -3.596 -7.375 1 95.31 183 TYR B CA 1
ATOM 4267 C C . TYR B 1 183 ? -0.274 -3.922 -8.039 1 95.31 183 TYR B C 1
ATOM 4269 O O . TYR B 1 183 ? 0.648 -4.418 -7.391 1 95.31 183 TYR B O 1
ATOM 4277 N N . PRO B 1 184 ? -0.164 -3.693 -9.414 1 96.06 184 PRO B N 1
ATOM 4278 C CA . PRO B 1 184 ? 1.098 -3.971 -10.102 1 96.06 184 PRO B CA 1
ATOM 4279 C C . PRO B 1 184 ? 2.24 -3.082 -9.625 1 96.06 184 PRO B C 1
ATOM 4281 O O . PRO B 1 184 ? 2.004 -1.969 -9.148 1 96.06 184 PRO B O 1
ATOM 4284 N N . SER B 1 185 ? 3.375 -3.631 -9.711 1 92.06 185 SER B N 1
ATOM 4285 C CA . SER B 1 185 ? 4.586 -2.902 -9.344 1 92.06 185 SER B CA 1
ATOM 4286 C C . SER B 1 185 ? 5.789 -3.391 -10.141 1 92.06 185 SER B C 1
ATOM 4288 O O . SER B 1 185 ? 5.699 -4.387 -10.859 1 92.06 185 SER B O 1
ATOM 4290 N N . GLN B 1 186 ? 6.836 -2.625 -10.141 1 86.69 186 GLN B N 1
ATOM 4291 C CA . GLN B 1 186 ? 8.141 -3.047 -10.641 1 86.69 186 GLN B CA 1
ATOM 4292 C C . GLN B 1 186 ? 9.141 -3.211 -9.492 1 86.69 186 GLN B C 1
ATOM 4294 O O . GLN B 1 186 ? 9.32 -2.299 -8.688 1 86.69 186 GLN B O 1
ATOM 4299 N N . GLU B 1 187 ? 9.633 -4.395 -9.438 1 81.38 187 GLU B N 1
ATOM 4300 C CA . GLU B 1 187 ? 10.555 -4.703 -8.352 1 81.38 187 GLU B CA 1
ATOM 4301 C C . GLU B 1 187 ? 11.938 -5.07 -8.883 1 81.38 187 GLU B C 1
ATOM 4303 O O . GLU B 1 187 ? 12.07 -5.488 -10.039 1 81.38 187 GLU B O 1
ATOM 4308 N N . MET B 1 188 ? 12.938 -4.805 -8.016 1 75.81 188 MET B N 1
ATOM 4309 C CA . MET B 1 188 ? 14.305 -5.176 -8.367 1 75.81 188 MET B CA 1
ATOM 4310 C C . MET B 1 188 ? 14.625 -6.594 -7.91 1 75.81 188 MET B C 1
ATOM 4312 O O . MET B 1 188 ? 14.438 -6.93 -6.742 1 75.81 188 MET B O 1
ATOM 4316 N N . LEU B 1 189 ? 15.008 -7.398 -8.781 1 72.5 189 LEU B N 1
ATOM 4317 C CA . LEU B 1 189 ? 15.43 -8.766 -8.508 1 72.5 189 LEU B CA 1
ATOM 4318 C C . LEU B 1 189 ? 16.953 -8.891 -8.547 1 72.5 189 LEU B C 1
ATOM 4320 O O . LEU B 1 189 ? 17.578 -8.414 -9.492 1 72.5 189 LEU B O 1
ATOM 4324 N N . SER B 1 190 ? 17.594 -9.219 -7.359 1 62.66 190 SER B N 1
ATOM 4325 C CA . SER B 1 190 ? 19.031 -9.422 -7.34 1 62.66 190 SER B CA 1
ATOM 4326 C C . SER B 1 190 ? 19.422 -10.742 -8.008 1 62.66 190 SER B C 1
ATOM 4328 O O . SER B 1 190 ? 18.75 -11.758 -7.824 1 62.66 190 SER B O 1
ATOM 4330 N N . SER B 1 191 ? 20.234 -10.609 -9.062 1 50.88 191 SER B N 1
ATOM 4331 C CA . SER B 1 191 ? 20.781 -11.797 -9.695 1 50.88 191 SER B CA 1
ATOM 4332 C C . SER B 1 191 ? 22.188 -12.102 -9.195 1 50.88 191 SER B C 1
ATOM 4334 O O . SER B 1 191 ? 23.047 -11.203 -9.133 1 50.88 191 SER B O 1
ATOM 4336 N N . HIS B 1 192 ? 22.516 -12.703 -8.117 1 42.88 192 HIS B N 1
ATOM 4337 C CA . HIS B 1 192 ? 23.906 -13.031 -7.785 1 42.88 192 HIS B CA 1
ATOM 4338 C C . HIS B 1 192 ? 24.594 -13.742 -8.945 1 42.88 192 HIS B C 1
ATOM 4340 O O . HIS B 1 192 ? 23.984 -14.602 -9.602 1 42.88 192 HIS B O 1
ATOM 4346 N N . SER B 1 193 ? 25.703 -13.055 -9.453 1 37.22 193 SER B N 1
ATOM 4347 C CA . SER B 1 193 ? 26.625 -13.734 -10.367 1 37.22 193 SER B CA 1
ATOM 4348 C C . SER B 1 193 ? 27 -15.117 -9.844 1 37.22 193 SER B C 1
ATOM 4350 O O . SER B 1 193 ? 27.203 -15.305 -8.641 1 37.22 193 SER B O 1
ATOM 4352 N N . HIS B 1 194 ? 26.734 -16.172 -10.531 1 35.06 194 HIS B N 1
ATOM 4353 C CA . HIS B 1 194 ? 27.422 -17.438 -10.344 1 35.06 194 HIS B CA 1
ATOM 4354 C C . HIS B 1 194 ? 28.922 -17.25 -10.195 1 35.06 194 HIS B C 1
ATOM 4356 O O . HIS B 1 194 ? 29.547 -16.547 -10.992 1 35.06 194 HIS B O 1
ATOM 4362 N N . TYR B 1 195 ? 29.531 -17.234 -9.141 1 32.53 195 TYR B N 1
ATOM 4363 C CA . TYR B 1 195 ? 30.969 -17.453 -9.078 1 32.53 195 TYR B CA 1
ATOM 4364 C C . TYR B 1 195 ? 31.406 -18.562 -10.016 1 32.53 19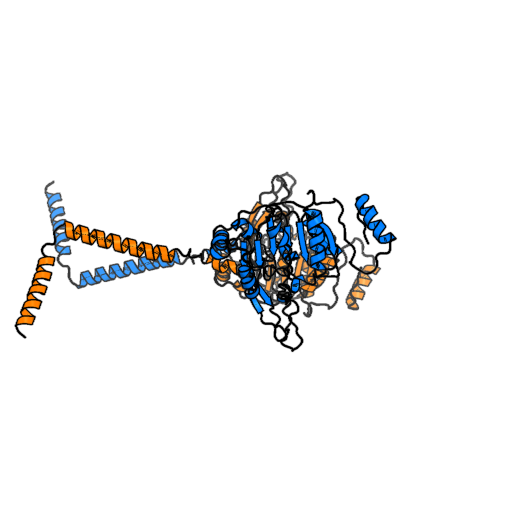5 TYR B C 1
ATOM 4366 O O . TYR B 1 195 ? 30.797 -19.641 -10.031 1 32.53 195 TYR B O 1
ATOM 4374 N N . THR B 1 196 ? 32.125 -18.297 -11.203 1 33 196 THR B N 1
ATOM 4375 C CA . THR B 1 196 ? 32.906 -19.141 -12.109 1 33 196 THR B CA 1
ATOM 4376 C C . THR B 1 196 ? 33.969 -19.891 -11.352 1 33 196 THR B C 1
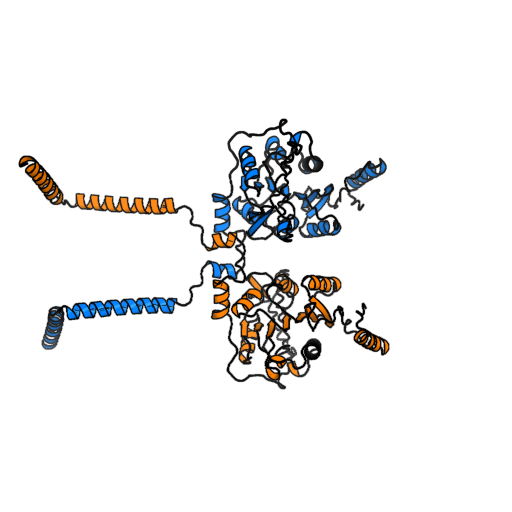ATOM 4378 O O . THR B 1 196 ? 34.938 -20.406 -11.953 1 33 196 THR B O 1
ATOM 4381 N N . GLY B 1 197 ? 34.25 -19.922 -10.062 1 34.19 197 GLY B N 1
ATOM 4382 C CA . GLY B 1 197 ? 35.438 -20.766 -9.844 1 34.19 197 GLY B CA 1
ATOM 4383 C C . GLY B 1 197 ? 35.219 -22.203 -10.281 1 34.19 197 GLY B C 1
ATOM 4384 O O . GLY B 1 197 ? 34.062 -22.625 -10.523 1 34.19 197 GLY B O 1
ATOM 4385 N N . PRO B 1 198 ? 36.438 -23.016 -10.656 1 32.56 198 PRO B N 1
ATOM 4386 C CA . PRO B 1 198 ? 36.438 -24.391 -11.172 1 32.56 198 PRO B CA 1
ATOM 4387 C C . PRO B 1 198 ? 35.344 -25.25 -10.562 1 32.56 198 PRO B C 1
ATOM 4389 O O . PRO B 1 198 ? 34.781 -26.109 -11.242 1 32.56 198 PRO B O 1
ATOM 4392 N N . ASN B 1 199 ? 35.625 -25.625 -9.305 1 29.09 199 ASN B N 1
ATOM 4393 C CA . ASN B 1 199 ? 34.812 -26.625 -8.625 1 29.09 199 ASN B CA 1
ATOM 4394 C C . ASN B 1 199 ? 33.375 -26.141 -8.477 1 29.09 199 ASN B C 1
ATOM 4396 O O . ASN B 1 199 ? 32.625 -26.625 -7.605 1 29.09 199 ASN B O 1
ATOM 4400 N N . VAL B 1 200 ? 33.125 -25.031 -8.844 1 31.62 200 VAL B N 1
ATOM 4401 C CA . VAL B 1 200 ? 31.688 -24.734 -8.766 1 31.62 200 VAL B CA 1
ATOM 4402 C C . VAL B 1 200 ? 30.906 -25.703 -9.648 1 31.62 200 VAL B C 1
ATOM 4404 O O . VAL B 1 200 ? 30.984 -25.625 -10.875 1 31.62 200 VAL B O 1
ATOM 4407 N N . LEU B 1 201 ? 31.219 -27.141 -9.508 1 27.52 201 LEU B N 1
ATOM 4408 C CA . LEU B 1 201 ? 30.344 -28.172 -10.047 1 27.52 201 LEU B CA 1
ATOM 4409 C C . LEU B 1 201 ? 28.953 -27.625 -10.32 1 27.52 201 LEU B C 1
ATOM 4411 O O . LEU B 1 201 ? 28.547 -26.625 -9.727 1 27.52 201 LEU B O 1
ATOM 4415 N N . THR B 1 202 ? 28.266 -28.484 -11.383 1 27.62 202 THR B N 1
ATOM 4416 C CA . THR B 1 202 ? 26.891 -28.625 -11.844 1 27.62 202 THR B CA 1
ATOM 4417 C C . THR B 1 202 ? 25.922 -28.469 -10.68 1 27.62 202 THR B C 1
ATOM 4419 O O . THR B 1 202 ? 24.766 -28.922 -10.758 1 27.62 202 THR B O 1
ATOM 4422 N N . ALA B 1 203 ? 26.5 -28.672 -9.562 1 29.08 203 ALA B N 1
ATOM 4423 C CA . ALA B 1 203 ? 25.547 -28.734 -8.469 1 29.08 203 ALA B CA 1
ATOM 4424 C C . ALA B 1 203 ? 24.391 -27.766 -8.695 1 29.08 203 ALA B C 1
ATOM 4426 O O . ALA B 1 203 ? 24.578 -26.703 -9.305 1 29.08 203 ALA B O 1
ATOM 4427 N N . GLY B 1 204 ? 23.188 -28.328 -8.578 1 28.33 204 GLY B N 1
ATOM 4428 C CA . GLY B 1 204 ? 21.891 -27.734 -8.812 1 28.33 204 GLY B CA 1
ATOM 4429 C C . GLY B 1 204 ? 21.844 -26.25 -8.484 1 28.33 204 GLY B C 1
ATOM 4430 O O . GLY B 1 204 ? 22.438 -25.797 -7.5 1 28.33 204 GLY B O 1
ATOM 4431 N N . LEU B 1 205 ? 22.172 -25.453 -9.43 1 29.39 205 LEU B N 1
ATOM 4432 C CA . LEU B 1 205 ? 21.766 -24.078 -9.719 1 29.39 205 LEU B CA 1
ATOM 4433 C C . LEU B 1 205 ? 20.609 -23.656 -8.82 1 29.39 205 LEU B C 1
ATOM 4435 O O . LEU B 1 205 ? 19.438 -23.812 -9.188 1 29.39 205 LEU B O 1
ATOM 4439 N N . LYS B 1 206 ? 20.531 -24.344 -7.773 1 31.86 206 LYS B N 1
ATOM 4440 C CA . LYS B 1 206 ? 19.578 -23.703 -6.883 1 31.86 206 LYS B CA 1
ATOM 4441 C C . LYS B 1 206 ? 19.844 -22.203 -6.793 1 31.86 206 LYS B C 1
ATOM 4443 O O . LYS B 1 206 ? 20.609 -21.75 -5.949 1 31.86 206 LYS B O 1
ATOM 4448 N N . VAL B 1 207 ? 20.578 -21.672 -7.664 1 31.34 207 VAL B N 1
ATOM 4449 C CA . VAL B 1 207 ? 20.5 -20.219 -7.711 1 31.34 207 VAL B CA 1
ATOM 4450 C C . VAL B 1 207 ? 19.109 -19.766 -7.27 1 31.34 207 VAL B C 1
ATOM 4452 O O . VAL B 1 207 ? 18.172 -19.734 -8.078 1 31.34 207 VAL B O 1
ATOM 4455 N N . ARG B 1 208 ? 18.656 -20.609 -6.348 1 34.44 208 ARG B N 1
ATOM 4456 C CA . ARG B 1 208 ? 17.516 -19.828 -5.867 1 34.44 208 ARG B CA 1
ATOM 4457 C C . ARG B 1 208 ? 17.844 -18.328 -5.891 1 34.44 208 ARG B C 1
ATOM 4459 O O . ARG B 1 208 ? 18.844 -17.906 -5.324 1 34.44 208 ARG B O 1
ATOM 4466 N N . ALA B 1 209 ? 17.969 -17.75 -7.004 1 33.81 209 ALA B N 1
ATOM 4467 C CA . ALA B 1 209 ? 17.938 -16.297 -7.203 1 33.81 209 ALA B CA 1
ATOM 4468 C C . ALA B 1 209 ? 17.547 -15.578 -5.918 1 33.81 209 ALA B C 1
ATOM 4470 O O . ALA B 1 209 ? 16.422 -15.758 -5.41 1 33.81 209 ALA B O 1
ATOM 4471 N N . MET B 1 210 ? 18.422 -15.672 -4.934 1 34.31 210 MET B N 1
ATOM 4472 C CA . MET B 1 210 ? 18.156 -14.633 -3.947 1 34.31 210 MET B CA 1
ATOM 4473 C C . MET B 1 210 ? 17.469 -13.438 -4.594 1 34.31 210 MET B C 1
ATOM 4475 O O . MET B 1 210 ? 18.109 -12.477 -4.992 1 34.31 210 MET B O 1
ATOM 4479 N N . HIS B 1 211 ? 16.703 -13.773 -5.543 1 38.25 211 HIS B N 1
ATOM 4480 C CA . HIS B 1 211 ? 15.734 -12.812 -6.062 1 38.25 211 HIS B CA 1
ATOM 4481 C C . HIS B 1 211 ? 14.891 -12.227 -4.938 1 38.25 211 HIS B C 1
ATOM 4483 O O . HIS B 1 211 ? 13.734 -12.617 -4.75 1 38.25 211 HIS B O 1
ATOM 4489 N N . SER B 1 212 ? 15.648 -12.203 -3.916 1 40.47 212 SER B N 1
ATOM 4490 C CA . SER B 1 212 ? 14.883 -11.641 -2.805 1 40.47 212 SER B CA 1
ATOM 4491 C C . SER B 1 212 ? 14.297 -10.281 -3.166 1 40.47 212 SER B C 1
ATOM 4493 O O . SER B 1 212 ? 15.008 -9.398 -3.637 1 40.47 212 SER B O 1
ATOM 4495 N N . LEU B 1 213 ? 13.203 -10.328 -3.473 1 42.66 213 LEU B N 1
ATOM 4496 C CA . LEU B 1 213 ? 12.5 -9.055 -3.516 1 42.66 213 LEU B CA 1
ATOM 4497 C C . LEU B 1 213 ? 12.82 -8.211 -2.281 1 42.66 213 LEU B C 1
ATOM 4499 O O . LEU B 1 213 ? 12.898 -6.988 -2.365 1 42.66 213 LEU B O 1
ATOM 4503 N N . LEU B 1 214 ? 13.102 -8.914 -1.174 1 41.22 214 LEU B N 1
ATOM 4504 C CA . LEU B 1 214 ? 13.305 -8.195 0.081 1 41.22 214 LEU B CA 1
ATOM 4505 C C . LEU B 1 214 ? 14.664 -7.504 0.098 1 41.22 214 LEU B C 1
ATOM 4507 O O . LEU B 1 214 ? 14.797 -6.41 0.65 1 41.22 214 LEU B O 1
ATOM 4511 N N . ALA B 1 215 ? 15.664 -8.305 -0.36 1 41 215 ALA B N 1
ATOM 4512 C CA . ALA B 1 215 ? 16.938 -7.59 -0.302 1 41 215 ALA B CA 1
ATOM 4513 C C . ALA B 1 215 ? 16.828 -6.227 -0.98 1 41 215 ALA B C 1
ATOM 4515 O O . ALA B 1 215 ? 17.672 -5.352 -0.764 1 41 215 ALA B O 1
ATOM 4516 N N . TYR B 1 216 ? 15.953 -6.094 -1.894 1 37.5 216 TYR B N 1
ATOM 4517 C CA . TYR B 1 216 ? 15.703 -4.828 -2.572 1 37.5 216 TYR B CA 1
ATOM 4518 C C . TYR B 1 216 ? 15.406 -3.719 -1.568 1 37.5 216 TYR B C 1
ATOM 4520 O O . TYR B 1 216 ? 15.875 -2.588 -1.729 1 37.5 216 TYR B O 1
ATOM 4528 N N . MET B 1 217 ? 14.484 -4.082 -0.594 1 37.16 217 MET B N 1
ATOM 4529 C CA . MET B 1 217 ? 14.117 -2.977 0.284 1 37.16 217 MET B CA 1
ATOM 4530 C C . MET B 1 217 ? 15.312 -2.512 1.107 1 37.16 217 MET B C 1
ATOM 4532 O O . MET B 1 217 ? 15.406 -1.336 1.464 1 37.16 217 MET B O 1
ATOM 4536 N N . LYS B 1 218 ? 16.031 -3.455 1.629 1 36.12 218 LYS B N 1
ATOM 4537 C CA . LYS B 1 218 ? 17.219 -2.971 2.311 1 36.12 218 LYS B CA 1
ATOM 4538 C C . LYS B 1 218 ? 18.391 -2.822 1.335 1 36.12 218 LYS B C 1
ATOM 4540 O O . LYS B 1 218 ? 18.891 -3.814 0.799 1 36.12 218 LYS B O 1
ATOM 4545 N N . ARG B 1 219 ? 18.422 -1.809 0.557 1 35.91 219 ARG B N 1
ATOM 4546 C CA . ARG B 1 219 ? 19.531 -1.346 -0.281 1 35.91 219 ARG B CA 1
ATOM 4547 C C . ARG B 1 219 ? 20.875 -1.72 0.329 1 35.91 219 ARG B C 1
ATOM 4549 O O . ARG B 1 219 ? 21.484 -0.925 1.057 1 35.91 219 ARG B O 1
ATOM 4556 N N . SER B 1 220 ? 21.156 -2.686 1.097 1 34.03 220 SER B N 1
ATOM 4557 C CA . SER B 1 220 ? 22.594 -2.744 1.346 1 34.03 220 SER B CA 1
ATOM 4558 C C . SER B 1 220 ? 23.375 -2.959 0.052 1 34.03 220 SER B C 1
ATOM 4560 O O . SER B 1 220 ? 22.891 -3.623 -0.867 1 34.03 220 SER B O 1
ATOM 4562 N N . ALA B 1 221 ? 24.516 -2.199 -0.229 1 34.97 221 ALA B N 1
ATOM 4563 C CA . ALA B 1 221 ? 25.672 -2.021 -1.103 1 34.97 221 ALA B CA 1
ATOM 4564 C C . ALA B 1 221 ? 26.312 -3.361 -1.438 1 34.97 221 ALA B C 1
ATOM 4566 O O . ALA B 1 221 ? 27.25 -3.789 -0.767 1 34.97 221 ALA B O 1
ATOM 4567 N N . VAL B 1 222 ? 25.719 -4.48 -1.509 1 33.66 222 VAL B N 1
ATOM 4568 C CA . VAL B 1 222 ? 26.719 -5.484 -1.885 1 33.66 222 VAL B CA 1
ATOM 4569 C C . VAL B 1 222 ? 27.25 -5.188 -3.283 1 33.66 222 VAL B C 1
ATOM 4571 O O . VAL B 1 222 ? 26.469 -5.016 -4.227 1 33.66 222 VAL B O 1
ATOM 4574 N N . THR B 1 223 ? 28.359 -4.938 -3.555 1 35.81 223 THR B N 1
ATOM 4575 C CA . THR B 1 223 ? 29.328 -4.809 -4.637 1 35.81 223 THR B CA 1
ATOM 4576 C C . THR B 1 223 ? 29.266 -6.016 -5.57 1 35.81 223 THR B C 1
ATOM 4578 O O . THR B 1 223 ? 29.422 -7.156 -5.129 1 35.81 223 THR B O 1
ATOM 4581 N N . GLY B 1 224 ? 28.438 -6.047 -6.633 1 40.34 224 GLY B N 1
ATOM 4582 C CA . GLY B 1 224 ? 28.484 -6.887 -7.82 1 40.34 224 GLY B CA 1
ATOM 4583 C C . GLY B 1 224 ? 27.141 -7.496 -8.172 1 40.34 224 GLY B C 1
ATOM 4584 O O . GLY B 1 224 ? 27.062 -8.414 -8.992 1 40.34 224 GLY B O 1
ATOM 4585 N N . SER B 1 225 ? 26.203 -7.359 -7.32 1 47.19 225 SER B N 1
ATOM 4586 C CA . SER B 1 225 ? 24.906 -7.926 -7.695 1 47.19 225 SER B CA 1
ATOM 4587 C C . SER B 1 225 ? 24.203 -7.051 -8.719 1 47.19 225 SER B C 1
ATOM 4589 O O . SER B 1 225 ? 24.312 -5.824 -8.688 1 47.19 225 SER B O 1
ATOM 4591 N N . TRP B 1 226 ? 24.078 -7.719 -9.953 1 57.31 226 TRP B N 1
ATOM 4592 C CA . TRP B 1 226 ? 23.266 -7.043 -10.961 1 57.31 226 TRP B CA 1
ATOM 4593 C C . TRP B 1 226 ? 21.781 -7.168 -10.625 1 57.31 226 TRP B C 1
ATOM 4595 O O . TRP B 1 226 ? 21.328 -8.195 -10.109 1 57.31 226 TRP B O 1
ATOM 4605 N N . TYR B 1 227 ? 21.109 -6.043 -10.57 1 64.69 227 TYR B N 1
ATOM 4606 C CA . TYR B 1 227 ? 19.672 -5.988 -10.312 1 64.69 227 TYR B CA 1
ATOM 4607 C C . TYR B 1 227 ? 18.906 -5.793 -11.609 1 64.69 227 TYR B C 1
ATOM 4609 O O . TYR B 1 227 ? 19.375 -5.113 -12.523 1 64.69 227 TYR B O 1
ATOM 4617 N N . LYS B 1 228 ? 17.922 -6.746 -11.75 1 74.5 228 LYS B N 1
ATOM 4618 C CA . LYS B 1 228 ? 17.016 -6.59 -12.883 1 74.5 228 LYS B CA 1
ATOM 4619 C C . LYS B 1 228 ? 15.617 -6.188 -12.422 1 74.5 228 LYS B C 1
ATOM 4621 O O . LYS B 1 228 ? 15.109 -6.719 -11.43 1 74.5 228 LYS B O 1
ATOM 4626 N N . LYS B 1 229 ? 15.117 -5.184 -13.156 1 80.94 229 LYS B N 1
ATOM 4627 C CA . LYS B 1 229 ? 13.734 -4.781 -12.883 1 80.94 229 LYS B CA 1
ATOM 4628 C C . LYS B 1 229 ? 12.742 -5.785 -13.469 1 80.94 229 LYS B C 1
ATOM 4630 O O . LYS B 1 229 ? 12.867 -6.184 -14.625 1 80.94 229 LYS B O 1
ATOM 4635 N N . VAL B 1 230 ? 11.828 -6.242 -12.648 1 86.94 230 VAL B N 1
ATOM 4636 C CA . VAL B 1 230 ? 10.859 -7.238 -13.086 1 86.94 230 VAL B CA 1
ATOM 4637 C C . VAL B 1 230 ? 9.445 -6.727 -12.82 1 86.94 230 VAL B C 1
ATOM 4639 O O . VAL B 1 230 ? 9.188 -6.09 -11.797 1 86.94 230 VAL B O 1
ATOM 4642 N N . GLN B 1 231 ? 8.594 -6.977 -13.82 1 92.62 231 GLN B N 1
ATOM 4643 C CA . GLN B 1 231 ? 7.184 -6.645 -13.656 1 92.62 231 GLN B CA 1
ATOM 4644 C C . GLN B 1 231 ? 6.512 -7.594 -12.664 1 92.62 231 GLN B C 1
ATOM 4646 O O . GLN B 1 231 ? 6.621 -8.812 -12.789 1 92.62 231 GLN B O 1
ATOM 4651 N N . CYS B 1 232 ? 5.879 -7.008 -11.688 1 95 232 CYS B N 1
ATOM 4652 C CA . CYS B 1 232 ? 5.141 -7.797 -10.703 1 95 232 CYS B CA 1
ATOM 4653 C C . CYS B 1 232 ? 3.643 -7.543 -10.812 1 95 232 CYS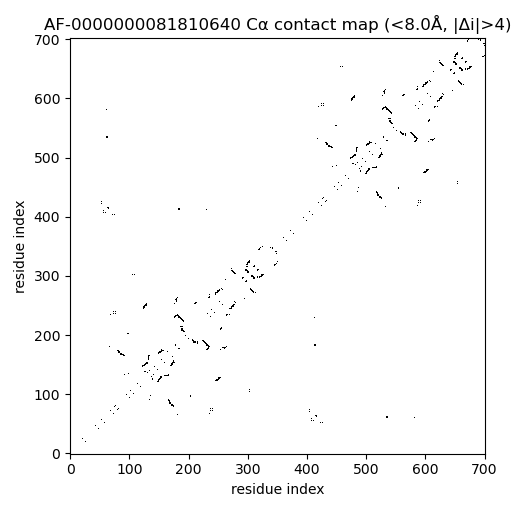 B C 1
ATOM 4655 O O . CYS B 1 232 ? 3.215 -6.406 -11.016 1 95 232 CYS B O 1
ATOM 4657 N N . LEU B 1 233 ? 2.879 -8.586 -10.695 1 97.56 233 LEU B N 1
ATOM 4658 C CA . LEU B 1 233 ? 1.428 -8.516 -10.828 1 97.56 233 LEU B CA 1
ATOM 4659 C C . LEU B 1 233 ? 0.741 -9.133 -9.617 1 97.56 233 LEU B C 1
ATOM 4661 O O . LEU B 1 233 ? 1.192 -10.148 -9.094 1 97.56 233 LEU B O 1
ATOM 4665 N N . PRO B 1 234 ? -0.371 -8.445 -9.156 1 97.38 234 PRO B N 1
ATOM 4666 C CA . PRO B 1 234 ? -1.151 -9.133 -8.125 1 97.38 234 PRO B CA 1
ATOM 4667 C C . PRO B 1 234 ? -1.715 -10.469 -8.602 1 97.38 234 PRO B C 1
ATOM 4669 O O . PRO B 1 234 ? -2.246 -10.555 -9.711 1 97.38 234 PRO B O 1
ATOM 4672 N N . LEU B 1 235 ? -1.591 -11.453 -7.773 1 98.31 235 LEU B N 1
ATOM 4673 C CA . LEU B 1 235 ? -2.131 -12.758 -8.148 1 98.31 235 LEU B CA 1
ATOM 4674 C C . LEU B 1 235 ? -3.629 -12.664 -8.414 1 98.31 235 LEU B C 1
ATOM 4676 O O . LEU B 1 235 ? -4.148 -13.352 -9.297 1 98.31 235 LEU B O 1
ATOM 4680 N N . THR B 1 236 ? -4.32 -11.805 -7.734 1 98.12 236 THR B N 1
ATOM 4681 C CA . THR B 1 236 ? -5.754 -11.617 -7.922 1 98.12 236 THR B CA 1
ATOM 4682 C C . THR B 1 236 ? -6.062 -11.188 -9.352 1 98.12 236 THR B C 1
ATOM 4684 O O . THR B 1 236 ? -7.035 -11.648 -9.953 1 98.12 236 THR B O 1
ATOM 4687 N N . SER B 1 237 ? -5.246 -10.328 -9.883 1 98.44 237 SER B N 1
ATOM 4688 C CA . SER B 1 237 ? -5.438 -9.898 -11.266 1 98.44 237 SER B CA 1
ATOM 4689 C C . SER B 1 237 ? -5.223 -11.055 -12.234 1 98.44 237 SER B C 1
ATOM 4691 O O . SER B 1 237 ? -5.973 -11.211 -13.203 1 98.44 237 SER B O 1
ATOM 4693 N N . VAL B 1 238 ? -4.207 -11.852 -12.008 1 98.69 238 VAL B N 1
ATOM 4694 C CA . VAL B 1 238 ? -3.859 -12.961 -12.883 1 98.69 238 VAL B CA 1
ATOM 4695 C C . VAL B 1 238 ? -4.969 -14.008 -12.859 1 98.69 238 VAL B C 1
ATOM 4697 O O . VAL B 1 238 ? -5.391 -14.5 -13.906 1 98.69 238 VAL B O 1
ATOM 4700 N N . LEU B 1 239 ? -5.441 -14.305 -11.641 1 98.75 239 LEU B N 1
ATOM 4701 C CA . LEU B 1 239 ? -6.52 -15.273 -11.508 1 98.75 239 LEU B CA 1
ATOM 4702 C C . LEU B 1 239 ? -7.789 -14.781 -12.195 1 98.75 239 LEU B C 1
ATOM 4704 O O . LEU B 1 239 ? -8.516 -15.562 -12.82 1 98.75 239 LEU B O 1
ATOM 4708 N N . THR B 1 240 ? -8.031 -13.492 -12.055 1 98.5 240 THR B N 1
ATOM 4709 C CA . THR B 1 240 ? -9.164 -12.898 -12.758 1 98.5 240 THR B CA 1
ATOM 4710 C C . THR B 1 240 ? -9.016 -13.062 -14.266 1 98.5 240 THR B C 1
ATOM 4712 O O . THR B 1 240 ? -9.969 -13.422 -14.961 1 98.5 240 THR B O 1
ATOM 4715 N N . ALA B 1 241 ? -7.863 -12.828 -14.789 1 98.19 241 ALA B N 1
ATOM 4716 C CA . ALA B 1 241 ? -7.586 -12.961 -16.219 1 98.19 241 ALA B CA 1
ATOM 4717 C C . ALA B 1 241 ? -7.801 -14.398 -16.688 1 98.19 241 ALA B C 1
ATOM 4719 O O . ALA B 1 241 ? -8.195 -14.625 -17.828 1 98.19 241 ALA B O 1
ATOM 4720 N N . LEU B 1 242 ? -7.559 -15.312 -15.797 1 98.5 242 LEU B N 1
ATOM 4721 C CA . LEU B 1 242 ? -7.68 -16.734 -16.125 1 98.5 242 LEU B CA 1
ATOM 4722 C C . LEU B 1 242 ? -9.07 -17.25 -15.789 1 98.5 242 LEU B C 1
ATOM 4724 O O . LEU B 1 242 ? -9.383 -18.422 -16.047 1 98.5 242 LEU B O 1
ATOM 4728 N N . ASN B 1 243 ? -9.906 -16.438 -15.172 1 97.56 243 ASN B N 1
ATOM 4729 C CA . ASN B 1 243 ? -11.234 -16.828 -14.703 1 97.56 243 ASN B CA 1
ATOM 4730 C C . ASN B 1 243 ? -11.172 -17.984 -13.711 1 97.56 243 ASN B C 1
ATOM 4732 O O . ASN B 1 243 ? -11.938 -18.938 -13.828 1 97.56 243 ASN B O 1
ATOM 4736 N N . ILE B 1 244 ? -10.203 -17.938 -12.844 1 97.88 244 ILE B N 1
ATOM 4737 C CA . ILE B 1 244 ? -10.039 -18.922 -11.781 1 97.88 244 ILE B CA 1
ATOM 4738 C C . ILE B 1 244 ? -10.453 -18.312 -10.445 1 97.88 244 ILE B C 1
ATOM 4740 O O . ILE B 1 244 ? -10 -17.219 -10.086 1 97.88 244 ILE B O 1
ATOM 4744 N N . THR B 1 245 ? -11.289 -19 -9.672 1 97.56 245 THR B N 1
ATOM 4745 C CA . THR B 1 245 ? -11.719 -18.484 -8.375 1 97.56 245 THR B CA 1
ATOM 4746 C C . THR B 1 245 ? -11.367 -19.469 -7.258 1 97.56 245 THR B C 1
ATOM 4748 O O . THR B 1 245 ? -11.445 -19.125 -6.078 1 97.56 245 THR B O 1
ATOM 4751 N N . HIS B 1 246 ? -10.984 -20.688 -7.641 1 97.69 246 HIS B N 1
ATOM 4752 C CA . HIS B 1 246 ? -10.625 -21.703 -6.668 1 97.69 246 HIS B CA 1
ATOM 4753 C C . HIS B 1 246 ? -9.305 -22.375 -7.031 1 97.69 246 HIS B C 1
ATOM 4755 O O . HIS B 1 246 ? -9.109 -22.797 -8.172 1 97.69 246 HIS B O 1
ATOM 4761 N N . VAL B 1 247 ? -8.453 -22.438 -6.148 1 98.44 247 VAL B N 1
ATOM 4762 C CA . VAL B 1 247 ? -7.141 -23.062 -6.289 1 98.44 247 VAL B CA 1
ATOM 4763 C C . VAL B 1 247 ? -6.969 -24.141 -5.23 1 98.44 247 VAL B C 1
ATOM 4765 O O . VAL B 1 247 ? -7.184 -23.906 -4.043 1 98.44 247 VAL B O 1
ATOM 4768 N N . ASP B 1 248 ? -6.582 -25.297 -5.688 1 97.69 248 ASP B N 1
ATOM 4769 C CA . ASP B 1 248 ? -6.383 -26.391 -4.746 1 97.69 248 ASP B CA 1
ATOM 4770 C C . ASP B 1 248 ? -5.047 -26.25 -4.02 1 97.69 248 ASP B C 1
ATOM 4772 O O . ASP B 1 248 ? -4.969 -26.469 -2.807 1 97.69 248 ASP B O 1
ATOM 4776 N N . LEU B 1 249 ? -4.023 -25.906 -4.73 1 98.12 249 LEU B N 1
ATOM 4777 C CA . LEU B 1 249 ? -2.68 -25.828 -4.164 1 98.12 249 LEU B CA 1
ATOM 4778 C C . LEU B 1 249 ? -1.937 -24.609 -4.691 1 98.12 249 LEU B C 1
ATOM 4780 O O . LEU B 1 249 ? -1.819 -24.422 -5.902 1 98.12 249 LEU B O 1
ATOM 4784 N N . TRP B 1 250 ? -1.507 -23.766 -3.779 1 98.44 250 TRP B N 1
ATOM 4785 C CA . TRP B 1 250 ? -0.649 -22.625 -4.082 1 98.44 250 TRP B CA 1
ATOM 4786 C C . TRP B 1 250 ? 0.739 -22.812 -3.479 1 98.44 250 TRP B C 1
ATOM 4788 O O . TRP B 1 250 ? 0.906 -22.75 -2.26 1 98.44 250 TRP B O 1
ATOM 4798 N N . VAL B 1 251 ? 1.702 -23.109 -4.371 1 97.06 251 VAL B N 1
ATOM 4799 C CA . VAL B 1 251 ? 3.1 -23.156 -3.953 1 97.06 251 VAL B CA 1
ATOM 4800 C C . VAL B 1 251 ? 3.725 -21.766 -4.07 1 97.06 251 VAL B C 1
ATOM 4802 O O . VAL B 1 251 ? 3.879 -21.234 -5.176 1 97.06 251 VAL B O 1
ATOM 4805 N N . LEU B 1 252 ? 4.023 -21.188 -2.934 1 94.69 252 LEU B N 1
ATOM 4806 C CA . LEU B 1 252 ? 4.578 -19.828 -2.865 1 94.69 252 LEU B CA 1
ATOM 4807 C C . LEU B 1 252 ? 6.023 -19.859 -2.385 1 94.69 252 LEU B C 1
ATOM 4809 O O . LEU B 1 252 ? 6.281 -19.875 -1.18 1 94.69 252 LEU B O 1
ATOM 4813 N N . ASP B 1 253 ? 6.93 -19.875 -3.32 1 89.06 253 ASP B N 1
ATOM 4814 C CA . ASP B 1 253 ? 8.367 -19.859 -3.064 1 89.06 253 ASP B CA 1
ATOM 4815 C C . ASP B 1 253 ? 9.055 -18.75 -3.836 1 89.06 253 ASP B C 1
ATOM 4817 O O . ASP B 1 253 ? 9.648 -18.984 -4.891 1 89.06 253 ASP B O 1
ATOM 4821 N N . VAL B 1 254 ? 8.977 -17.438 -3.305 1 85.94 254 VAL B N 1
ATOM 4822 C CA . VAL B 1 254 ? 9.445 -16.281 -4.051 1 85.94 254 VAL B CA 1
ATOM 4823 C C . VAL B 1 254 ? 10.562 -15.586 -3.275 1 85.94 254 VAL B C 1
ATOM 4825 O O . VAL B 1 254 ? 10.875 -14.422 -3.543 1 85.94 254 VAL B O 1
ATOM 4828 N N . GLU B 1 255 ? 11.25 -16.125 -2.418 1 76.5 255 GLU B N 1
ATOM 4829 C CA . GLU B 1 255 ? 12.477 -15.703 -1.753 1 76.5 255 GLU B CA 1
ATOM 4830 C C . GLU B 1 255 ? 12.25 -14.43 -0.941 1 76.5 255 GLU B C 1
ATOM 4832 O O . GLU B 1 255 ? 12.992 -13.453 -1.096 1 76.5 255 GLU B O 1
ATOM 4837 N N . GLY B 1 256 ? 11.266 -14.32 -0.101 1 75.12 256 GLY B N 1
ATOM 4838 C CA . GLY B 1 256 ? 11.227 -13.266 0.9 1 75.12 256 GLY B CA 1
ATOM 4839 C C . GLY B 1 256 ? 9.938 -12.469 0.877 1 75.12 256 GLY B C 1
ATOM 4840 O O . GLY B 1 256 ? 9.609 -11.773 1.845 1 75.12 256 GLY B O 1
ATOM 4841 N N . ALA B 1 257 ? 9.109 -12.547 -0.144 1 83.38 257 ALA B N 1
ATOM 4842 C CA . ALA B 1 257 ? 7.922 -11.695 -0.255 1 83.38 257 ALA B CA 1
ATOM 4843 C C . ALA B 1 257 ? 6.656 -12.477 0.083 1 83.38 257 ALA B C 1
ATOM 4845 O O . ALA B 1 257 ? 5.543 -11.992 -0.13 1 83.38 257 ALA B O 1
ATOM 4846 N N . GLU B 1 258 ? 6.812 -13.633 0.615 1 88.44 258 GLU B N 1
ATOM 4847 C CA . GLU B 1 258 ? 5.688 -14.547 0.776 1 88.44 258 GLU B CA 1
ATOM 4848 C C . GLU B 1 258 ? 4.586 -13.922 1.626 1 88.44 258 GLU B C 1
ATOM 4850 O O . GLU B 1 258 ? 3.428 -13.867 1.209 1 88.44 258 GLU B O 1
ATOM 4855 N N . MET B 1 259 ? 5 -13.336 2.773 1 85.69 259 MET B N 1
ATOM 4856 C CA . MET B 1 259 ? 3.996 -12.82 3.701 1 85.69 259 MET B CA 1
ATOM 4857 C C . MET B 1 259 ? 3.32 -11.578 3.137 1 85.69 259 MET B C 1
ATOM 4859 O O . MET B 1 259 ? 2.113 -11.391 3.299 1 85.69 259 MET B O 1
ATOM 4863 N N . ASP B 1 260 ? 4.066 -10.758 2.488 1 86.75 260 ASP B N 1
ATOM 4864 C CA . ASP B 1 260 ? 3.49 -9.562 1.875 1 86.75 260 ASP B CA 1
ATOM 4865 C C . ASP B 1 260 ? 2.498 -9.938 0.775 1 86.75 260 ASP B C 1
ATOM 4867 O O . ASP B 1 260 ? 1.453 -9.297 0.633 1 86.75 260 ASP B O 1
ATOM 4871 N N . ILE B 1 261 ? 2.869 -10.961 0.044 1 92.75 261 ILE B N 1
ATOM 4872 C CA . ILE B 1 261 ? 1.996 -11.438 -1.025 1 92.75 261 ILE B CA 1
ATOM 4873 C C . ILE B 1 261 ? 0.71 -12 -0.429 1 92.75 261 ILE B C 1
ATOM 4875 O O . ILE B 1 261 ? -0.387 -11.703 -0.904 1 92.75 261 ILE B O 1
ATOM 4879 N N . LEU B 1 262 ? 0.792 -12.742 0.611 1 92.94 262 LEU B N 1
ATOM 4880 C CA . LEU B 1 262 ? -0.38 -13.312 1.265 1 92.94 262 LEU B CA 1
ATOM 4881 C C . LEU B 1 262 ? -1.264 -12.219 1.853 1 92.94 262 LEU B C 1
ATOM 4883 O O . LEU B 1 262 ? -2.49 -12.281 1.748 1 92.94 262 LEU B O 1
ATOM 4887 N N . ARG B 1 263 ? -0.613 -11.234 2.422 1 89.06 263 ARG B N 1
ATOM 4888 C CA . ARG B 1 263 ? -1.353 -10.141 3.033 1 89.06 263 ARG B CA 1
ATOM 4889 C C . ARG B 1 263 ? -2.125 -9.344 1.984 1 89.06 263 ARG B C 1
ATOM 4891 O O . ARG B 1 263 ? -3.189 -8.797 2.273 1 89.06 263 ARG B O 1
ATOM 4898 N N . SER B 1 264 ? -1.591 -9.305 0.832 1 90.38 264 SER B N 1
ATOM 4899 C CA . SER B 1 264 ? -2.184 -8.484 -0.22 1 90.38 264 SER B CA 1
ATOM 4900 C C . SER B 1 264 ? -3.209 -9.273 -1.026 1 90.38 264 SER B C 1
ATOM 4902 O O . SER B 1 264 ? -3.902 -8.711 -1.877 1 90.38 264 SER B O 1
ATOM 4904 N N . PHE B 1 265 ? -3.387 -10.523 -0.714 1 95.38 265 PHE B N 1
ATOM 4905 C CA . PHE B 1 265 ? -4.273 -11.398 -1.467 1 95.38 265 PHE B CA 1
ATOM 4906 C C . PHE B 1 265 ? -5.688 -11.359 -0.9 1 95.38 265 PHE B C 1
ATOM 4908 O O . PHE B 1 265 ? -5.871 -11.273 0.316 1 95.38 265 PHE B O 1
ATOM 4915 N N . ASP B 1 266 ? -6.703 -11.375 -1.793 1 93.81 266 ASP B N 1
ATOM 4916 C CA . ASP B 1 266 ? -8.102 -11.375 -1.377 1 93.81 266 ASP B CA 1
ATOM 4917 C C . ASP B 1 266 ? -8.617 -12.805 -1.198 1 93.81 266 ASP B C 1
ATOM 4919 O O . ASP B 1 266 ? -9.188 -13.383 -2.123 1 93.81 266 ASP B O 1
ATOM 4923 N N . PHE B 1 267 ? -8.578 -13.328 -0.007 1 94.62 267 PHE B N 1
ATOM 4924 C CA . PHE B 1 267 ? -8.953 -14.703 0.288 1 94.62 267 PHE B CA 1
ATOM 4925 C C . PHE B 1 267 ? -10.469 -14.852 0.338 1 94.62 267 PHE B C 1
ATOM 4927 O O . PHE B 1 267 ? -10.992 -15.969 0.366 1 94.62 267 PHE B O 1
ATOM 4934 N N . LYS B 1 268 ? -11.172 -13.758 0.356 1 90.75 268 LYS B N 1
ATOM 4935 C CA . LYS B 1 268 ? -12.633 -13.82 0.37 1 90.75 268 LYS B CA 1
ATOM 4936 C C . LYS B 1 268 ? -13.188 -14.086 -1.027 1 90.75 268 LYS B C 1
ATOM 4938 O O . LYS B 1 268 ? -14.156 -14.828 -1.188 1 90.75 268 LYS B O 1
ATOM 4943 N N . LYS B 1 269 ? -12.531 -13.57 -1.972 1 93.75 269 LYS B N 1
ATOM 4944 C CA . LYS B 1 269 ? -13.016 -13.688 -3.342 1 93.75 269 LYS B CA 1
ATOM 4945 C C . LYS B 1 269 ? -12.375 -14.867 -4.059 1 93.75 269 LYS B C 1
ATOM 4947 O O . LYS B 1 269 ? -12.977 -15.453 -4.961 1 93.75 269 LYS B O 1
ATOM 4952 N N . PHE B 1 270 ? -11.188 -15.156 -3.662 1 96.94 270 PHE B N 1
ATOM 4953 C CA . PHE B 1 270 ? -10.461 -16.281 -4.25 1 96.94 270 PHE B CA 1
ATOM 4954 C C . PHE B 1 270 ? -10.148 -17.328 -3.195 1 96.94 270 PHE B C 1
ATOM 4956 O O . PHE B 1 270 ? -9.453 -17.047 -2.217 1 96.94 270 PHE B O 1
ATOM 4963 N N . ILE B 1 271 ? -10.586 -18.484 -3.486 1 96.56 271 ILE B N 1
ATOM 4964 C CA . ILE B 1 271 ? -10.438 -19.562 -2.51 1 96.56 271 ILE B CA 1
ATOM 4965 C C . ILE B 1 271 ? -9.172 -20.359 -2.807 1 96.56 271 ILE B C 1
ATOM 4967 O O . ILE B 1 271 ? -8.938 -20.766 -3.947 1 96.56 271 ILE B O 1
ATOM 4971 N N . VAL B 1 272 ? -8.344 -20.531 -1.834 1 97.69 272 VAL B N 1
ATOM 4972 C CA . VAL B 1 272 ? -7.156 -21.391 -1.895 1 97.69 272 VAL B CA 1
ATOM 4973 C C . VAL B 1 272 ? -7.203 -22.422 -0.771 1 97.69 272 VAL B C 1
ATOM 4975 O O . VAL B 1 272 ? -7.266 -22.062 0.407 1 97.69 272 VAL B O 1
ATOM 4978 N N . ASP B 1 273 ? -7.113 -23.625 -1.117 1 96.44 273 ASP B N 1
ATOM 4979 C CA . ASP B 1 273 ? -7.301 -24.656 -0.103 1 96.44 273 ASP B CA 1
ATOM 4980 C C . ASP B 1 273 ? -6.008 -24.922 0.664 1 96.44 273 ASP B C 1
ATOM 4982 O O . ASP B 1 273 ? -6.02 -25.047 1.892 1 96.44 273 ASP B O 1
ATOM 4986 N N . VAL B 1 274 ? -4.898 -25.094 -0.042 1 95.25 274 VAL B N 1
ATOM 4987 C CA . VAL B 1 274 ? -3.615 -25.438 0.562 1 95.25 274 VAL B CA 1
ATOM 4988 C C . VAL B 1 274 ? -2.531 -24.5 0.04 1 95.25 274 VAL B C 1
ATOM 4990 O O . VAL B 1 274 ? -2.48 -24.203 -1.155 1 95.25 274 VAL B O 1
ATOM 4993 N N . ILE B 1 275 ? -1.661 -24.031 0.933 1 96.5 275 ILE B N 1
ATOM 4994 C CA . ILE B 1 275 ? -0.542 -23.172 0.572 1 96.5 275 ILE B CA 1
ATOM 4995 C C . ILE B 1 275 ? 0.76 -23.766 1.104 1 96.5 275 ILE B C 1
ATOM 4997 O O . ILE B 1 275 ? 0.863 -24.094 2.287 1 96.5 275 ILE B O 1
ATOM 5001 N N . TYR B 1 276 ? 1.727 -24 0.182 1 94.19 276 TYR B N 1
ATOM 5002 C CA . TYR B 1 276 ? 3.115 -24.25 0.55 1 94.19 276 TYR B CA 1
ATOM 5003 C C . TYR B 1 276 ? 3.934 -22.969 0.518 1 94.19 276 TYR B C 1
ATOM 5005 O O . TYR B 1 276 ? 3.93 -22.25 -0.482 1 94.19 276 TYR B O 1
ATOM 5013 N N . MET B 1 277 ? 4.559 -22.594 1.601 1 90.62 277 MET B N 1
ATOM 5014 C CA . MET B 1 277 ? 5.367 -21.391 1.58 1 90.62 277 MET B CA 1
ATOM 5015 C C . MET B 1 277 ? 6.691 -21.594 2.309 1 90.62 277 MET B C 1
ATOM 5017 O O . MET B 1 277 ? 6.758 -22.375 3.266 1 90.62 277 MET B O 1
ATOM 5021 N N . GLU B 1 278 ? 7.727 -20.953 1.819 1 81.25 278 GLU B N 1
ATOM 5022 C CA . GLU B 1 278 ? 9.023 -20.922 2.484 1 81.25 278 GLU B CA 1
ATOM 5023 C C . GLU B 1 278 ? 9.195 -19.641 3.309 1 81.25 278 GLU B C 1
ATOM 5025 O O . GLU B 1 278 ? 9.031 -18.547 2.791 1 81.25 278 GLU B O 1
ATOM 5030 N N . TRP B 1 279 ? 9.406 -19.781 4.586 1 75.81 279 TRP B N 1
ATOM 5031 C CA . TRP B 1 279 ? 9.523 -18.641 5.484 1 75.81 279 TRP B CA 1
ATOM 5032 C C . TRP B 1 279 ? 10.883 -18.625 6.176 1 75.81 279 TRP B C 1
ATOM 5034 O O . TRP B 1 279 ? 11.133 -19.438 7.082 1 75.81 279 TRP B O 1
ATOM 5044 N N . LYS B 1 280 ? 11.773 -17.781 5.664 1 61.28 280 LYS B N 1
ATOM 5045 C CA . LYS B 1 280 ? 13.156 -17.766 6.145 1 61.28 280 LYS B CA 1
ATOM 5046 C C . LYS B 1 280 ? 13.273 -16.984 7.445 1 61.28 280 LYS B C 1
ATOM 5048 O O . LYS B 1 280 ? 14.281 -17.062 8.148 1 61.28 280 LYS B O 1
ATOM 5053 N N . ALA B 1 281 ? 12.43 -16.078 7.812 1 55.84 281 ALA B N 1
ATOM 5054 C CA . ALA B 1 281 ? 12.617 -15.281 9.023 1 55.84 281 ALA B CA 1
ATOM 5055 C C . ALA B 1 281 ? 12.414 -16.125 10.273 1 55.84 281 ALA B C 1
ATOM 5057 O O . ALA B 1 281 ? 11.398 -16.812 10.406 1 55.84 281 ALA B O 1
ATOM 5058 N N . ARG B 1 282 ? 13.555 -16.766 10.789 1 47.84 282 ARG B N 1
ATOM 5059 C CA . ARG B 1 282 ? 13.664 -17.734 11.875 1 47.84 282 ARG B CA 1
ATOM 5060 C C . ARG B 1 282 ? 12.898 -17.266 13.109 1 47.84 282 ARG B C 1
ATOM 5062 O O . ARG B 1 282 ? 12.227 -18.062 13.766 1 47.84 282 ARG B O 1
ATOM 5069 N N . PRO B 1 283 ? 13.359 -16.172 13.695 1 47.69 283 PRO B N 1
ATOM 5070 C CA . PRO B 1 283 ? 13.094 -16.125 15.133 1 47.69 283 PRO B CA 1
ATOM 5071 C C . PRO B 1 283 ? 11.602 -16.141 15.461 1 47.69 283 PRO B C 1
ATOM 5073 O O . PRO B 1 283 ? 11.211 -16.594 16.547 1 47.69 283 PRO B O 1
ATOM 5076 N N . GLU B 1 284 ? 10.625 -15.727 14.742 1 50.97 284 GLU B N 1
ATOM 5077 C CA . GLU B 1 284 ? 9.352 -15.508 15.406 1 50.97 284 GLU B CA 1
ATOM 5078 C C . GLU B 1 284 ? 8.266 -16.422 14.852 1 50.97 284 GLU B C 1
ATOM 5080 O O . GLU B 1 284 ? 7.406 -15.984 14.086 1 50.97 284 GLU B O 1
ATOM 5085 N N . HIS B 1 285 ? 8.43 -17.766 15.078 1 52.59 285 HIS B N 1
ATOM 5086 C CA . HIS B 1 285 ? 7.445 -18.781 14.719 1 52.59 285 HIS B CA 1
ATOM 5087 C C . HIS B 1 285 ? 6.039 -18.359 15.125 1 52.59 285 HIS B C 1
ATOM 5089 O O . HIS B 1 285 ? 5.094 -18.5 14.336 1 52.59 285 HIS B O 1
ATOM 5095 N N . ARG B 1 286 ? 5.98 -17.938 16.328 1 55.56 286 ARG B N 1
ATOM 5096 C CA . ARG B 1 286 ? 4.672 -17.609 16.891 1 55.56 286 ARG B CA 1
ATOM 5097 C C . ARG B 1 286 ? 4.027 -16.469 16.109 1 55.56 286 ARG B C 1
ATOM 5099 O O . ARG B 1 286 ? 2.811 -16.453 15.914 1 55.56 286 ARG B O 1
ATOM 5106 N N . THR B 1 287 ? 4.91 -15.805 15.492 1 64.12 287 THR B N 1
ATOM 5107 C CA . THR B 1 287 ? 4.387 -14.609 14.852 1 64.12 287 THR B CA 1
ATOM 5108 C C . THR B 1 287 ? 3.807 -14.945 13.477 1 64.12 287 THR B C 1
ATOM 5110 O O . THR B 1 287 ? 2.74 -14.438 13.109 1 64.12 287 THR B O 1
ATOM 5113 N N . VAL B 1 288 ? 4.344 -16.125 12.898 1 73.06 288 VAL B N 1
ATOM 5114 C CA . VAL B 1 288 ? 3.854 -16.422 11.555 1 73.06 288 VAL B CA 1
ATOM 5115 C C . VAL B 1 288 ? 2.545 -17.203 11.648 1 73.06 288 VAL B C 1
ATOM 5117 O O . VAL B 1 288 ? 1.624 -16.984 10.859 1 73.06 288 VAL B O 1
ATOM 5120 N N . ALA B 1 289 ? 2.455 -18.109 12.617 1 73.88 289 ALA B N 1
ATOM 5121 C CA . ALA B 1 289 ? 1.246 -18.906 12.805 1 73.88 289 ALA B CA 1
ATOM 5122 C C . ALA B 1 289 ? 0.041 -18.016 13.094 1 73.88 289 ALA B C 1
ATOM 5124 O O . ALA B 1 289 ? -1.035 -18.219 12.523 1 73.88 289 ALA B O 1
ATOM 5125 N N . LYS B 1 290 ? 0.287 -17.109 13.922 1 74.62 290 LYS B N 1
ATOM 5126 C CA . LYS B 1 290 ? -0.801 -16.203 14.25 1 74.62 290 LYS B CA 1
ATOM 5127 C C . LYS B 1 290 ? -1.205 -15.367 13.039 1 74.62 290 LYS B C 1
ATOM 5129 O O . LYS B 1 290 ? -2.395 -15.156 12.797 1 74.62 290 LYS B O 1
ATOM 5134 N N . GLU B 1 291 ? -0.316 -15.023 12.367 1 79.56 291 GLU B N 1
ATOM 5135 C CA . GLU B 1 291 ? -0.582 -14.172 11.211 1 79.56 291 GLU B CA 1
ATOM 5136 C C . GLU B 1 291 ? -1.387 -14.914 10.148 1 79.56 291 GLU B C 1
ATOM 5138 O O . GLU B 1 291 ? -2.309 -14.352 9.555 1 79.56 291 GLU B O 1
ATOM 5143 N N . VAL B 1 292 ? -1.039 -16.125 9.977 1 85.81 292 VAL B N 1
ATOM 5144 C CA . VAL B 1 292 ? -1.715 -16.875 8.914 1 85.81 292 VAL B CA 1
ATOM 5145 C C . VAL B 1 292 ? -3.133 -17.219 9.352 1 85.81 292 VAL B C 1
ATOM 5147 O O . VAL B 1 292 ? -4.02 -17.422 8.523 1 85.81 292 VAL B O 1
ATOM 5150 N N . GLU B 1 293 ? -3.34 -17.344 10.648 1 83.44 293 GLU B N 1
ATOM 5151 C CA . GLU B 1 293 ? -4.684 -17.578 11.164 1 83.44 293 GLU B CA 1
ATOM 5152 C C . GLU B 1 293 ? -5.621 -16.422 10.828 1 83.44 293 GLU B C 1
ATOM 5154 O O . GLU B 1 293 ? -6.809 -16.625 10.578 1 83.44 293 GLU B O 1
ATOM 5159 N N . ASP B 1 294 ? -5.016 -15.344 10.805 1 82.5 294 ASP B N 1
ATOM 5160 C CA . ASP B 1 294 ? -5.801 -14.148 10.5 1 82.5 294 ASP B CA 1
ATOM 5161 C C . ASP B 1 294 ? -6.328 -14.188 9.07 1 82.5 294 ASP B C 1
ATOM 5163 O O . ASP B 1 294 ? -7.336 -13.547 8.758 1 82.5 294 ASP B O 1
ATOM 5167 N N . PHE B 1 295 ? -5.684 -15.008 8.281 1 85.69 295 PHE B N 1
ATOM 5168 C CA . PHE B 1 295 ? -6.109 -15.156 6.898 1 85.69 295 PHE B CA 1
ATOM 5169 C C . PHE B 1 295 ? -7.129 -16.281 6.766 1 85.69 295 PHE B C 1
ATOM 5171 O O . PHE B 1 295 ? -7.668 -16.516 5.684 1 85.69 295 PHE B O 1
ATOM 5178 N N . GLY B 1 296 ? -7.34 -17 7.84 1 89.62 296 GLY B N 1
ATOM 5179 C CA . GLY B 1 296 ? -8.25 -18.125 7.785 1 89.62 296 GLY B CA 1
ATOM 5180 C C . GLY B 1 296 ? -7.555 -19.453 7.523 1 89.62 296 GLY B C 1
ATOM 5181 O O . GLY B 1 296 ? -8.172 -20.406 7.051 1 89.62 296 GLY B O 1
ATOM 5182 N N . TYR B 1 297 ? -6.273 -19.406 7.816 1 92.25 297 TYR B N 1
ATOM 5183 C CA . TYR B 1 297 ? -5.508 -20.625 7.547 1 92.25 297 TYR B CA 1
ATOM 5184 C C . TYR B 1 297 ? -4.922 -21.188 8.836 1 92.25 297 TYR B C 1
ATOM 5186 O O . TYR B 1 297 ? -4.84 -20.5 9.844 1 92.25 297 TYR B O 1
ATOM 5194 N N . ARG B 1 298 ? -4.605 -22.438 8.766 1 85.81 298 ARG B N 1
ATOM 5195 C CA . ARG B 1 298 ? -3.93 -23.141 9.852 1 85.81 298 ARG B CA 1
ATOM 5196 C C . ARG B 1 298 ? -2.596 -23.719 9.383 1 85.81 298 ARG B C 1
ATOM 5198 O O . ARG B 1 298 ? -2.506 -24.281 8.297 1 85.81 298 ARG B O 1
ATOM 5205 N N . LEU B 1 299 ? -1.636 -23.422 10.195 1 85.69 299 LEU B N 1
ATOM 5206 C CA . LEU B 1 299 ? -0.355 -24.078 9.969 1 85.69 299 LEU B CA 1
ATOM 5207 C C . LEU B 1 299 ? -0.408 -25.547 10.422 1 85.69 299 LEU B C 1
ATOM 5209 O O . LEU B 1 299 ? -0.495 -25.812 11.625 1 85.69 299 LEU B O 1
ATOM 5213 N N . ILE B 1 300 ? -0.244 -26.5 9.492 1 82.56 300 ILE B N 1
ATOM 5214 C CA . ILE B 1 300 ? -0.495 -27.875 9.891 1 82.56 300 ILE B CA 1
ATOM 5215 C C . ILE B 1 300 ? 0.817 -28.656 9.898 1 82.56 300 ILE B C 1
ATOM 5217 O O . ILE B 1 300 ? 0.907 -29.734 10.516 1 82.56 300 ILE B O 1
ATOM 5221 N N . ALA B 1 301 ? 1.821 -28.125 9.172 1 80.25 301 ALA B N 1
ATOM 5222 C CA . ALA B 1 301 ? 3.117 -28.797 9.117 1 80.25 301 ALA B CA 1
ATOM 5223 C C . ALA B 1 301 ? 4.238 -27.812 8.828 1 80.25 301 ALA B C 1
ATOM 5225 O O . ALA B 1 301 ? 4.02 -26.797 8.172 1 80.25 301 ALA B O 1
ATOM 5226 N N . ARG B 1 302 ? 5.355 -28.125 9.398 1 81.25 302 ARG B N 1
ATOM 5227 C CA . ARG B 1 302 ? 6.539 -27.297 9.18 1 81.25 302 ARG B CA 1
ATOM 5228 C C . ARG B 1 302 ? 7.809 -28.141 9.188 1 81.25 302 ARG B C 1
ATOM 5230 O O . ARG B 1 302 ? 7.941 -29.062 10 1 81.25 302 ARG B O 1
ATOM 5237 N N . GLU B 1 303 ? 8.617 -27.969 8.211 1 77.81 303 GLU B N 1
ATOM 5238 C CA . GLU B 1 303 ? 9.992 -28.469 8.195 1 77.81 303 GLU B CA 1
ATOM 5239 C C . GLU B 1 303 ? 10.984 -27.344 7.895 1 77.81 303 GLU B C 1
ATOM 5241 O O . GLU B 1 303 ? 11.078 -26.875 6.758 1 77.81 303 GLU B O 1
ATOM 5246 N N . PHE B 1 304 ? 11.633 -26.906 8.93 1 76.69 304 PHE B N 1
ATOM 5247 C CA . PHE B 1 304 ? 12.531 -25.766 8.844 1 76.69 304 PHE B CA 1
ATOM 5248 C C . PHE B 1 304 ? 11.812 -24.547 8.281 1 76.69 304 PHE B C 1
ATOM 5250 O O . PHE B 1 304 ? 10.875 -24.031 8.906 1 76.69 304 PHE B O 1
ATOM 5257 N N . GLU B 1 305 ? 12.164 -24.234 7.082 1 78.5 305 GLU B N 1
ATOM 5258 C CA . GLU B 1 305 ? 11.602 -23.016 6.508 1 78.5 305 GLU B CA 1
ATOM 5259 C C . GLU B 1 305 ? 10.359 -23.328 5.676 1 78.5 305 GLU B C 1
ATOM 5261 O O . GLU B 1 305 ? 9.648 -22.406 5.246 1 78.5 305 GLU B O 1
ATOM 5266 N N . ASP B 1 306 ? 10.094 -24.594 5.566 1 84 306 ASP B N 1
ATOM 5267 C CA . ASP B 1 306 ? 8.977 -25 4.719 1 84 306 ASP B CA 1
ATOM 5268 C C . ASP B 1 306 ? 7.691 -25.141 5.531 1 84 306 ASP B C 1
ATOM 5270 O O . ASP B 1 306 ? 7.633 -25.906 6.496 1 84 306 ASP B O 1
ATOM 5274 N N . LEU B 1 307 ? 6.633 -24.422 5.133 1 87.5 307 LEU B N 1
ATOM 5275 C CA . LEU B 1 307 ? 5.371 -24.391 5.859 1 87.5 307 LEU B CA 1
ATOM 5276 C C . LEU B 1 307 ? 4.23 -24.922 4.988 1 87.5 307 LEU B C 1
ATOM 5278 O O . LEU B 1 307 ? 4.207 -24.672 3.781 1 87.5 307 LEU B O 1
ATOM 5282 N N . VAL B 1 308 ? 3.332 -25.594 5.656 1 88.94 308 VAL B N 1
ATOM 5283 C CA . VAL B 1 308 ? 2.105 -26.047 5.012 1 88.94 308 VAL B CA 1
ATOM 5284 C C . VAL B 1 308 ? 0.897 -25.406 5.695 1 88.94 308 VAL B C 1
ATOM 5286 O O . VAL B 1 308 ? 0.655 -25.641 6.883 1 88.94 308 VAL B O 1
ATOM 5289 N N . LEU B 1 309 ? 0.185 -24.641 4.926 1 92.12 309 LEU B N 1
ATOM 5290 C CA . LEU B 1 309 ? -1.017 -23.969 5.414 1 92.12 309 LEU B CA 1
ATOM 5291 C C . LEU B 1 309 ? -2.266 -24.547 4.754 1 92.12 309 LEU B C 1
ATOM 5293 O O . LEU B 1 309 ? -2.279 -24.781 3.545 1 92.12 309 LEU B O 1
ATOM 5297 N N . VAL B 1 310 ? -3.273 -24.734 5.562 1 91.88 310 VAL B N 1
ATOM 5298 C CA . VAL B 1 310 ? -4.531 -25.234 5.023 1 91.88 310 VAL B CA 1
ATOM 5299 C C . VAL B 1 310 ? -5.676 -24.312 5.438 1 91.88 310 VAL B C 1
ATOM 5301 O O . VAL B 1 310 ? -5.695 -23.797 6.559 1 91.88 310 VAL B O 1
ATOM 5304 N N . ARG B 1 311 ? -6.562 -24.078 4.512 1 94.38 311 ARG B N 1
ATOM 5305 C CA . ARG B 1 311 ? -7.727 -23.25 4.82 1 94.38 311 ARG B CA 1
ATOM 5306 C C . ARG B 1 311 ? -8.586 -23.891 5.902 1 94.38 311 ARG B C 1
ATOM 5308 O O . ARG B 1 311 ? -8.914 -25.078 5.812 1 94.38 311 ARG B O 1
ATOM 5315 N N . LYS B 1 312 ? -8.992 -23.109 6.859 1 89.75 312 LYS B N 1
ATOM 5316 C CA . LYS B 1 312 ? -9.773 -23.625 7.977 1 89.75 312 LYS B CA 1
ATOM 5317 C C . LYS B 1 312 ? -11.148 -24.094 7.512 1 89.75 312 LYS B C 1
ATOM 5319 O O . LYS B 1 312 ? -11.773 -23.469 6.664 1 89.75 312 LYS B O 1
ATOM 5324 N N . GLY B 1 313 ? -11.547 -25.203 8.039 1 85.31 313 GLY B N 1
ATOM 5325 C CA . GLY B 1 313 ? -12.891 -25.703 7.785 1 85.31 313 GLY B CA 1
ATOM 5326 C C . GLY B 1 313 ? -12.969 -26.625 6.582 1 85.31 313 GLY B C 1
ATOM 5327 O O . GLY B 1 313 ? -14.031 -27.188 6.297 1 85.31 313 GLY B O 1
ATOM 5328 N N . THR B 1 314 ? -11.883 -26.75 5.859 1 86.25 314 THR B N 1
ATOM 5329 C CA . THR B 1 314 ? -11.875 -27.656 4.719 1 86.25 314 THR B CA 1
ATOM 5330 C C . THR B 1 314 ? -11.555 -29.078 5.168 1 86.25 314 THR B C 1
ATOM 5332 O O . THR B 1 314 ? -11.25 -29.312 6.34 1 86.25 314 THR B O 1
ATOM 5335 N N . VAL B 1 315 ? -11.602 -29.969 4.242 1 78.31 315 VAL B N 1
ATOM 5336 C CA . VAL B 1 315 ? -11.312 -31.375 4.523 1 78.31 315 VAL B CA 1
ATOM 5337 C C . VAL B 1 315 ? -9.836 -31.531 4.863 1 78.31 315 VAL B C 1
ATOM 5339 O O . VAL B 1 315 ? -9.438 -32.531 5.469 1 78.31 315 VAL B O 1
ATOM 5342 N N . TYR B 1 316 ? -9.102 -30.562 4.57 1 78.62 316 TYR B N 1
ATOM 5343 C CA . TYR B 1 316 ? -7.664 -30.641 4.793 1 78.62 316 TYR B CA 1
ATOM 5344 C C . TYR B 1 316 ? -7.301 -30.156 6.195 1 78.62 316 TYR B C 1
ATOM 5346 O O . TYR B 1 316 ? -6.164 -30.344 6.645 1 78.62 316 TYR B O 1
ATOM 5354 N N . ASP B 1 317 ? -8.289 -29.484 6.812 1 72.44 317 ASP B N 1
ATOM 5355 C CA . ASP B 1 317 ? -8.086 -28.891 8.133 1 72.44 317 ASP B CA 1
ATOM 5356 C C . ASP B 1 317 ? -8.242 -29.938 9.234 1 72.44 317 ASP B C 1
ATOM 5358 O O . ASP B 1 317 ? -9.344 -30.406 9.492 1 72.44 317 ASP B O 1
ATOM 5362 N N . PRO B 1 318 ? -7.105 -30.234 9.789 1 65.12 318 PRO B N 1
ATOM 5363 C CA . PRO B 1 318 ? -7.219 -31.234 10.852 1 65.12 318 PRO B CA 1
ATOM 5364 C C . PRO B 1 318 ? -7.809 -30.672 12.141 1 65.12 318 PRO B C 1
ATOM 5366 O O . PRO B 1 318 ? -8.109 -31.422 13.07 1 65.12 318 PRO B O 1
ATOM 5369 N N . GLY B 1 319 ? -8.195 -29.328 12.078 1 60.16 319 GLY B N 1
ATOM 5370 C CA . GLY B 1 319 ? -8.781 -28.688 13.242 1 60.16 319 GLY B CA 1
ATOM 5371 C C . GLY B 1 319 ? -7.758 -28.266 14.281 1 60.16 319 GLY B C 1
ATOM 5372 O O . GLY B 1 319 ? -8.039 -27.438 15.141 1 60.16 319 GLY B O 1
ATOM 5373 N N . VAL B 1 320 ? -6.531 -28.938 14.289 1 52.97 320 VAL B N 1
ATOM 5374 C CA . VAL B 1 320 ? -5.477 -28.578 15.234 1 52.97 320 VAL B CA 1
ATOM 5375 C C . VAL B 1 320 ? -4.219 -28.172 14.469 1 52.97 320 VAL B C 1
ATOM 5377 O O . VAL B 1 320 ? -3.947 -28.688 13.383 1 52.97 320 VAL B O 1
ATOM 5380 N N . SER B 1 321 ? -3.676 -26.906 14.82 1 51.44 321 SER B N 1
ATOM 5381 C CA . SER B 1 321 ? -2.408 -26.5 14.227 1 51.44 321 SER B CA 1
ATOM 5382 C C . SER B 1 321 ? -1.28 -27.453 14.617 1 51.44 321 SER B C 1
ATOM 5384 O O . SER B 1 321 ? -1.199 -27.891 15.766 1 51.44 321 SER B O 1
ATOM 5386 N N . TYR B 1 322 ? -0.715 -28.188 13.656 1 45.72 322 TYR B N 1
ATOM 5387 C CA . TYR B 1 322 ? 0.36 -29.125 13.953 1 45.72 322 TYR B CA 1
ATOM 5388 C C . TYR B 1 322 ? 1.723 -28.5 13.688 1 45.72 322 TYR B C 1
ATOM 5390 O O . TYR B 1 322 ? 1.91 -27.812 12.672 1 45.72 322 TYR B O 1
ATOM 5398 N N . ILE B 1 323 ? 2.295 -27.766 14.594 1 44.06 323 ILE B N 1
ATOM 5399 C CA . ILE B 1 323 ? 3.684 -27.391 14.336 1 44.06 323 ILE B CA 1
ATOM 5400 C C . ILE B 1 323 ? 4.539 -28.656 14.219 1 44.06 323 ILE B C 1
ATOM 5402 O O . ILE B 1 323 ? 4.598 -29.469 15.148 1 44.06 323 ILE B O 1
ATOM 5406 N N . ILE B 1 324 ? 4.629 -29.281 13.016 1 42.47 324 ILE B N 1
ATOM 5407 C CA . ILE B 1 324 ? 5.598 -30.359 12.891 1 42.47 324 ILE B CA 1
ATOM 5408 C C . ILE B 1 324 ? 6.953 -29.906 13.422 1 42.47 324 ILE B C 1
ATOM 5410 O O . ILE B 1 324 ? 7.465 -28.859 13.031 1 42.47 324 ILE B O 1
ATOM 5414 N N . PRO B 1 325 ? 7.336 -30.438 14.57 1 36.12 325 PRO B N 1
ATOM 5415 C CA . PRO B 1 325 ? 8.641 -30.141 15.172 1 36.12 325 PRO B CA 1
ATOM 5416 C C . PRO B 1 325 ? 9.719 -29.859 14.125 1 36.12 325 PRO B C 1
ATOM 5418 O O . PRO B 1 325 ? 9.602 -30.297 12.977 1 36.12 325 PRO B O 1
ATOM 5421 N N . GLU B 1 326 ? 10.523 -28.906 14.461 1 34 326 GLU B N 1
ATOM 5422 C CA . GLU B 1 326 ? 11.852 -28.781 13.852 1 34 326 GLU B CA 1
ATOM 5423 C C . GLU B 1 326 ? 12.391 -30.156 13.445 1 34 326 GLU B C 1
ATOM 5425 O O . GLU B 1 326 ? 12.227 -31.125 14.18 1 34 326 GLU B O 1
ATOM 5430 N N . VAL B 1 327 ? 12.531 -30.547 12.258 1 32.19 327 VAL B N 1
ATOM 5431 C CA . VAL B 1 327 ? 13.367 -31.719 11.984 1 32.19 327 VAL B CA 1
ATOM 5432 C C . VAL B 1 327 ? 14.547 -31.75 12.953 1 32.19 327 VAL B C 1
ATOM 5434 O O . VAL B 1 327 ? 15.445 -30.906 12.875 1 32.19 327 VAL B O 1
ATOM 5437 N N . ASN B 1 328 ? 14.547 -31.844 14.234 1 31.31 328 ASN B N 1
ATOM 5438 C CA . ASN B 1 328 ? 15.797 -32.312 14.836 1 31.31 328 ASN B CA 1
ATOM 5439 C C . ASN B 1 328 ? 16.516 -33.312 13.953 1 31.31 328 ASN B C 1
ATOM 5441 O O . ASN B 1 328 ? 15.898 -33.906 13.062 1 31.31 328 ASN B O 1
ATOM 5445 N N . VAL B 1 329 ? 17.766 -34.062 14.555 1 31.73 329 VAL B N 1
ATOM 5446 C CA . VAL B 1 329 ? 18.531 -35.125 15.203 1 31.73 329 VAL B CA 1
ATOM 5447 C C . VAL B 1 329 ? 17.625 -36.312 15.469 1 31.73 329 VAL B C 1
ATOM 5449 O O . VAL B 1 329 ? 16.391 -36.188 15.477 1 31.73 329 VAL B O 1
ATOM 5452 N N . SER B 1 330 ? 18.016 -37.5 15.969 1 32.44 330 SER B N 1
ATOM 5453 C CA . SER B 1 330 ? 17.547 -38.812 16.438 1 32.44 330 SER B CA 1
ATOM 5454 C C . SER B 1 330 ? 16.281 -38.656 17.281 1 32.44 330 SER B C 1
ATOM 5456 O O . SER B 1 330 ? 16.359 -38.25 18.438 1 32.44 330 SER B O 1
ATOM 5458 N N . LEU B 1 331 ? 15.094 -38.375 16.797 1 36.56 331 LEU B N 1
ATOM 5459 C CA . LEU B 1 331 ? 13.938 -38.562 17.672 1 36.56 331 LEU B CA 1
ATOM 5460 C C . LEU B 1 331 ? 13.984 -39.906 18.359 1 36.56 331 LEU B C 1
ATOM 5462 O O . LEU B 1 331 ? 14.312 -40.906 17.734 1 36.56 331 LEU B O 1
ATOM 5466 N N . THR B 1 332 ? 14.164 -39.906 19.719 1 39.66 332 THR B N 1
ATOM 5467 C CA . THR B 1 332 ? 14.102 -41.188 20.406 1 39.66 332 THR B CA 1
ATOM 5468 C C . THR B 1 332 ? 12.773 -41.906 20.125 1 39.66 332 THR B C 1
ATOM 5470 O O . THR B 1 332 ? 11.844 -41.281 19.609 1 39.66 332 THR B O 1
ATOM 5473 N N . ALA B 1 333 ? 12.633 -43.188 20.391 1 40.94 333 ALA B N 1
ATOM 5474 C CA . ALA B 1 333 ? 11.453 -44.031 20.25 1 40.94 333 ALA B CA 1
ATOM 5475 C C . ALA B 1 333 ? 10.219 -43.344 20.859 1 40.94 333 ALA B C 1
ATOM 5477 O O . ALA B 1 333 ? 9.141 -43.375 20.266 1 40.94 333 ALA B O 1
ATOM 5478 N N . GLU B 1 334 ? 10.445 -42.625 21.953 1 37.34 334 GLU B N 1
ATOM 5479 C CA . GLU B 1 334 ? 9.344 -42.031 22.703 1 37.34 334 GLU B CA 1
ATOM 5480 C C . GLU B 1 334 ? 8.773 -40.812 21.984 1 37.34 334 GLU B C 1
ATOM 5482 O O . GLU B 1 334 ? 7.555 -40.625 21.938 1 37.34 334 GLU B O 1
ATOM 5487 N N . GLN B 1 335 ? 9.695 -40.094 21.406 1 39.62 335 GLN B N 1
ATOM 5488 C CA . GLN B 1 335 ? 9.18 -38.875 20.766 1 39.62 335 GLN B CA 1
ATOM 5489 C C . GLN B 1 335 ? 8.484 -39.219 19.453 1 39.62 335 GLN B C 1
ATOM 5491 O O . GLN B 1 335 ? 7.48 -38.562 19.094 1 39.62 335 GLN B O 1
ATOM 5496 N N . GLN B 1 336 ? 8.922 -40.281 18.828 1 40.56 336 GLN B N 1
ATOM 5497 C CA . GLN B 1 336 ? 8.219 -40.812 17.672 1 40.56 336 GLN B CA 1
ATOM 5498 C C . GLN B 1 336 ? 6.832 -41.312 18.047 1 40.56 336 GLN B C 1
ATOM 5500 O O . GLN B 1 336 ? 5.871 -41.125 17.312 1 40.56 336 GLN B O 1
ATOM 5505 N N . GLU B 1 337 ? 6.75 -42.031 19.125 1 40.03 337 GLU B N 1
ATOM 5506 C CA . GLU B 1 337 ? 5.469 -42.5 19.625 1 40.03 337 GLU B CA 1
ATOM 5507 C C . GLU B 1 337 ? 4.547 -41.344 20 1 40.03 337 GLU B C 1
ATOM 5509 O O . GLU B 1 337 ? 3.344 -41.406 19.75 1 40.03 337 GLU B O 1
ATOM 5514 N N . THR B 1 338 ? 5.031 -40.281 20.516 1 36.03 338 THR B N 1
ATOM 5515 C CA . THR B 1 338 ? 4.16 -39.188 20.891 1 36.03 338 THR B CA 1
ATOM 5516 C C . THR B 1 338 ? 3.584 -38.5 19.656 1 36.03 338 THR B C 1
ATOM 5518 O O . THR B 1 338 ? 2.398 -38.156 19.625 1 36.03 338 THR B O 1
ATOM 5521 N N . VAL B 1 339 ? 4.301 -38.438 18.656 1 39.53 339 VAL B N 1
ATOM 5522 C CA . VAL B 1 339 ? 3.785 -37.875 17.406 1 39.53 339 VAL B CA 1
ATOM 5523 C C . VAL B 1 339 ? 2.73 -38.812 16.828 1 39.53 339 VAL B C 1
ATOM 5525 O O . VAL B 1 339 ? 1.713 -38.375 16.297 1 39.53 339 VAL B O 1
ATOM 5528 N N . LYS B 1 340 ? 2.971 -40.125 16.891 1 38.31 340 LYS B N 1
ATOM 5529 C CA . LYS B 1 340 ? 1.964 -41.125 16.484 1 38.31 340 LYS B CA 1
ATOM 5530 C C . LYS B 1 340 ? 0.698 -40.969 17.328 1 38.31 340 LYS B C 1
ATOM 5532 O O . LYS B 1 340 ? -0.414 -41.031 16.797 1 38.31 340 LYS B O 1
ATOM 5537 N N . ILE B 1 341 ? 0.817 -40.938 18.672 1 34.47 341 ILE B N 1
ATOM 5538 C CA . ILE B 1 341 ? -0.326 -40.844 19.578 1 34.47 341 ILE B CA 1
ATOM 5539 C C . ILE B 1 341 ? -1.082 -39.562 19.344 1 34.47 341 ILE B C 1
ATOM 5541 O O . ILE B 1 341 ? -2.314 -39.531 19.312 1 34.47 341 ILE B O 1
ATOM 5545 N N . PHE B 1 342 ? -0.339 -38.469 19.219 1 32 342 PHE B N 1
ATOM 5546 C CA . PHE B 1 342 ? -1.085 -37.25 19.016 1 32 342 PHE B CA 1
ATOM 5547 C C . PHE B 1 342 ? -1.722 -37.219 17.625 1 32 342 PHE B C 1
ATOM 5549 O O . PHE B 1 342 ? -2.828 -36.688 17.453 1 32 342 PHE B O 1
ATOM 5556 N N . ALA B 1 343 ? -1.179 -37.812 16.625 1 34.41 343 ALA B N 1
ATOM 5557 C CA . ALA B 1 343 ? -1.861 -38.062 15.359 1 34.41 343 ALA B CA 1
ATOM 5558 C C . ALA B 1 343 ? -3.125 -38.906 15.57 1 34.41 343 ALA B C 1
ATOM 5560 O O . ALA B 1 343 ? -4.164 -38.625 14.961 1 34.41 343 ALA B O 1
ATOM 5561 N N . GLU B 1 344 ? -2.977 -39.875 16.25 1 37.53 344 GLU B N 1
ATOM 5562 C CA . GLU B 1 344 ? -4.156 -40.719 16.516 1 37.53 344 GLU B CA 1
ATOM 5563 C C . GLU B 1 344 ? -5.164 -39.969 17.375 1 37.53 344 GLU B C 1
ATOM 5565 O O . GLU B 1 344 ? -6.375 -40.156 17.234 1 37.53 344 GLU B O 1
ATOM 5570 N N . LYS B 1 345 ? -4.613 -39.25 18.5 1 35.47 345 LYS B N 1
ATOM 5571 C CA . LYS B 1 345 ? -5.543 -38.656 19.453 1 35.47 345 LYS B CA 1
ATOM 5572 C C . LYS B 1 345 ? -5.848 -37.219 19.078 1 35.47 345 LYS B C 1
ATOM 5574 O O . LYS B 1 345 ? -6.496 -36.5 19.828 1 35.47 345 LYS B O 1
ATOM 5579 N N . GLY B 1 346 ? -5.836 -36.75 17.906 1 31.72 346 GLY B N 1
ATOM 5580 C CA . GLY B 1 346 ? -6.242 -35.469 17.391 1 31.72 346 GLY B CA 1
ATOM 5581 C C . GLY B 1 346 ? -5.562 -34.312 18.094 1 31.72 346 GLY B C 1
ATOM 5582 O O . GLY B 1 346 ? -6.066 -33.188 18.078 1 31.72 346 GLY B O 1
ATOM 5583 N N . MET B 1 347 ? -4.672 -34.531 19.062 1 29.12 347 MET B N 1
ATOM 5584 C CA . MET B 1 347 ? -4.273 -33.469 20 1 29.12 347 MET B CA 1
ATOM 5585 C C . MET B 1 347 ? -3.023 -32.75 19.5 1 29.12 347 MET B C 1
ATOM 5587 O O . MET B 1 347 ? -2.154 -33.375 18.875 1 29.12 347 MET B O 1
ATOM 5591 N N . ALA B 1 348 ? -2.99 -31.328 19.391 1 31.7 348 ALA B N 1
ATOM 5592 C CA . ALA B 1 348 ? -2.016 -30.297 19.047 1 31.7 348 ALA B CA 1
ATOM 5593 C C . ALA B 1 348 ? -0.778 -30.391 19.922 1 31.7 348 ALA B C 1
ATOM 5595 O O . ALA B 1 348 ? -0.89 -30.562 21.141 1 31.7 348 ALA B O 1
ATOM 5596 N N . VAL B 1 349 ? 0.291 -31.078 19.562 1 27.23 349 VAL B N 1
ATOM 5597 C CA . VAL B 1 349 ? 1.476 -31.203 20.406 1 27.23 349 VAL B CA 1
ATOM 5598 C C . VAL B 1 349 ? 2.303 -29.922 20.328 1 27.23 349 VAL B C 1
ATOM 5600 O O . VAL B 1 349 ? 2.619 -29.438 19.234 1 27.23 349 VAL B O 1
ATOM 5603 N N . GLN B 1 350 ? 2.191 -28.984 21.234 1 27.8 350 GLN B N 1
ATOM 5604 C CA . GLN B 1 350 ? 2.973 -27.781 21.547 1 27.8 350 GLN B CA 1
ATOM 5605 C C . GLN B 1 350 ? 4.379 -28.156 22 1 27.8 350 GLN B C 1
ATOM 5607 O O . GLN B 1 350 ? 4.551 -28.938 22.938 1 27.8 350 GLN B O 1
ATOM 5612 N N . PHE B 1 351 ? 5.41 -28.375 21.094 1 27.53 351 PHE B N 1
ATOM 5613 C CA . PHE B 1 351 ? 6.73 -28.531 21.672 1 27.53 351 PHE B CA 1
ATOM 5614 C C . PHE B 1 351 ? 7.414 -27.172 21.844 1 27.53 351 PHE B C 1
ATOM 5616 O O . PHE B 1 351 ? 7.176 -26.25 21.062 1 27.53 351 PHE B O 1
#

Secondary structure (DSSP, 8-state):
-HHHHHHHHHHHHHHHHHHH---HHHHHHHHHHHHHHHHHHHHHHHHGGGS----HHHHHHTT-SPPTT-HHHHHHIIIII-BPPP-SPP---GGG-HHHHS--HHHHHHHHHHHHHHTT--S-EEEEES-TTSSTT-SSHHHHHHH--EEEEE---HHHHHHHHTTT-SSEEE-SEEPSSSS-EEEEEEE------TT--S----------HHHHHTT---TT-EEEEEEEE-HHHHHHHHT--EEEEEEE--SS-HHHHHHHS-TTTSEEEEEEEE----S-HHHHHHHHHTTTEEEEEEETTEEEEEETTSTT--SS--------S---HHHHHHHHHHHHHT-----/-HHHHHHHHHHHHHHHHHHH---HHHHHHHHHHHHHHHHHHHHHHHHHTTS----HHHHHHTT-SPPTT-HHHHHHIIIII-BPPP-SPP---GGG-HHHHS--HHHHHHHHHHHHHHTT--S-EEEEES-TTSSTT-SSHHHHHHH--EEEEE---HHHHHHHHHTT-SSEEE-SEEPSSSS-EEEEEEE------TT--S----------SHHHHTT---TT-EEEEEEEE-HHHHHHHHT--EEEEEEE--SS-HHHHHHHS-TTTSEEEEEEEE----S-HHHHHHHHHTTTEEEEEEETTEEEEEETTSTT--SS--------S---HHHHHHHHHHHHHT-----

Solvent-accessible surface area (backbone atoms only — not comparable to full-atom values): 37831 Å² total; per-residue (Å²): 120,70,69,64,52,51,55,52,48,47,50,51,45,47,55,51,48,60,59,60,68,62,46,68,63,56,54,47,47,51,48,47,49,49,51,48,49,51,46,50,51,49,41,49,57,44,52,73,49,52,54,74,74,73,51,69,46,55,65,54,32,46,59,21,56,62,57,47,78,33,66,68,58,24,49,45,43,45,71,70,52,46,38,73,46,41,87,55,72,69,50,71,66,63,88,73,29,68,54,65,71,61,66,48,70,68,53,54,49,51,52,51,49,45,44,70,74,48,59,83,63,58,61,45,33,37,35,33,37,56,28,45,41,55,56,66,87,46,89,51,49,63,45,34,76,75,32,55,26,35,40,40,38,26,16,52,51,66,69,36,32,55,47,20,61,62,25,23,49,68,30,30,36,34,78,26,36,72,17,54,38,59,30,30,24,62,42,48,31,35,40,69,68,76,73,79,59,84,82,59,58,83,62,67,76,64,63,63,44,62,27,17,50,45,56,50,75,57,69,70,84,65,91,71,58,50,68,42,81,36,56,16,38,21,61,65,23,52,29,57,41,66,71,51,49,66,32,51,35,37,38,41,49,55,50,67,41,48,66,44,30,58,70,39,48,61,63,87,75,35,44,57,44,31,37,40,37,57,50,77,80,65,89,53,58,71,56,51,51,54,53,41,40,75,71,46,29,36,46,49,35,31,49,77,40,39,37,35,34,23,28,62,87,42,94,75,35,78,86,40,53,28,63,39,61,68,69,74,78,85,68,51,75,64,56,51,46,48,54,52,46,26,63,72,62,66,49,61,60,85,128,119,69,67,63,52,52,53,51,45,47,51,50,45,47,54,49,46,59,60,61,67,62,47,71,63,56,55,46,47,52,49,48,49,50,50,48,50,51,46,49,49,50,43,48,56,45,52,72,50,50,55,75,73,71,50,69,45,55,65,54,32,44,60,21,56,61,59,45,77,35,64,68,59,24,48,45,42,46,72,69,52,45,39,73,46,40,88,56,73,69,49,70,64,61,86,72,28,68,55,64,72,62,66,49,71,67,53,54,50,51,51,52,50,46,46,68,74,49,58,82,63,58,61,45,34,38,36,33,36,57,28,46,41,56,58,65,86,47,89,50,49,62,44,33,76,74,31,55,26,35,40,41,36,25,16,53,51,66,69,36,30,54,47,19,60,61,25,24,48,68,28,29,36,36,78,27,37,71,17,52,37,56,30,32,24,62,42,46,29,34,41,68,69,75,74,77,59,84,81,59,57,85,62,69,75,64,62,63,48,61,29,17,49,45,58,50,75,54,70,69,84,65,90,72,56,50,68,43,83,37,56,16,37,21,61,66,21,52,31,55,42,68,72,50,50,65,32,51,35,36,38,41,49,54,49,66,40,48,66,44,30,57,69,38,48,61,62,87,76,34,43,58,44,31,36,40,35,56,51,78,79,67,88,53,61,70,57,51,50,52,54,42,40,74,70,45,31,34,46,49,33,32,51,79,41,40,35,35,33,22,26,62,87,41,93,75,34,79,86,40,53,27,63,39,59,65,71,72,78,85,68,51,74,65,58,52,47,49,55,54,48,29,64,72,61,70,47,57,61,86,127

Organism: Hyalella azteca (NCBI:txid294128)

Foldseek 3Di:
DVVVVVVVVVVVVVVVVVVVPPPPVVVVVVVVVVVVVVVVVVVVVVVVVPPPPDDPVVVVCVVPFDALVNPVLLCCCLPPFKDAFFPDDFPDCPPVPPLVVDDDPLLVVLQVVCCVQQPLAAAAEEEAAQCFLVHRSDSCQCNCPPRVYEYEYEAQDPVRQVSNVVRRGNYMYGHFHADLASAKDKAKFWQPPDPPDDPPPPPPCCCCRLRVSVVRVVPDPDDPTDIDIGIHGQPSSNCVSVVAQEHAEYEAENNHSRLSNLVNDDCPRHPYFKYKYFAQPPDCPVVVQVSVVVVQWAFAEDERRITMIGHPPDPSHLVERAHHDHPDDDPDPVNVVVVVVCVVVSHHDDD/DVVVVVVVVVVVVVVVVVVVPPPPVVVVVVVVVVVVVVVVVVVVVVVVVPPVPDDPVVVVCVVPFDALVNPVLLCCCLPPFKDAFFPDDFPACPPVPPLVVDDDPLLVVLQVVCCVQQPLAAAFEEEAAACFLVHRSDSCQCNCPPRVYEYEYEAQDPVRQVSNVVRRGNYMYGHFHADLASAKDKAKFWQPPDDPDDPPPVPPCCCCRLRVSVVRVVPDPDPPTDIDIGIHGQPSSNCVSVVAQEHAEYEAERNHSRLSNLVNDDCPRHPYFKYKYFAQPPDCPVVVQVSVVVVQWAFAEDERRITMIGHPPDPSDLVERAHHDHPDDDPDPVNVVVVVVCVVVSHHDDD

=== Feature glossary ===
Key to the feature types in this record:

Secondary structure (8-state, DSSP). Secondary structure is the local, repeating backbone conformation. DSSP classifies it into eight states by reading the hydrogen-bond network: three helix types (H, G, I), two β types (E, B), two non-regular types (T, S), and unstructured coil (-).

Backbone torsions (φ/ψ). Backbone dihedral angles. Every residue except chain termini has a φ (preceding-C → N → Cα → C) and a ψ (N → Cα → C → next-N). They are reported in degrees following the IUPAC sign convention. Secondary structure is essentially a statement about which (φ, ψ) basin each residue occupies.

Predicted aligned error. Predicted Aligned Error (PAE) is an AlphaFold confidence matrix: entry (i, j) is the expected error in the position of residue j, in ångströms, when the prediction is superimposed on the true structure at residue i. Low PAE within a block of residues means that block is internally rigid and well-predicted; high PAE between two blocks means their relative placement is uncertain even if each block individually is confident.

B-factor. B-factor (Debye–Waller factor) reflects atomic displacement in the crystal lattice. It is an experimental observable (units Å²), not a prediction; low values mean the atom is pinned down, high values mean it moves or is heterogeneous across the crystal.

Secondary structure (3-state, P-SEA). Three-state secondary structure (P-SEA) collapses the eight DSSP classes into helix (a), strand (b), and coil (c). P-SEA assigns these from Cα geometry alone — distances and angles — without requiring backbone oxygens, so it works on any Cα trace.

Sequence. Primary structure: the covalent order of the twenty standard amino acids along the backbone. Two proteins with the same sequence will (almost always) fold to the same structure; two with 30% identity often share a fold but not the details.

pLDDT. pLDDT is the predicted lDDT-Cα score: AlphaFold's confidence that the local environment of each residue (all inter-atomic distances within 15 Å) is correctly placed. It is a per-residue number between 0 and 100, with higher meaning more reliable.

InterPro / GO / CATH / organism. Functional annotations link the protein to curated databases. InterPro entries identify conserved domains and families by matching the sequence against member-database signatures (Pfam, PROSITE, CDD, …). Gene Ontology (GO) terms describe molecular function, biological process, and cellular component in a controlled vocabulary. CATH places the structure in a hierarchical fold classification (Class/Architecture/Topology/Homologous-superfamily). The organism is the source species.

Contact-map, Ramachandran, and PAE plots. Three diagnostic plots accompany the record. The Cα contact map visualizes the tertiary structure as a 2D adjacency matrix (8 Å cutoff, sequence-local contacts suppressed). The Ramachandran plot shows the distribution of backbone (φ, ψ) torsions, with points in the α and β basins reflecting secondary structure content. The PAE plot shows AlphaFold's inter-residue confidence as a color matrix.

mmCIF coordinates. The mmCIF table is the protein's shape written out atom by atom. For each backbone N, Cα, C, and carbonyl O, it records an (x, y, z) coordinate triple in Å plus the residue type, chain letter, and residue number.

Radius of gyration, Cα contacts, bounding box. Three whole-structure scalars: the radius of gyration (RMS distance of Cα from centroid, in Å), the count of Cα–Cα contacts (pairs closer than 8 Å and separated by more than four residues in sequence — i.e. tertiary, not local, contacts), and the bounding-box dimensions. Together they distinguish compact globular folds from extended fibres or disordered chains.

Foldseek 3Di. The Foldseek 3Di string encodes local tertiary geometry as a 20-letter alphabet — one character per residue — derived from the relative positions of nearby Cα atoms. Unlike the amino-acid sequence, 3Di is a direct function of the 3D structure, so two proteins with the same fold have similar 3Di strings even at low sequence identity.

Rendered structure images. Six rendered views show the 3D structure from the faces of a cube — i.e. along ±x, ±y, ±z. Rendering representation is drawn randomly per protein from cartoon (secondary-structure ribbons), sticks (backbone bonds), or molecular surface; coloring is either N→C rainbow (blue at the N-terminus through red at the C-terminus) or one color per chain.

Nearest PDB structures. The Foldseek neighbor list gives the closest experimentally determined structures in the PDB, ranked by structural alignment. TM-score near 1 means near-identical fold; near 0.3 means only rough topology match. This is how one finds what a novel AlphaFold prediction most resembles in the solved-structure universe.

Solvent-accessible surface area. SASA measures how much of the protein is reachable by solvent. It is computed by rolling a water-sized probe over the atomic surface and summing the exposed area (Å²). Per-residue SASA distinguishes core (buried, low SASA) from surface (exposed, high SASA) residues; total SASA is a whole-molecule size measure.